Protein AF-A0A183TSP5-F1 (afdb_monomer)

Foldseek 3Di:
DKKKFKPVLQQLAFLVLLLVLVLVVCVVPPDCVPALFDSVLVSVVSSVQQFDWDDDPNDIDTRRGGRDPPPPCSQVSSVSSVVVLVVVLCVPDDFPFWFDDRRMIDTHHDPVCPVVSQVSSCPPDVRIHIDMDDDDPQWDDGDQWIWHQDPVRDIWIAGDDDPPDPLDDDAPPDLDDVVVVLVRLLVQLVCLVPGGPDPVRSVVSLVVSLVSNVVSVDDPVSNVVSNPPPPPPPPPLPQQPEEDEDARDPPVQVVVQVVCVVVSYHYDHDDPDDPCVVVDDPPDDDDQQQDAQFWKKWAWPQDRAIAIDTGRGRLVVVLVVLVVCLVVLPPVDLSNVCCVVRVTDIPSVPIDTPDGDNDPVVNLLVSLLPDDPRYSDPRPPRDPSSVSVSVVPDDPDPDDDDDDDPPDPDRDGDDDDDPDDDDDDDDD

Nearest PDB structures (foldseek):
  8u6p-assembly1_A  TM=4.833E-01  e=2.599E-03  Human immunodeficiency virus 1
  5uv5-assembly1_A  TM=3.415E-01  e=2.599E-03  Human immunodeficiency virus type 1 BH10
  3dol-assembly1_A  TM=5.134E-01  e=6.165E-02  HIV-1 M:B_HXB2R
  7p15-assembly1_A  TM=3.603E-01  e=6.683E-03  Human immunodeficiency virus type 1 BH10
  5fdl-assembly1_A  TM=5.068E-01  e=3.740E-02  Human immunodeficiency virus 1

Mean predicted aligned error: 13.4 Å

InterPro domains:
  IPR000477 Reverse transcriptase domain [PS50878] (1-159)
  IPR043502 DNA/RNA polymerase superfamily [SSF56672] (2-148)
  IPR058912 Helix-turn-helix domain, animal [PF26215] (168-227)

Sequence (428 aa):
MVSFDVTSSFTSIPQILAIETVGDLLENCYDEVINKPKRAHLIQLLTFCLKTYFTLEGTGYQQTKGTLMGSPLSGFIAEAVLKKLETRVFTNHRPIFWMRYVDDTFVLLKFEMVAEFHALLNSIYLDIHFTMEAEANSQMAFLDVLVHRKTDGSLRTTVYRKAINTRQVLSYQSKHPLCRKRSCERTLYQRAETHCSEKGDKAAELHYFKRMFTSNGYPRSFIERSRQLRQVIRPLIEPPKVWRAMPHIKNVSKAVARLFQPLEIGVAHKPEATIRRLVMRPMTPLSRGKSANVIYHVHCGSCEAKYFGETGKRLQTRMNEHERAVRRMDQLSLVTEHCAASGGTFSFQDAEILGQRIDQTARETHEAWHTEPSSINRCPILLAAFQALRGPYRPACPGQQTRAMQTRSMTLAIPIQHPGEAREKNNQ

Solvent-accessible surface area (backbone atoms only — not comparable to full-atom values): 25415 Å² total; per-residue (Å²): 88,37,34,38,36,44,52,62,54,50,53,29,41,48,54,66,59,47,52,50,49,52,47,56,49,42,70,76,73,56,61,59,88,83,35,79,54,44,69,70,32,53,53,52,50,49,56,53,70,56,63,41,72,52,71,58,99,86,46,80,46,69,60,85,59,20,40,60,87,87,45,88,58,35,65,56,46,50,51,51,48,51,51,56,50,49,58,59,49,53,72,80,55,74,62,84,36,68,41,64,57,92,54,46,32,48,34,37,60,60,77,88,48,49,65,58,51,53,51,52,60,38,65,75,39,91,60,45,43,63,48,79,47,70,50,51,94,52,29,42,79,52,94,65,27,28,40,32,56,46,96,88,69,49,80,46,36,31,76,44,77,65,92,84,65,82,72,77,66,84,50,55,84,50,81,64,59,69,68,58,57,51,46,58,52,41,54,54,53,49,45,35,66,74,37,23,72,43,74,65,60,26,52,53,45,53,52,49,51,54,53,44,41,46,77,40,59,42,55,69,75,55,56,60,59,58,68,55,77,66,82,68,77,63,70,90,67,75,74,51,85,41,79,45,76,41,53,68,42,89,72,51,45,61,49,52,36,58,69,29,47,89,71,36,35,34,67,42,77,41,80,84,81,41,68,62,61,73,70,56,64,77,74,81,83,63,57,76,52,65,37,50,17,31,22,34,38,36,49,40,73,72,49,94,40,36,39,59,39,62,39,76,53,33,43,44,60,55,36,53,50,50,54,50,33,45,77,66,64,36,78,90,36,60,69,25,47,46,26,73,74,66,74,34,50,67,53,58,87,70,49,42,78,80,46,73,37,88,50,64,68,60,24,53,54,52,30,29,72,66,51,43,96,70,25,62,48,80,75,52,90,58,56,70,48,58,53,41,48,50,72,83,69,55,76,84,64,98,82,75,81,78,78,77,79,77,82,75,82,76,80,65,76,73,84,78,80,75,85,76,78,90,78,84,88,84,87,133

Organism: Schistocephalus solidus (NCBI:txid70667)

Secondary structure (DSSP, 8-state):
-EEEEETTHHHHS-HHHHHHHHHHHHHHH--TTT-SS-HHHHHHHHHHHH--EEEETTEEEE--SSPPTT-TTHHHHHHHHHHHHHHHHHHH---SEEEEETTEEEEE--GGGHHHHHHHHHHS-TT--EEEEE-BTTEEEETTEEEEE-TTS-EEEEE---TT-------TTSSS-HHHHHHHHHHHHHHHHHH--SHHHHHHHHHHHHHHHHHTT--HHHHHHHHS---------PPPSEEEEE---TTHHHHHHHHHGGGTEEEEE--SS-HHHHH-----PPPGGG-EEEEEEEEBSSSS-EEEEEEEEEHHHHHHHHHHHHHTT-TT-HHHHHHHHH---B-GGGPEEEEE-SSHHHHHHHHHHH--TTSSS------HHHHHHHTTT--SSTT--PPP------------------------

Structure (mmCIF, N/CA/C/O backbone):
data_AF-A0A183TSP5-F1
#
_entry.id   AF-A0A183TSP5-F1
#
loop_
_atom_site.group_PDB
_atom_site.id
_atom_site.type_symbol
_atom_site.label_atom_id
_atom_site.label_alt_id
_atom_site.label_comp_id
_atom_site.label_asym_id
_atom_site.label_entity_id
_atom_site.label_seq_id
_atom_site.pdbx_PDB_ins_code
_atom_site.Cartn_x
_atom_site.Cartn_y
_atom_site.Cartn_z
_atom_site.occupancy
_atom_site.B_iso_or_equiv
_atom_site.auth_seq_id
_atom_site.auth_comp_id
_atom_site.auth_asym_id
_atom_site.auth_atom_id
_atom_site.pdbx_PDB_model_num
ATOM 1 N N . MET A 1 1 ? 22.501 -4.225 -17.754 1.00 93.88 1 MET A N 1
ATOM 2 C CA . MET A 1 1 ? 21.355 -3.857 -16.896 1.00 93.88 1 MET A CA 1
ATOM 3 C C . MET A 1 1 ? 21.181 -4.964 -15.874 1.00 93.88 1 MET A C 1
ATOM 5 O O . MET A 1 1 ? 21.456 -6.114 -16.203 1.00 93.88 1 MET A O 1
ATOM 9 N N . VAL A 1 2 ? 20.804 -4.631 -14.647 1.00 94.94 2 VAL A N 1
ATOM 10 C CA . VAL A 1 2 ? 20.546 -5.623 -13.598 1.00 94.94 2 VAL A CA 1
ATOM 11 C C . VAL A 1 2 ? 19.346 -5.180 -12.773 1.00 94.94 2 VAL A C 1
ATOM 13 O O . VAL A 1 2 ? 19.151 -3.981 -12.561 1.00 94.94 2 VAL A O 1
ATOM 16 N N . SER A 1 3 ? 18.527 -6.140 -12.370 1.00 95.38 3 SER A N 1
ATOM 17 C CA . SER A 1 3 ? 17.414 -5.950 -11.453 1.00 95.38 3 SER A CA 1
ATOM 18 C C . SER A 1 3 ? 17.760 -6.599 -10.123 1.00 95.38 3 SER A C 1
ATOM 20 O O . SER A 1 3 ? 18.243 -7.733 -10.111 1.00 95.38 3 SER A O 1
ATOM 22 N N . PHE A 1 4 ? 17.521 -5.899 -9.019 1.00 95.12 4 PHE A N 1
ATOM 23 C CA . PHE A 1 4 ? 17.551 -6.504 -7.689 1.00 95.12 4 PHE A CA 1
ATOM 24 C C . PHE A 1 4 ? 16.157 -6.466 -7.075 1.00 95.12 4 PHE A C 1
ATOM 26 O O . PHE A 1 4 ? 15.496 -5.430 -7.143 1.00 95.12 4 PHE A O 1
ATOM 33 N N . ASP A 1 5 ? 15.747 -7.567 -6.457 1.00 93.94 5 ASP A N 1
ATOM 34 C CA . ASP A 1 5 ? 14.462 -7.690 -5.763 1.00 93.94 5 ASP A CA 1
ATOM 35 C C . ASP A 1 5 ? 14.683 -8.098 -4.304 1.00 93.94 5 ASP A C 1
ATOM 37 O O . ASP A 1 5 ? 15.498 -8.977 -4.006 1.00 93.94 5 ASP A O 1
ATOM 41 N N . VAL A 1 6 ? 13.977 -7.447 -3.382 1.00 93.12 6 VAL A N 1
ATOM 42 C CA . VAL A 1 6 ? 14.117 -7.698 -1.945 1.00 93.12 6 VAL A CA 1
ATOM 43 C C . VAL A 1 6 ? 13.347 -8.956 -1.564 1.00 93.12 6 VAL A C 1
ATOM 45 O O . VAL A 1 6 ? 12.117 -8.995 -1.586 1.00 93.12 6 VAL A O 1
ATOM 48 N N . THR A 1 7 ? 14.060 -9.962 -1.068 1.00 91.44 7 THR A N 1
ATOM 49 C CA . THR A 1 7 ? 13.432 -11.196 -0.597 1.00 91.44 7 THR A CA 1
ATOM 50 C C . THR A 1 7 ? 12.514 -10.921 0.589 1.00 91.44 7 THR A C 1
ATOM 52 O O . THR A 1 7 ? 12.917 -10.422 1.647 1.00 91.44 7 THR A O 1
ATOM 55 N N . SER A 1 8 ? 11.240 -11.261 0.398 1.00 87.56 8 SER A N 1
ATOM 56 C CA . SER A 1 8 ? 10.211 -11.237 1.436 1.00 87.56 8 SER A CA 1
ATOM 57 C C . SER A 1 8 ? 10.160 -9.909 2.215 1.00 87.56 8 SER A C 1
ATOM 59 O O . SER A 1 8 ? 10.026 -9.924 3.441 1.00 87.56 8 SER A O 1
ATOM 61 N N . SER A 1 9 ? 10.258 -8.779 1.497 1.00 84.81 9 SER A N 1
ATOM 62 C CA . SER A 1 9 ? 10.485 -7.408 1.999 1.00 84.81 9 SER A CA 1
ATOM 63 C C . SER A 1 9 ? 9.833 -7.079 3.351 1.00 84.81 9 SER A C 1
ATOM 65 O O . SER A 1 9 ? 10.514 -6.748 4.319 1.00 84.81 9 SER A O 1
ATOM 67 N N . PHE A 1 10 ? 8.513 -7.240 3.489 1.00 89.06 10 PHE A N 1
ATOM 68 C CA . PHE A 1 10 ? 7.846 -6.914 4.756 1.00 89.06 10 PHE A CA 1
ATOM 69 C C . PHE A 1 10 ? 8.286 -7.805 5.915 1.00 89.06 10 PHE A C 1
ATOM 71 O O . PHE A 1 10 ? 8.434 -7.323 7.034 1.00 89.06 10 PHE A O 1
ATOM 78 N N . THR A 1 11 ? 8.483 -9.094 5.659 1.00 88.25 11 THR A N 1
ATOM 79 C CA . THR A 1 11 ? 8.806 -10.089 6.689 1.00 88.25 11 THR A CA 1
ATOM 80 C C . THR A 1 11 ? 10.292 -10.132 7.045 1.00 88.25 11 THR A C 1
ATOM 82 O O . THR A 1 11 ? 10.634 -10.618 8.122 1.00 88.25 11 THR A O 1
ATOM 85 N N . SER A 1 12 ? 11.166 -9.610 6.180 1.00 91.25 12 SER A N 1
ATOM 86 C CA . SER A 1 12 ? 12.611 -9.555 6.412 1.00 91.25 12 SER A CA 1
ATOM 87 C C . SER A 1 12 ? 13.025 -8.390 7.311 1.00 91.25 12 SER A C 1
ATOM 89 O O . SER A 1 12 ? 13.962 -8.541 8.088 1.00 91.25 12 SER A O 1
ATOM 91 N N . ILE A 1 13 ? 12.303 -7.264 7.291 1.00 92.62 13 ILE A N 1
ATOM 92 C CA . ILE A 1 13 ? 12.666 -6.059 8.057 1.00 92.62 13 ILE A CA 1
ATOM 93 C C . ILE A 1 13 ? 12.610 -6.302 9.580 1.00 92.62 13 ILE A C 1
ATOM 95 O O . ILE A 1 13 ? 11.531 -6.553 10.129 1.00 92.62 13 ILE A O 1
ATOM 99 N N . PRO A 1 14 ? 13.729 -6.152 10.312 1.00 92.69 14 PRO A N 1
ATOM 100 C CA . PRO A 1 14 ? 13.728 -6.252 11.769 1.00 92.69 14 PRO A CA 1
ATOM 101 C C . PRO A 1 14 ? 12.918 -5.124 12.417 1.00 92.69 14 PRO A C 1
ATOM 103 O O . PRO A 1 14 ? 13.030 -3.960 12.032 1.00 92.69 14 PRO A O 1
ATOM 106 N N . GLN A 1 15 ? 12.133 -5.447 13.450 1.00 92.06 15 GLN A N 1
ATOM 107 C CA . GLN A 1 15 ? 11.291 -4.455 14.137 1.00 92.06 15 GLN A CA 1
ATOM 108 C C . GLN A 1 15 ? 12.117 -3.344 14.796 1.00 92.06 15 GLN A C 1
ATOM 110 O O . GLN A 1 15 ? 11.713 -2.186 14.767 1.00 92.06 15 GLN A O 1
ATOM 115 N N . ILE A 1 16 ? 13.290 -3.684 15.338 1.00 93.38 16 ILE A N 1
ATOM 116 C CA . ILE A 1 16 ? 14.221 -2.710 15.924 1.00 93.38 16 ILE A CA 1
ATOM 117 C C . ILE A 1 16 ? 14.683 -1.722 14.848 1.00 93.38 16 ILE A C 1
ATOM 119 O O . ILE A 1 16 ? 14.513 -0.518 15.016 1.00 93.38 16 ILE A O 1
ATOM 123 N N . LEU A 1 17 ? 15.140 -2.228 13.696 1.00 94.31 17 LEU A N 1
ATOM 124 C CA . LEU A 1 17 ? 15.562 -1.397 12.566 1.00 94.31 17 LEU A CA 1
ATOM 125 C C . LEU A 1 17 ? 14.430 -0.489 12.062 1.00 94.31 17 LEU A C 1
ATOM 127 O O . LEU A 1 17 ? 14.670 0.669 11.718 1.00 94.31 17 LEU A O 1
ATOM 131 N N . ALA A 1 18 ? 13.194 -0.993 12.028 1.00 94.38 18 ALA A N 1
ATOM 132 C CA . ALA A 1 18 ? 12.023 -0.198 11.674 1.00 94.38 18 ALA A CA 1
ATOM 133 C C . ALA A 1 18 ? 11.793 0.959 12.660 1.00 94.38 18 ALA A C 1
ATOM 135 O O . ALA A 1 18 ? 11.597 2.096 12.230 1.00 94.38 18 ALA A O 1
ATOM 136 N N . ILE A 1 19 ? 11.840 0.682 13.967 1.00 94.69 19 ILE A N 1
ATOM 137 C CA . ILE A 1 19 ? 11.647 1.689 15.018 1.00 94.69 19 ILE A CA 1
ATOM 138 C C . ILE A 1 19 ? 12.750 2.747 14.962 1.00 94.69 19 ILE A C 1
ATOM 140 O O . ILE A 1 19 ? 12.436 3.934 14.959 1.00 94.69 19 ILE A O 1
ATOM 144 N N . GLU A 1 20 ? 14.013 2.332 14.856 1.00 95.44 20 GLU A N 1
ATOM 145 C CA . GLU A 1 20 ? 15.160 3.239 14.723 1.00 95.44 20 GLU A CA 1
ATOM 146 C C . GLU A 1 20 ? 15.024 4.134 13.492 1.00 95.44 20 GLU A C 1
ATOM 148 O O . GLU A 1 20 ? 15.153 5.348 13.581 1.00 95.44 20 GLU A O 1
ATOM 153 N N . THR A 1 21 ? 14.703 3.550 12.336 1.00 95.31 21 THR A N 1
ATOM 154 C CA . THR A 1 21 ? 14.582 4.302 11.080 1.00 95.31 21 THR A CA 1
ATOM 155 C C . THR A 1 21 ? 13.468 5.344 11.145 1.00 95.31 21 THR A C 1
ATOM 157 O O . THR A 1 21 ? 13.647 6.469 10.684 1.00 95.31 21 THR A O 1
ATOM 160 N N . VAL A 1 22 ? 12.315 5.001 11.728 1.00 95.25 22 VAL A N 1
ATOM 161 C CA . VAL A 1 22 ? 11.238 5.979 11.928 1.00 95.25 22 VAL A CA 1
ATOM 162 C C . VAL A 1 22 ? 11.622 7.013 12.990 1.00 95.25 22 VAL A C 1
ATOM 164 O O . VAL A 1 22 ? 11.270 8.179 12.834 1.00 95.25 22 VAL A O 1
ATOM 167 N N . GLY A 1 23 ? 12.369 6.619 14.024 1.00 95.06 23 GLY A N 1
ATOM 168 C CA . GLY A 1 23 ? 12.964 7.521 15.014 1.00 95.06 23 GLY A CA 1
ATOM 169 C C . GLY A 1 23 ? 13.807 8.610 14.368 1.00 95.06 23 GLY A C 1
ATOM 170 O O . GLY A 1 23 ? 13.501 9.788 14.548 1.00 95.06 23 GLY A O 1
ATOM 171 N N . ASP A 1 24 ? 14.769 8.220 13.534 1.00 94.31 24 ASP A N 1
ATOM 172 C CA . ASP A 1 24 ? 15.636 9.151 12.805 1.00 94.31 24 ASP A CA 1
ATOM 173 C C . ASP A 1 24 ? 14.822 10.096 11.902 1.00 94.31 24 ASP A C 1
ATOM 175 O O . ASP A 1 24 ? 15.105 11.290 11.796 1.00 94.31 24 ASP A O 1
ATOM 179 N N . LEU A 1 25 ? 13.781 9.589 11.232 1.00 94.00 25 LEU A N 1
ATOM 180 C CA . LEU A 1 25 ? 12.918 10.417 10.382 1.00 94.00 25 LEU A CA 1
ATOM 181 C C . LEU A 1 25 ? 12.107 11.431 11.191 1.00 94.00 25 LEU A C 1
ATOM 183 O O . LEU A 1 25 ? 11.977 12.584 10.781 1.00 94.00 25 LEU A O 1
ATOM 187 N N . LEU A 1 26 ? 11.558 11.014 12.333 1.00 93.25 26 LEU A N 1
ATOM 188 C CA . LEU A 1 26 ? 10.848 11.915 13.235 1.00 93.25 26 LEU A CA 1
ATOM 189 C C . LEU A 1 26 ? 11.797 12.965 13.805 1.00 93.25 26 LEU A C 1
ATOM 191 O O . LEU A 1 26 ? 11.412 14.120 13.934 1.00 93.25 26 LEU A O 1
ATOM 195 N N . GLU A 1 27 ? 13.040 12.608 14.104 1.00 91.94 27 GLU A N 1
ATOM 196 C CA . GLU A 1 27 ? 14.015 13.578 14.583 1.00 91.94 27 GLU A CA 1
ATOM 197 C C . GLU A 1 27 ? 14.294 14.692 13.571 1.00 91.94 27 GLU A C 1
ATOM 199 O O . GLU A 1 27 ? 14.345 15.859 13.951 1.00 91.94 27 GLU A O 1
ATOM 204 N N . ASN A 1 28 ? 14.373 14.344 12.288 1.00 88.31 28 ASN A N 1
ATOM 205 C CA . ASN A 1 28 ? 14.702 15.292 11.228 1.00 88.31 28 ASN A CA 1
ATOM 206 C C . ASN A 1 28 ? 13.504 16.090 10.689 1.00 88.31 28 ASN A C 1
ATOM 208 O O . ASN A 1 28 ? 13.695 17.147 10.090 1.00 88.31 28 ASN A O 1
ATOM 212 N N . CYS A 1 29 ? 12.278 15.574 10.810 1.00 87.88 29 CYS A N 1
ATOM 213 C CA . CYS A 1 29 ? 11.116 16.130 10.104 1.00 87.88 29 CYS A CA 1
ATOM 214 C C . CYS A 1 29 ? 9.915 16.453 11.000 1.00 87.88 29 CYS A C 1
ATOM 216 O O . CYS A 1 29 ? 8.924 16.986 10.498 1.00 87.88 29 CYS A O 1
ATOM 218 N N . TYR A 1 30 ? 9.953 16.109 12.290 1.00 89.06 30 TYR A N 1
ATOM 219 C CA . TYR A 1 30 ? 8.814 16.285 13.185 1.00 89.06 30 TYR A CA 1
ATOM 220 C C . TYR A 1 30 ? 9.018 17.442 14.159 1.00 89.06 30 TYR A C 1
ATOM 222 O O . TYR A 1 30 ? 9.886 17.402 15.028 1.00 89.06 30 TYR A O 1
ATOM 230 N N . ASP A 1 31 ? 8.149 18.442 14.052 1.00 86.06 31 ASP A N 1
ATOM 231 C CA . ASP A 1 31 ? 8.129 19.589 14.952 1.00 86.06 31 ASP A CA 1
ATOM 232 C C . ASP A 1 31 ? 7.230 19.311 16.172 1.00 86.06 31 ASP A C 1
ATOM 234 O O . ASP A 1 31 ? 6.004 19.204 16.054 1.00 86.06 31 ASP A O 1
ATOM 238 N N . GLU A 1 32 ? 7.840 19.189 17.353 1.00 86.62 32 GLU A N 1
ATOM 239 C CA . GLU A 1 32 ? 7.130 18.980 18.623 1.00 86.62 32 GLU A CA 1
ATOM 240 C C . GLU A 1 32 ? 6.439 20.242 19.165 1.00 86.62 32 GLU A C 1
ATOM 242 O O . GLU A 1 32 ? 5.576 20.128 20.032 1.00 86.62 32 GLU A O 1
ATOM 247 N N . VAL A 1 33 ? 6.789 21.436 18.676 1.00 80.69 33 VAL A N 1
ATOM 248 C CA . VAL A 1 33 ? 6.152 22.701 19.076 1.00 80.69 33 VAL A CA 1
ATOM 249 C C . VAL A 1 33 ? 4.772 22.815 18.435 1.00 80.69 33 VAL A C 1
ATOM 251 O O . VAL A 1 33 ? 3.811 23.238 19.076 1.00 80.69 33 VAL A O 1
ATOM 254 N N . ILE A 1 34 ? 4.662 22.400 17.171 1.00 80.50 34 ILE A N 1
ATOM 255 C CA . ILE A 1 34 ? 3.411 22.462 16.405 1.00 80.50 34 ILE A CA 1
ATOM 256 C C . ILE A 1 34 ? 2.486 21.289 16.756 1.00 80.50 34 ILE A C 1
ATOM 258 O O . ILE A 1 34 ? 1.261 21.439 16.798 1.00 80.50 34 ILE A O 1
ATOM 262 N N . ASN A 1 35 ? 3.048 20.103 16.996 1.00 80.25 35 ASN A N 1
ATOM 263 C CA . ASN A 1 35 ? 2.261 18.884 17.131 1.00 80.25 35 ASN A CA 1
ATOM 264 C C . ASN A 1 35 ? 2.075 18.446 18.588 1.00 80.25 35 ASN A C 1
ATOM 266 O O . ASN A 1 35 ? 3.025 18.297 19.347 1.00 80.25 35 ASN A O 1
ATOM 270 N N . LYS A 1 36 ? 0.827 18.125 18.957 1.00 79.88 36 LYS A N 1
ATOM 271 C CA . LYS A 1 36 ? 0.475 17.672 20.316 1.00 79.88 36 LYS A CA 1
ATOM 272 C C . LYS A 1 36 ? 1.184 16.378 20.767 1.00 79.88 36 LYS A C 1
ATOM 274 O O . LYS A 1 36 ? 1.642 16.341 21.910 1.00 79.88 36 LYS A O 1
ATOM 279 N N . PRO A 1 37 ? 1.258 15.288 19.971 1.00 85.88 37 PRO A N 1
ATOM 280 C CA . PRO A 1 37 ? 2.018 14.117 20.392 1.00 85.88 37 PRO A CA 1
ATOM 281 C C . PRO A 1 37 ? 3.521 14.369 20.228 1.00 85.88 37 PRO A C 1
ATOM 283 O O . PRO A 1 37 ? 3.971 14.753 19.156 1.00 85.88 37 PRO A O 1
ATOM 286 N N . LYS A 1 38 ? 4.309 14.111 21.276 1.00 88.88 38 LYS A N 1
ATOM 287 C CA . LYS A 1 38 ? 5.779 14.146 21.208 1.00 88.88 38 LYS A CA 1
ATOM 288 C C . LYS A 1 38 ? 6.323 12.971 20.392 1.00 88.88 38 LYS A C 1
ATOM 290 O O . LYS A 1 38 ? 5.656 11.936 20.290 1.00 88.88 38 LYS A O 1
ATOM 295 N N . ARG A 1 39 ? 7.561 13.068 19.894 1.00 90.44 39 ARG A N 1
ATOM 296 C CA . ARG A 1 39 ? 8.216 11.985 19.130 1.00 90.44 39 ARG A CA 1
ATOM 297 C C . ARG A 1 39 ? 8.254 10.678 19.924 1.00 90.44 39 ARG A C 1
ATOM 299 O O . ARG A 1 39 ? 7.897 9.628 19.395 1.00 90.44 39 ARG A O 1
ATOM 306 N N . ALA A 1 40 ? 8.557 10.752 21.223 1.00 89.69 40 ALA A N 1
ATOM 307 C CA . ALA A 1 40 ? 8.551 9.596 22.123 1.00 89.69 40 ALA A CA 1
ATOM 308 C C . ALA A 1 40 ? 7.190 8.874 22.163 1.00 89.69 40 ALA A C 1
ATOM 310 O O . ALA A 1 40 ? 7.145 7.645 22.171 1.00 89.69 40 ALA A O 1
ATOM 311 N N . HIS A 1 41 ? 6.076 9.616 22.120 1.00 90.19 41 HIS A N 1
ATOM 312 C CA . HIS A 1 41 ? 4.740 9.020 22.070 1.00 90.19 41 HIS A CA 1
ATOM 313 C C . HIS A 1 41 ? 4.519 8.261 20.757 1.00 90.19 41 HIS A C 1
ATOM 315 O O . HIS A 1 41 ? 4.000 7.147 20.772 1.00 90.19 41 HIS A O 1
ATOM 321 N N . LEU A 1 42 ? 4.939 8.835 19.626 1.00 90.50 42 LEU A N 1
ATOM 322 C CA . LEU A 1 42 ? 4.807 8.205 18.310 1.00 90.50 42 LEU A CA 1
ATOM 323 C C . LEU A 1 42 ? 5.641 6.926 18.199 1.00 90.50 42 LEU A C 1
ATOM 325 O O . LEU A 1 42 ? 5.146 5.919 17.698 1.00 90.50 42 LEU A O 1
ATOM 329 N N . ILE A 1 43 ? 6.867 6.933 18.724 1.00 92.56 43 ILE A N 1
ATOM 330 C CA . ILE A 1 43 ? 7.726 5.743 18.775 1.00 92.56 43 ILE A CA 1
ATOM 331 C C . ILE A 1 43 ? 7.133 4.658 19.671 1.00 92.56 43 ILE A C 1
ATOM 333 O O . ILE A 1 43 ? 7.123 3.478 19.304 1.00 92.56 43 ILE A O 1
ATOM 337 N N . GLN A 1 44 ? 6.563 5.046 20.811 1.00 90.88 44 GLN A N 1
ATOM 338 C CA . GLN A 1 44 ? 5.877 4.109 21.689 1.00 90.88 44 GLN A CA 1
ATOM 339 C C . GLN A 1 44 ? 4.685 3.450 20.972 1.00 90.88 44 GLN A C 1
ATOM 341 O O . GLN A 1 44 ? 4.539 2.230 21.001 1.00 90.88 44 GLN A O 1
ATOM 346 N N . LEU A 1 45 ? 3.871 4.236 20.261 1.00 90.38 45 LEU A N 1
ATOM 347 C CA . LEU A 1 45 ? 2.730 3.745 19.479 1.00 90.38 45 LEU A CA 1
ATOM 348 C C . LEU A 1 45 ? 3.156 2.854 18.313 1.00 90.38 45 LEU A C 1
ATOM 350 O O . LEU A 1 45 ? 2.529 1.821 18.081 1.00 90.38 45 LEU A O 1
ATOM 354 N N . LEU A 1 46 ? 4.229 3.211 17.607 1.00 92.12 46 LEU A N 1
ATOM 355 C CA . LEU A 1 46 ? 4.805 2.377 16.556 1.00 92.12 46 LEU A CA 1
ATOM 356 C C . LEU A 1 46 ? 5.229 1.015 17.112 1.00 92.12 46 LEU A C 1
ATOM 358 O O . LEU A 1 46 ? 4.894 -0.016 16.533 1.00 92.12 46 LEU A O 1
ATOM 362 N N . THR A 1 47 ? 5.892 1.007 18.270 1.00 91.06 47 THR A N 1
ATOM 363 C CA . THR A 1 47 ? 6.294 -0.225 18.962 1.00 91.06 47 THR A CA 1
ATOM 364 C C . THR A 1 47 ? 5.083 -1.104 19.275 1.00 91.06 47 THR A C 1
ATOM 366 O O . THR A 1 47 ? 5.132 -2.316 19.074 1.00 91.06 47 THR A O 1
ATOM 369 N N . PHE A 1 48 ? 3.966 -0.513 19.713 1.00 87.81 48 PHE A N 1
ATOM 370 C CA . PHE A 1 48 ? 2.720 -1.261 19.898 1.00 87.81 48 PHE A CA 1
ATOM 371 C C . PHE A 1 48 ? 2.149 -1.787 18.581 1.00 87.81 48 PHE A C 1
ATOM 373 O O . PHE A 1 48 ? 1.732 -2.937 18.527 1.00 87.81 48 PHE A O 1
ATOM 380 N N . CYS A 1 49 ? 2.160 -0.985 17.515 1.00 88.06 49 CYS A N 1
ATOM 381 C CA . CYS A 1 49 ? 1.637 -1.393 16.209 1.00 88.06 49 CYS A CA 1
ATOM 382 C C . CYS A 1 49 ? 2.442 -2.537 15.573 1.00 88.06 49 CYS A C 1
ATOM 384 O O . CYS A 1 49 ? 1.886 -3.316 14.803 1.00 88.06 49 CYS A O 1
ATOM 386 N N . LEU A 1 50 ? 3.739 -2.636 15.875 1.00 88.06 50 LEU A N 1
ATOM 387 C CA . LEU A 1 50 ? 4.604 -3.712 15.388 1.00 88.06 50 LEU A CA 1
ATOM 388 C C . LEU A 1 50 ? 4.444 -5.013 16.188 1.00 88.06 50 LEU A C 1
ATOM 390 O O . LEU A 1 50 ? 4.668 -6.093 15.641 1.00 88.06 50 LEU A O 1
ATOM 394 N N . LYS A 1 51 ? 3.973 -4.941 17.439 1.00 87.19 51 LYS A N 1
ATOM 395 C CA . LYS A 1 51 ? 3.606 -6.118 18.239 1.00 87.19 51 LYS A CA 1
ATOM 396 C C . LYS A 1 51 ? 2.291 -6.711 17.737 1.00 87.19 51 LYS A C 1
ATOM 398 O O . LYS A 1 51 ? 1.211 -6.391 18.227 1.00 87.19 51 LYS A O 1
ATOM 403 N N . THR A 1 52 ? 2.398 -7.592 16.750 1.00 82.94 52 THR A N 1
ATOM 404 C CA . THR A 1 52 ? 1.244 -8.267 16.154 1.00 82.94 52 THR A CA 1
ATOM 405 C C . THR A 1 52 ? 1.063 -9.667 16.729 1.00 82.94 52 THR A C 1
ATOM 407 O O . THR A 1 52 ? 2.018 -10.440 16.816 1.00 82.94 52 THR A O 1
ATOM 410 N N . TYR A 1 53 ? -0.187 -10.005 17.045 1.00 82.75 53 TYR A N 1
ATOM 411 C CA . TYR A 1 53 ? -0.613 -11.342 17.445 1.00 82.75 53 TYR A CA 1
ATOM 412 C C . TYR A 1 53 ? -1.650 -11.870 16.453 1.00 82.75 53 TYR A C 1
ATOM 414 O O . TYR A 1 53 ? -2.491 -11.110 15.967 1.00 82.75 53 TYR A O 1
ATOM 422 N N . PHE A 1 54 ? -1.607 -13.163 16.154 1.00 78.12 54 PHE A N 1
ATOM 423 C CA . PHE A 1 54 ? -2.592 -13.829 15.305 1.00 78.12 54 PHE A CA 1
ATOM 424 C C . PHE A 1 54 ? -2.889 -15.234 15.824 1.00 78.12 54 PHE A C 1
ATOM 426 O O . PHE A 1 54 ? -2.098 -15.815 16.561 1.00 78.12 54 PHE A O 1
ATOM 433 N N . THR A 1 55 ? -4.040 -15.786 15.448 1.00 74.19 55 THR A N 1
ATOM 434 C CA . THR A 1 55 ? -4.437 -17.147 15.822 1.00 74.19 55 THR A CA 1
ATOM 435 C C . THR A 1 55 ? -4.464 -18.017 14.578 1.00 74.19 55 THR A C 1
ATOM 437 O O . THR A 1 55 ? -5.114 -17.660 13.595 1.00 74.19 55 THR A O 1
ATOM 440 N N . LEU A 1 56 ? -3.789 -19.161 14.629 1.00 70.94 56 LEU A N 1
ATOM 441 C CA . LEU A 1 56 ? -3.832 -20.192 13.599 1.00 70.94 56 LEU A CA 1
ATOM 442 C C . LEU A 1 56 ? -4.234 -21.504 14.275 1.00 70.94 56 LEU A C 1
ATOM 444 O O . LEU A 1 56 ? -3.644 -21.876 15.282 1.00 70.94 56 LEU A O 1
ATOM 448 N N . GLU A 1 57 ? -5.291 -22.145 13.771 1.00 82.38 57 GLU A N 1
ATOM 449 C CA . GLU A 1 57 ? -5.811 -23.425 14.297 1.00 82.38 57 GLU A CA 1
ATOM 450 C C . GLU A 1 57 ? -6.131 -23.421 15.807 1.00 82.38 57 GLU A C 1
ATOM 452 O O . GLU A 1 57 ? -6.077 -24.440 16.483 1.00 82.38 57 GLU A O 1
ATOM 457 N N . GLY A 1 58 ? -6.506 -22.259 16.349 1.00 76.81 58 GLY A N 1
ATOM 458 C CA . GLY A 1 58 ? -6.818 -22.093 17.774 1.00 76.81 58 GLY A CA 1
ATOM 459 C C . GLY A 1 58 ? -5.607 -21.779 18.658 1.00 76.81 58 GLY A C 1
ATOM 460 O O . GLY A 1 58 ? -5.796 -21.395 19.810 1.00 76.81 58 GLY A O 1
ATOM 461 N N . THR A 1 59 ? -4.385 -21.836 18.125 1.00 74.12 59 THR A N 1
ATOM 462 C CA . THR A 1 59 ? -3.160 -21.450 18.834 1.00 74.12 59 THR A CA 1
ATOM 463 C C . THR A 1 59 ? -2.804 -19.993 18.543 1.00 74.12 59 THR A C 1
ATOM 465 O O . THR A 1 59 ? -2.833 -19.544 17.396 1.00 74.12 59 THR A O 1
ATOM 468 N N . GLY A 1 60 ? -2.502 -19.225 19.594 1.00 81.19 60 GLY A N 1
ATOM 469 C CA . GLY A 1 60 ? -2.057 -17.835 19.488 1.00 81.19 60 GLY A CA 1
ATOM 470 C C . GLY A 1 60 ? -0.556 -17.738 19.221 1.00 81.19 60 GLY A C 1
ATOM 471 O O . GLY A 1 60 ? 0.239 -18.374 19.906 1.00 81.19 60 GLY A O 1
ATOM 472 N N . TYR A 1 61 ? -0.176 -16.909 18.256 1.00 80.69 61 TYR A N 1
ATOM 473 C CA . TYR A 1 61 ? 1.203 -16.647 17.861 1.00 80.69 61 TYR A CA 1
ATOM 474 C C . TYR A 1 61 ? 1.495 -15.152 17.926 1.00 80.69 61 TYR A C 1
ATOM 476 O O . TYR A 1 61 ? 0.635 -14.324 17.615 1.00 80.69 61 TYR A O 1
ATOM 484 N N . GLN A 1 62 ? 2.729 -14.809 18.287 1.00 85.75 62 GLN A N 1
ATOM 485 C CA . GLN A 1 62 ? 3.258 -13.455 18.177 1.00 85.75 62 GLN A CA 1
ATOM 486 C C . GLN A 1 62 ? 4.229 -13.388 17.001 1.00 85.75 62 GLN A C 1
ATOM 488 O O . GLN A 1 62 ? 5.128 -14.218 16.874 1.00 85.75 62 GLN A O 1
ATOM 493 N N . GLN A 1 63 ? 4.081 -12.368 16.160 1.00 84.00 63 GLN A N 1
ATOM 494 C CA . GLN A 1 63 ? 5.053 -12.085 15.115 1.00 84.00 63 GLN A CA 1
ATOM 495 C C . GLN A 1 63 ? 6.315 -11.468 15.737 1.00 84.00 63 GLN A C 1
ATOM 497 O O . GLN A 1 63 ? 6.279 -10.355 16.265 1.00 84.00 63 GLN A O 1
ATOM 502 N N . THR A 1 64 ? 7.430 -12.194 15.667 1.00 84.44 64 THR A N 1
ATOM 503 C CA . THR A 1 64 ? 8.728 -11.776 16.229 1.00 84.44 64 THR A CA 1
ATOM 504 C C . THR A 1 64 ? 9.613 -11.037 15.226 1.00 84.44 64 THR A C 1
ATOM 506 O O . THR A 1 64 ? 10.439 -10.221 15.627 1.00 84.44 64 THR A O 1
ATOM 509 N N . LYS A 1 65 ? 9.434 -11.291 13.924 1.00 84.88 65 LYS A N 1
ATOM 510 C CA . LYS A 1 65 ? 10.220 -10.693 12.836 1.00 84.88 65 LYS A CA 1
ATOM 511 C C . LYS A 1 65 ? 9.315 -10.106 11.759 1.00 84.88 65 LYS A C 1
ATOM 513 O O . LYS A 1 65 ? 8.237 -10.640 11.477 1.00 84.88 65 LYS A O 1
ATOM 518 N N . GLY A 1 66 ? 9.774 -9.023 11.141 1.00 87.69 66 GLY A N 1
ATOM 519 C CA . GLY A 1 66 ? 9.053 -8.379 10.061 1.00 87.69 66 GLY A CA 1
ATOM 520 C C . GLY A 1 66 ? 7.995 -7.391 10.528 1.00 87.69 66 GLY A C 1
ATOM 521 O O . GLY A 1 66 ? 7.675 -7.244 11.710 1.00 87.69 66 GLY A O 1
ATOM 522 N N . THR A 1 67 ? 7.414 -6.751 9.527 1.00 88.12 67 THR A N 1
ATOM 523 C CA . THR A 1 67 ? 6.196 -5.958 9.596 1.00 88.12 67 THR A CA 1
ATOM 524 C C . THR A 1 67 ? 5.029 -6.786 9.056 1.00 88.12 67 THR A C 1
ATOM 526 O O . THR A 1 67 ? 5.190 -7.613 8.153 1.00 88.12 67 THR A O 1
ATOM 529 N N . LEU A 1 68 ? 3.835 -6.607 9.622 1.00 85.06 68 LEU A N 1
ATOM 530 C CA . LEU A 1 68 ? 2.659 -7.365 9.198 1.00 85.06 68 LEU A CA 1
ATOM 531 C C . LEU A 1 68 ? 2.246 -6.962 7.776 1.00 85.06 68 LEU A C 1
ATOM 533 O O . LEU A 1 68 ? 1.954 -5.791 7.513 1.00 85.06 68 LEU A O 1
ATOM 537 N N . MET A 1 69 ? 2.138 -7.926 6.864 1.00 83.00 69 MET A N 1
ATOM 538 C CA . MET A 1 69 ? 1.573 -7.664 5.539 1.00 83.00 69 MET A CA 1
ATOM 539 C C .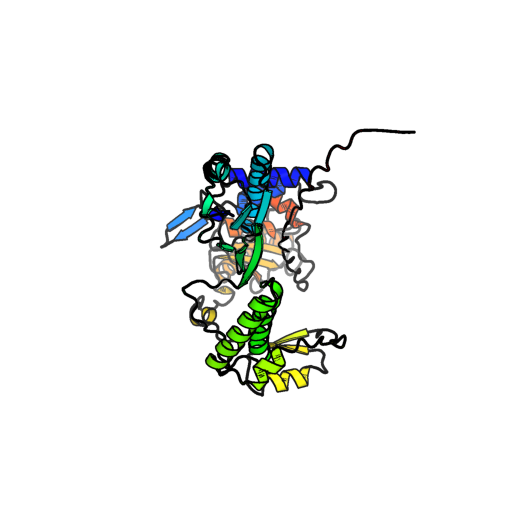 MET A 1 69 ? 0.113 -7.206 5.662 1.00 83.00 69 MET A C 1
ATOM 541 O O . MET A 1 69 ? -0.699 -7.835 6.335 1.00 83.00 69 MET A O 1
ATOM 545 N N . GLY A 1 70 ? -0.230 -6.094 5.008 1.00 80.19 70 GLY A N 1
ATOM 546 C CA . GLY A 1 70 ? -1.569 -5.499 5.077 1.00 80.19 70 GLY A CA 1
ATOM 547 C C . GLY A 1 70 ? -1.769 -4.491 6.213 1.00 80.19 70 GLY A C 1
ATOM 548 O O . GLY A 1 70 ? -2.809 -3.832 6.244 1.00 80.19 70 GLY A O 1
ATOM 549 N N . SER A 1 71 ? -0.784 -4.304 7.100 1.00 85.56 71 SER A N 1
ATOM 550 C CA . SER A 1 71 ? -0.787 -3.139 7.989 1.00 85.56 71 SER A CA 1
ATOM 551 C C . SER A 1 71 ? -0.572 -1.853 7.171 1.00 85.56 71 SER A C 1
ATOM 553 O O . SER A 1 71 ? 0.321 -1.819 6.316 1.00 85.56 71 SER A O 1
ATOM 555 N N . PRO A 1 72 ? -1.342 -0.775 7.428 1.00 88.31 72 PRO A N 1
ATOM 556 C CA . PRO A 1 72 ? -1.165 0.513 6.752 1.00 88.31 72 PRO A CA 1
ATOM 557 C C . PRO A 1 72 ? 0.239 1.112 6.905 1.00 88.31 72 PRO A C 1
ATOM 559 O O . PRO A 1 72 ? 0.653 1.911 6.070 1.00 88.31 72 PRO A O 1
ATOM 562 N N . LEU A 1 73 ? 0.966 0.734 7.963 1.00 90.56 73 LEU A N 1
ATOM 563 C CA . LEU A 1 73 ? 2.307 1.244 8.251 1.00 90.56 73 LEU A CA 1
ATOM 564 C C . LEU A 1 73 ? 3.412 0.477 7.521 1.00 90.56 73 LEU A C 1
ATOM 566 O O . LEU A 1 73 ? 4.460 1.052 7.249 1.00 90.56 73 LEU A O 1
ATOM 570 N N . SER A 1 74 ? 3.197 -0.794 7.175 1.00 91.12 74 SER A N 1
ATOM 571 C CA . SER A 1 74 ? 4.266 -1.659 6.656 1.00 91.12 74 SER A CA 1
ATOM 572 C C . SER A 1 74 ? 4.859 -1.144 5.349 1.00 91.12 74 SER A C 1
ATOM 574 O O . SER A 1 74 ? 6.073 -1.157 5.191 1.00 91.12 74 SER A O 1
ATOM 576 N N . GLY A 1 75 ? 4.025 -0.616 4.445 1.00 92.44 75 GLY A N 1
ATOM 577 C CA . GLY A 1 75 ? 4.491 0.001 3.197 1.00 92.44 75 GLY A CA 1
ATOM 578 C C . GLY A 1 75 ? 5.412 1.199 3.435 1.00 92.44 75 GLY A C 1
ATOM 579 O O . GLY A 1 75 ? 6.456 1.313 2.803 1.00 92.44 75 GLY A O 1
ATOM 580 N N . PHE A 1 76 ? 5.050 2.063 4.386 1.00 92.62 76 PHE A N 1
ATOM 581 C CA . PHE A 1 76 ? 5.868 3.217 4.759 1.00 92.62 76 PHE A CA 1
ATOM 582 C C . PHE A 1 76 ? 7.188 2.793 5.415 1.00 92.62 76 PHE A C 1
ATOM 584 O O . PHE A 1 76 ? 8.240 3.319 5.066 1.00 92.62 76 PHE A O 1
ATOM 591 N N . ILE A 1 77 ? 7.139 1.826 6.334 1.00 93.94 77 ILE A N 1
ATOM 592 C CA . ILE A 1 77 ? 8.328 1.319 7.029 1.00 93.94 77 ILE A CA 1
ATOM 593 C C . ILE A 1 77 ? 9.299 0.675 6.039 1.00 93.94 77 ILE A C 1
ATOM 595 O O . ILE A 1 77 ? 10.491 0.964 6.095 1.00 93.94 77 ILE A O 1
ATOM 599 N N . ALA A 1 78 ? 8.801 -0.158 5.122 1.00 93.75 78 ALA A N 1
ATOM 600 C CA . ALA A 1 78 ? 9.631 -0.788 4.101 1.00 93.75 78 ALA A CA 1
ATOM 601 C C . ALA A 1 78 ? 10.338 0.250 3.226 1.00 93.75 78 ALA A C 1
ATOM 603 O O . ALA A 1 78 ? 11.552 0.186 3.058 1.00 93.75 78 ALA A O 1
ATOM 604 N N . GLU A 1 79 ? 9.605 1.262 2.759 1.00 94.12 79 GLU A N 1
ATOM 605 C CA . GLU A 1 79 ? 10.177 2.355 1.974 1.00 94.12 79 GLU A CA 1
ATOM 606 C C . GLU A 1 79 ? 11.253 3.128 2.754 1.00 94.12 79 GLU A C 1
ATOM 608 O O . GLU A 1 79 ? 12.334 3.397 2.234 1.00 94.12 79 GLU A O 1
ATOM 613 N N . ALA A 1 80 ? 10.987 3.454 4.022 1.00 94.69 80 ALA A N 1
ATOM 614 C CA . ALA A 1 80 ? 11.922 4.180 4.875 1.00 94.69 80 ALA A CA 1
ATOM 615 C C . ALA A 1 80 ? 13.217 3.391 5.131 1.00 94.69 80 ALA A C 1
ATOM 617 O O . ALA A 1 80 ? 14.313 3.946 5.022 1.00 94.69 80 ALA A O 1
ATOM 618 N N . VAL A 1 81 ? 13.101 2.096 5.442 1.00 95.38 81 VAL A N 1
ATOM 619 C CA . VAL A 1 81 ? 14.248 1.215 5.704 1.00 95.38 81 VAL A CA 1
ATOM 620 C C . VAL A 1 81 ? 15.078 1.010 4.440 1.00 95.38 81 VAL A C 1
ATOM 622 O O . VAL A 1 81 ? 16.301 1.142 4.495 1.00 95.38 81 VAL A O 1
ATOM 625 N N . LEU A 1 82 ? 14.441 0.765 3.291 1.00 94.81 82 LEU A N 1
ATOM 626 C CA . LEU A 1 82 ? 15.155 0.618 2.021 1.00 94.81 82 LEU A CA 1
ATOM 627 C C . LEU A 1 82 ? 15.838 1.922 1.601 1.00 94.81 82 LEU A C 1
ATOM 629 O O . LEU A 1 82 ? 16.982 1.884 1.165 1.00 94.81 82 LEU A O 1
ATOM 633 N N . LYS A 1 83 ? 15.226 3.085 1.843 1.00 94.12 83 LYS A N 1
ATOM 634 C CA . LYS A 1 83 ? 15.885 4.380 1.616 1.00 94.12 83 LYS A CA 1
ATOM 635 C C . LYS A 1 83 ? 17.116 4.580 2.510 1.00 94.12 83 LYS A C 1
ATOM 637 O O . LYS A 1 83 ? 18.140 5.104 2.061 1.00 94.12 83 LYS A O 1
ATOM 642 N N . LYS A 1 84 ? 17.047 4.161 3.779 1.00 94.19 84 LYS A N 1
ATOM 643 C CA . LYS A 1 84 ? 18.195 4.198 4.704 1.00 94.19 84 LYS A CA 1
ATOM 644 C C . LYS A 1 84 ? 19.316 3.262 4.236 1.00 94.19 84 LYS A C 1
ATOM 646 O O . LYS A 1 84 ? 20.480 3.657 4.268 1.00 94.19 84 LYS A O 1
ATOM 651 N N . LEU A 1 85 ? 18.963 2.071 3.748 1.00 94.19 85 LEU A N 1
ATOM 652 C CA . LEU A 1 85 ? 19.885 1.117 3.125 1.00 94.19 85 LEU A CA 1
ATOM 653 C C . LEU A 1 85 ? 20.577 1.743 1.907 1.00 94.19 85 LEU A C 1
ATOM 655 O O . LEU A 1 85 ? 21.802 1.816 1.875 1.00 94.19 85 LEU A O 1
ATOM 659 N N . GLU A 1 86 ? 19.806 2.266 0.953 1.00 94.25 86 GLU A N 1
ATOM 660 C CA . GLU A 1 86 ? 20.298 2.934 -0.261 1.00 94.25 86 GLU A CA 1
ATOM 661 C C . GLU A 1 86 ? 21.285 4.062 0.059 1.00 94.25 86 GLU A C 1
ATOM 663 O O . GLU A 1 86 ? 22.361 4.138 -0.530 1.00 94.25 86 GLU A O 1
ATOM 668 N N . THR A 1 87 ? 20.964 4.898 1.051 1.00 92.69 87 THR A N 1
ATOM 669 C CA . THR A 1 87 ? 21.839 5.998 1.491 1.00 92.69 87 THR A CA 1
ATOM 670 C C . THR A 1 87 ? 23.217 5.486 1.931 1.00 92.69 87 THR A C 1
ATOM 672 O O . THR A 1 87 ? 24.242 6.085 1.596 1.00 92.69 87 THR A O 1
ATOM 675 N N . ARG A 1 88 ? 23.264 4.345 2.634 1.00 92.44 88 ARG A N 1
ATOM 676 C CA . ARG A 1 88 ? 24.523 3.702 3.043 1.00 92.44 88 ARG A CA 1
ATOM 677 C C . ARG A 1 88 ? 25.284 3.123 1.849 1.00 92.44 88 ARG A C 1
ATOM 679 O O . ARG A 1 88 ? 26.481 3.363 1.735 1.00 92.44 88 ARG A O 1
ATOM 686 N N . VAL A 1 89 ? 24.603 2.426 0.935 1.00 91.88 89 VAL A N 1
ATOM 687 C CA . VAL A 1 89 ? 25.229 1.847 -0.274 1.00 91.88 89 VAL A CA 1
ATOM 688 C C . VAL A 1 89 ? 25.873 2.937 -1.126 1.00 91.88 89 VAL A C 1
ATOM 690 O O . VAL A 1 89 ? 27.043 2.833 -1.490 1.00 91.88 89 VAL A O 1
ATOM 693 N N . PHE A 1 90 ? 25.128 4.011 -1.403 1.00 91.44 90 PHE A N 1
ATOM 694 C CA . PHE A 1 90 ? 25.540 5.083 -2.316 1.00 91.44 90 PHE A CA 1
ATOM 695 C C . PHE A 1 90 ? 26.643 5.988 -1.767 1.00 91.44 90 PHE A C 1
ATOM 697 O O . PHE A 1 90 ? 27.127 6.867 -2.489 1.00 91.44 90 PHE A O 1
ATOM 704 N N . THR A 1 91 ? 27.031 5.789 -0.507 1.00 87.31 91 THR A N 1
ATOM 705 C CA . THR A 1 91 ? 28.223 6.412 0.072 1.00 87.31 91 THR A CA 1
ATOM 706 C C . THR A 1 91 ? 29.490 5.735 -0.462 1.00 87.31 91 THR A C 1
ATOM 708 O O . THR A 1 91 ? 30.451 6.426 -0.781 1.00 87.31 91 THR A O 1
ATOM 711 N N . ASN A 1 92 ? 29.461 4.409 -0.642 1.00 80.50 92 ASN A N 1
ATOM 712 C CA . ASN A 1 92 ? 30.617 3.621 -1.080 1.00 80.50 92 ASN A CA 1
ATOM 713 C C . ASN A 1 92 ? 30.607 3.367 -2.593 1.00 80.50 92 ASN A C 1
ATOM 715 O O . ASN A 1 92 ? 31.635 3.495 -3.248 1.00 80.50 92 ASN A O 1
ATOM 719 N N . HIS A 1 93 ? 29.445 3.020 -3.154 1.00 84.88 93 HIS A N 1
ATOM 720 C CA . HIS A 1 93 ? 29.312 2.626 -4.555 1.00 84.88 93 HIS A CA 1
ATOM 721 C C . HIS A 1 93 ? 28.093 3.283 -5.189 1.00 84.88 93 HIS A C 1
ATOM 723 O O . HIS A 1 93 ? 26.952 3.030 -4.796 1.00 84.88 93 HIS A O 1
ATOM 729 N N . ARG A 1 94 ? 28.328 4.116 -6.207 1.00 87.94 94 ARG A N 1
ATOM 730 C CA . ARG A 1 94 ? 27.253 4.778 -6.951 1.00 87.94 94 ARG A CA 1
ATOM 731 C C . ARG A 1 94 ? 27.016 4.096 -8.297 1.00 87.94 94 ARG A C 1
ATOM 733 O O . ARG A 1 94 ? 27.920 4.098 -9.135 1.00 87.94 94 ARG A O 1
ATOM 740 N N . PRO A 1 95 ? 25.818 3.533 -8.531 1.00 92.38 95 PRO A N 1
ATOM 741 C CA . PRO A 1 95 ? 25.455 3.032 -9.848 1.00 92.38 95 PRO A CA 1
ATOM 742 C C . PRO A 1 95 ? 25.331 4.182 -10.854 1.00 92.38 95 PRO A C 1
ATOM 744 O O . PRO A 1 95 ? 25.099 5.332 -10.480 1.00 92.38 95 PRO A O 1
ATOM 747 N N . ILE A 1 96 ? 25.440 3.858 -12.146 1.00 92.81 96 ILE A N 1
ATOM 748 C CA . ILE A 1 96 ? 25.232 4.823 -13.241 1.00 92.81 96 ILE A CA 1
ATOM 749 C C . ILE A 1 96 ? 23.777 5.302 -13.232 1.00 92.81 96 ILE A C 1
ATOM 751 O O . ILE A 1 96 ? 23.486 6.470 -13.475 1.00 92.81 96 ILE A O 1
ATOM 755 N N . PHE A 1 97 ? 22.857 4.386 -12.937 1.00 93.12 97 PHE A N 1
ATOM 756 C CA . PHE A 1 97 ? 21.439 4.669 -12.797 1.00 93.12 97 PHE A CA 1
ATOM 757 C C . PHE A 1 97 ? 20.833 3.734 -11.759 1.00 93.12 97 PHE A C 1
ATOM 759 O O . PHE A 1 97 ? 21.144 2.542 -11.753 1.00 93.12 97 PHE A O 1
ATOM 766 N N . TRP A 1 98 ? 19.946 4.274 -10.929 1.00 93.75 98 TRP A N 1
ATOM 767 C CA . TRP A 1 98 ? 19.184 3.530 -9.936 1.00 93.75 98 TRP A CA 1
ATOM 768 C C . TRP A 1 98 ? 17.740 4.009 -9.927 1.00 93.75 98 TRP A C 1
ATOM 770 O O . TRP A 1 98 ? 17.470 5.205 -9.804 1.00 93.75 98 TRP A O 1
ATOM 780 N N . MET A 1 99 ? 16.812 3.066 -10.020 1.00 93.50 99 MET A N 1
ATOM 781 C CA . MET A 1 99 ? 15.388 3.309 -9.853 1.00 93.50 99 MET A CA 1
ATOM 782 C C . MET A 1 99 ? 14.796 2.177 -9.029 1.00 93.50 99 MET A C 1
ATOM 784 O O . MET A 1 99 ? 15.012 1.017 -9.356 1.00 93.50 99 MET A O 1
ATOM 788 N N . ARG A 1 100 ? 14.020 2.509 -7.997 1.00 94.12 100 ARG A N 1
ATOM 789 C CA . ARG A 1 100 ? 13.315 1.529 -7.169 1.00 94.12 100 ARG A CA 1
ATOM 790 C C . ARG A 1 100 ? 11.815 1.784 -7.186 1.00 94.12 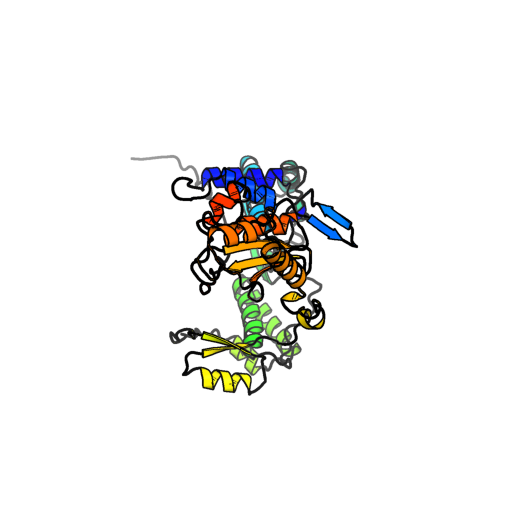100 ARG A C 1
ATOM 792 O O . ARG A 1 100 ? 11.369 2.930 -7.113 1.00 94.12 100 ARG A O 1
ATOM 799 N N . TYR A 1 101 ? 11.044 0.708 -7.263 1.00 91.62 101 TYR A N 1
ATOM 800 C CA . TYR A 1 101 ? 9.609 0.693 -7.045 1.00 91.62 101 TYR A CA 1
ATOM 801 C C . TYR A 1 101 ? 9.291 -0.333 -5.960 1.00 91.62 101 TYR A C 1
ATOM 803 O O . TYR A 1 101 ? 9.209 -1.521 -6.235 1.00 91.62 101 TYR A O 1
ATOM 811 N N . VAL A 1 102 ? 9.095 0.141 -4.726 1.00 89.06 102 VAL A N 1
ATOM 812 C CA . VAL A 1 102 ? 8.914 -0.717 -3.544 1.00 89.06 102 VAL A CA 1
ATOM 813 C C . VAL A 1 102 ? 10.133 -1.633 -3.349 1.00 89.06 102 VAL A C 1
ATOM 815 O O . VAL A 1 102 ? 11.160 -1.144 -2.879 1.00 89.06 102 VAL A O 1
ATOM 818 N N . ASP A 1 103 ? 10.024 -2.908 -3.702 1.00 90.00 103 ASP A N 1
ATOM 819 C CA . ASP A 1 103 ? 11.019 -3.978 -3.608 1.00 90.00 103 ASP A CA 1
ATOM 820 C C . ASP A 1 103 ? 11.816 -4.177 -4.906 1.00 90.00 103 ASP A C 1
ATOM 822 O O . ASP A 1 103 ? 13.004 -4.492 -4.835 1.00 90.00 103 ASP A O 1
ATOM 826 N N . ASP A 1 104 ? 11.213 -3.897 -6.064 1.00 91.75 104 ASP A N 1
ATOM 827 C CA . ASP A 1 104 ? 11.844 -4.038 -7.378 1.00 91.75 104 ASP A CA 1
ATOM 828 C C . ASP A 1 104 ? 12.799 -2.871 -7.686 1.00 91.75 104 ASP A C 1
ATOM 830 O O . ASP A 1 104 ? 12.413 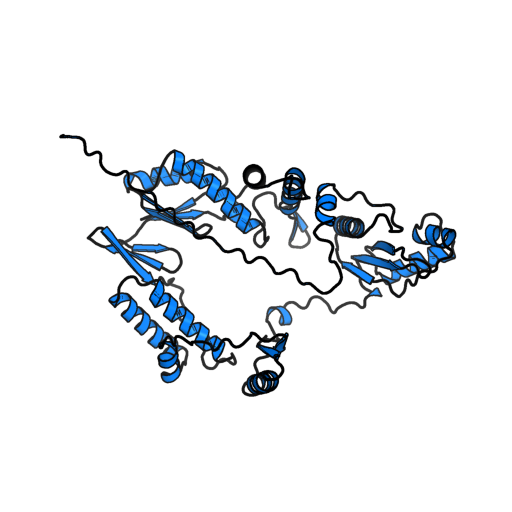-1.696 -7.638 1.00 91.75 104 ASP A O 1
ATOM 834 N N . THR A 1 105 ? 14.030 -3.165 -8.110 1.00 94.62 105 THR A N 1
ATOM 835 C CA . THR A 1 105 ? 15.007 -2.152 -8.551 1.00 94.62 105 THR A CA 1
ATOM 836 C C . THR A 1 105 ? 15.464 -2.377 -9.987 1.00 94.62 105 THR A C 1
ATOM 838 O O . THR A 1 105 ? 15.666 -3.502 -10.418 1.00 94.62 105 THR A O 1
ATOM 841 N N . PHE A 1 106 ? 15.673 -1.298 -10.736 1.00 95.25 106 PHE A N 1
ATOM 842 C CA . PHE A 1 106 ? 16.316 -1.309 -12.044 1.00 95.25 106 PHE A CA 1
ATOM 843 C C . PHE A 1 106 ? 17.613 -0.516 -11.968 1.00 95.25 106 PHE A C 1
ATOM 845 O O . PHE A 1 106 ? 17.610 0.668 -11.608 1.00 95.25 106 PHE A O 1
ATOM 852 N N . VAL A 1 107 ? 18.718 -1.157 -12.344 1.00 94.94 107 VAL A N 1
ATOM 853 C CA . VAL A 1 107 ? 20.054 -0.607 -12.131 1.00 94.94 107 VAL A CA 1
ATOM 854 C C . VAL A 1 107 ? 20.918 -0.716 -13.386 1.00 94.94 107 VAL A C 1
ATOM 856 O O . VAL A 1 107 ? 20.971 -1.745 -14.072 1.00 94.94 107 VAL A O 1
ATOM 859 N N . LEU A 1 108 ? 21.644 0.365 -13.678 1.00 94.31 108 LEU A N 1
ATOM 860 C CA . LEU A 1 108 ? 22.737 0.369 -14.648 1.00 94.31 108 LEU A CA 1
ATOM 861 C C . LEU A 1 108 ? 24.070 0.403 -13.898 1.00 94.31 108 LEU A C 1
ATOM 863 O O . LEU A 1 108 ? 24.381 1.361 -13.189 1.00 94.31 108 LEU A O 1
ATOM 867 N N . LEU A 1 109 ? 24.853 -0.657 -14.072 1.00 92.75 109 LEU A N 1
ATOM 868 C CA . LEU A 1 109 ? 26.160 -0.867 -13.457 1.00 92.75 109 LEU A CA 1
ATOM 869 C C . LEU A 1 109 ? 27.146 -1.379 -14.508 1.00 92.75 109 LEU A C 1
ATOM 871 O O . LEU A 1 109 ? 26.741 -1.998 -15.497 1.00 92.75 109 LEU A O 1
ATOM 875 N N . LYS A 1 110 ? 28.439 -1.132 -14.274 1.00 91.19 110 LYS A N 1
ATOM 876 C CA . LYS A 1 110 ? 29.511 -1.792 -15.028 1.00 91.19 110 LYS A CA 1
ATOM 877 C C . LYS A 1 110 ? 29.503 -3.281 -14.710 1.00 91.19 110 LYS A C 1
ATOM 879 O O . LYS A 1 110 ? 29.283 -3.649 -13.558 1.00 91.19 110 LYS A O 1
ATOM 884 N N . PHE A 1 111 ? 29.746 -4.112 -15.722 1.00 89.19 111 PHE A N 1
ATOM 885 C CA . PHE A 1 111 ? 29.632 -5.565 -15.601 1.00 89.19 111 PHE A CA 1
ATOM 886 C C . PHE A 1 111 ? 30.540 -6.125 -14.500 1.00 89.19 111 PHE A C 1
ATOM 888 O O . PHE A 1 111 ? 30.071 -6.923 -13.692 1.00 89.19 111 PHE A O 1
ATOM 895 N N . GLU A 1 112 ? 31.786 -5.647 -14.399 1.00 91.44 112 GLU A N 1
ATOM 896 C CA . GLU A 1 112 ? 32.723 -6.115 -13.372 1.00 91.44 112 GLU A CA 1
ATOM 897 C C . GLU A 1 112 ? 32.268 -5.830 -11.930 1.00 91.44 112 GLU A C 1
ATOM 899 O O . GLU A 1 112 ? 32.608 -6.586 -11.026 1.00 91.44 112 GLU A O 1
ATOM 904 N N . MET A 1 113 ? 31.452 -4.794 -11.707 1.00 91.06 113 MET A N 1
ATOM 905 C CA . MET A 1 113 ? 31.021 -4.392 -10.361 1.00 91.06 113 MET A CA 1
ATOM 906 C C . MET A 1 113 ? 29.731 -5.082 -9.906 1.00 91.06 113 MET A C 1
ATOM 908 O O . MET A 1 113 ? 29.331 -4.917 -8.759 1.00 91.06 113 MET A O 1
ATOM 912 N N . VAL A 1 114 ? 29.035 -5.820 -10.779 1.00 92.62 114 VAL A N 1
ATOM 913 C CA . VAL A 1 114 ? 27.695 -6.354 -10.468 1.00 92.62 114 VAL A CA 1
ATOM 914 C C . VAL A 1 114 ? 27.730 -7.306 -9.270 1.00 92.62 114 VAL A C 1
ATOM 916 O O . VAL A 1 114 ? 26.917 -7.166 -8.358 1.00 92.62 114 VAL A O 1
ATOM 919 N N . ALA A 1 115 ? 28.683 -8.242 -9.250 1.00 93.00 115 ALA A N 1
ATOM 920 C CA . ALA A 1 115 ? 28.803 -9.228 -8.177 1.00 93.00 115 ALA A CA 1
ATOM 921 C C . ALA A 1 115 ? 29.205 -8.584 -6.840 1.00 93.00 115 ALA A C 1
ATOM 923 O O . ALA A 1 115 ? 28.612 -8.886 -5.806 1.00 93.00 115 ALA A O 1
ATOM 924 N N . GLU A 1 116 ? 30.168 -7.659 -6.866 1.00 92.94 116 GLU A N 1
ATOM 925 C CA . GLU A 1 116 ? 30.598 -6.912 -5.678 1.00 92.94 116 GLU A CA 1
ATOM 926 C C . GLU A 1 116 ? 29.459 -6.052 -5.119 1.00 92.94 116 GLU A C 1
ATOM 928 O O . GLU A 1 116 ? 29.193 -6.065 -3.919 1.00 92.94 116 GLU A O 1
ATOM 933 N N . PHE A 1 117 ? 28.729 -5.354 -5.991 1.00 93.81 117 PHE A N 1
ATOM 934 C CA . PHE A 1 117 ? 27.599 -4.525 -5.591 1.00 93.81 117 PHE A CA 1
ATOM 935 C C . PHE A 1 117 ? 26.466 -5.361 -4.982 1.00 93.81 117 PHE A C 1
ATOM 937 O O . PHE A 1 117 ? 25.874 -4.966 -3.979 1.00 93.81 117 PHE A O 1
ATOM 944 N N . HIS A 1 118 ? 26.183 -6.540 -5.545 1.00 94.81 118 HIS A N 1
ATOM 945 C CA . HIS A 1 118 ? 25.203 -7.473 -4.984 1.00 94.81 118 HIS A CA 1
ATOM 946 C C . HIS A 1 118 ? 25.621 -7.988 -3.602 1.00 94.81 118 HIS A C 1
ATOM 948 O O . HIS A 1 118 ? 24.800 -8.025 -2.683 1.00 94.81 118 HIS A O 1
ATOM 954 N N . ALA A 1 119 ? 26.902 -8.323 -3.427 1.00 94.19 119 ALA A N 1
ATOM 955 C CA . ALA A 1 119 ? 27.450 -8.714 -2.132 1.00 94.19 119 ALA A CA 1
ATOM 956 C C . ALA A 1 119 ? 27.350 -7.573 -1.106 1.00 94.19 119 ALA A C 1
ATOM 958 O O . ALA A 1 119 ? 26.936 -7.809 0.028 1.00 94.19 119 ALA A O 1
ATOM 959 N N . LEU A 1 120 ? 27.640 -6.334 -1.519 1.00 93.69 120 LEU A N 1
ATOM 960 C CA . LEU A 1 120 ? 27.508 -5.144 -0.680 1.00 93.69 120 LEU A CA 1
ATOM 961 C C . LEU A 1 120 ? 26.057 -4.897 -0.247 1.00 93.69 120 LEU A C 1
ATOM 963 O O . LEU A 1 120 ? 25.813 -4.638 0.928 1.00 93.69 120 LEU A O 1
ATOM 967 N N . LEU A 1 121 ? 25.082 -4.992 -1.160 1.00 94.00 121 LEU A N 1
ATOM 968 C CA . LEU A 1 121 ? 23.661 -4.858 -0.806 1.00 94.00 121 LEU A CA 1
ATOM 969 C C . LEU A 1 121 ? 23.267 -5.844 0.303 1.00 94.00 121 LEU A C 1
ATOM 971 O O . LEU A 1 121 ? 22.586 -5.467 1.258 1.00 94.00 121 LEU A O 1
ATOM 975 N N . ASN A 1 122 ? 23.746 -7.083 0.194 1.00 95.06 122 ASN A N 1
ATOM 976 C CA . ASN A 1 122 ? 23.469 -8.162 1.137 1.00 95.06 122 ASN A CA 1
ATOM 977 C C . ASN A 1 122 ? 24.298 -8.106 2.429 1.00 95.06 122 ASN A C 1
ATOM 979 O O . ASN A 1 122 ? 24.000 -8.852 3.359 1.00 95.06 122 ASN A O 1
ATOM 983 N N . SER A 1 123 ? 25.318 -7.246 2.516 1.00 94.31 123 SER A N 1
ATOM 984 C CA . SER A 1 123 ? 26.168 -7.132 3.706 1.00 94.31 123 SER A CA 1
ATOM 985 C C . SER A 1 123 ? 25.700 -6.063 4.696 1.00 94.31 123 SER A C 1
ATOM 987 O O . SER A 1 123 ? 26.176 -6.040 5.827 1.00 94.31 123 SER A O 1
ATOM 989 N N . ILE A 1 124 ? 24.810 -5.146 4.293 1.00 92.81 124 ILE A N 1
ATOM 990 C CA . ILE A 1 124 ? 24.424 -3.995 5.133 1.00 92.81 124 ILE A CA 1
ATOM 991 C C . ILE A 1 124 ? 23.546 -4.418 6.306 1.00 92.81 124 ILE A C 1
ATOM 993 O O . ILE A 1 124 ? 23.763 -3.973 7.434 1.00 92.81 124 ILE A O 1
ATOM 997 N N . TYR A 1 125 ? 22.540 -5.245 6.039 1.00 93.19 125 TYR A N 1
ATOM 998 C CA . TYR A 1 125 ? 21.632 -5.755 7.055 1.00 93.19 125 TYR A CA 1
ATOM 999 C C . TYR A 1 125 ? 21.506 -7.260 6.889 1.00 93.19 125 TYR A C 1
ATOM 1001 O O . TYR A 1 125 ? 21.068 -7.726 5.845 1.00 93.19 125 TYR A O 1
ATOM 1009 N N . LEU A 1 126 ? 21.840 -8.003 7.946 1.00 91.00 126 LEU A N 1
ATOM 1010 C CA . LEU A 1 126 ? 21.852 -9.467 7.932 1.00 91.00 126 LEU A CA 1
ATOM 1011 C C . LEU A 1 126 ? 20.505 -10.076 7.523 1.00 91.00 126 LEU A C 1
ATOM 1013 O O . LEU A 1 126 ? 20.473 -11.141 6.928 1.00 91.00 126 LEU A O 1
ATOM 1017 N N . ASP A 1 127 ? 19.400 -9.409 7.852 1.00 92.44 127 ASP A N 1
ATOM 1018 C CA . ASP A 1 127 ? 18.055 -9.935 7.631 1.00 92.44 127 ASP A 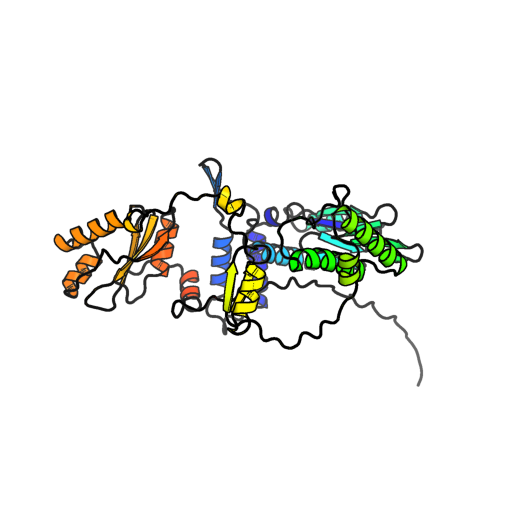CA 1
ATOM 1019 C C . ASP A 1 127 ? 17.431 -9.541 6.286 1.00 92.44 127 ASP A C 1
ATOM 1021 O O . ASP A 1 127 ? 16.401 -10.108 5.923 1.00 92.44 127 ASP A O 1
ATOM 1025 N N . ILE A 1 128 ? 18.012 -8.571 5.569 1.00 93.44 128 ILE A N 1
ATOM 1026 C CA . ILE A 1 128 ? 17.485 -8.056 4.299 1.00 93.44 128 ILE A CA 1
ATOM 1027 C C . ILE A 1 128 ? 18.397 -8.542 3.178 1.00 93.44 128 ILE A C 1
ATOM 1029 O O . ILE A 1 128 ? 19.547 -8.119 3.079 1.00 93.44 128 ILE A O 1
ATOM 1033 N N . HIS A 1 129 ? 17.860 -9.393 2.307 1.00 94.38 129 HIS A N 1
ATOM 1034 C CA . HIS A 1 129 ? 18.601 -9.931 1.174 1.00 94.38 129 HIS A CA 1
ATOM 1035 C C . HIS A 1 129 ? 17.944 -9.579 -0.150 1.00 94.38 129 HIS A C 1
ATOM 1037 O O . HIS A 1 129 ? 16.720 -9.604 -0.277 1.00 94.38 129 HIS A O 1
ATOM 1043 N N . PHE A 1 130 ? 18.779 -9.328 -1.145 1.00 95.44 130 PHE A N 1
ATOM 1044 C CA . PHE A 1 130 ? 18.416 -9.047 -2.517 1.00 95.44 130 PHE A CA 1
ATOM 1045 C C . PHE A 1 130 ? 18.682 -10.276 -3.382 1.00 95.44 130 PHE A C 1
ATOM 1047 O O . PHE A 1 130 ? 19.761 -10.872 -3.322 1.00 95.44 130 PHE A O 1
ATOM 1054 N N . THR A 1 131 ? 17.722 -10.631 -4.226 1.00 95.69 131 THR A N 1
ATOM 1055 C CA . THR A 1 131 ? 17.967 -11.468 -5.402 1.00 95.69 131 THR A CA 1
ATOM 1056 C C . THR A 1 131 ? 18.474 -10.599 -6.547 1.00 95.69 131 THR A C 1
ATOM 1058 O O . THR A 1 131 ? 18.393 -9.372 -6.487 1.00 95.69 131 THR A O 1
ATOM 1061 N N . MET A 1 132 ? 19.042 -11.228 -7.571 1.00 94.88 132 MET A N 1
ATOM 1062 C CA . MET A 1 132 ? 19.602 -10.537 -8.723 1.00 94.88 132 MET A CA 1
ATOM 1063 C C . MET A 1 132 ? 19.144 -11.225 -10.005 1.00 94.88 132 MET A C 1
ATOM 1065 O O . MET A 1 132 ? 19.361 -12.423 -10.183 1.00 94.88 132 MET A O 1
ATOM 1069 N N . GLU A 1 133 ? 18.592 -10.442 -10.923 1.00 93.62 133 GLU A N 1
ATOM 1070 C CA . GLU A 1 133 ? 18.310 -10.850 -12.294 1.00 93.62 133 GLU A CA 1
ATOM 1071 C C . GLU A 1 133 ? 19.144 -9.987 -13.243 1.00 93.62 133 GLU A C 1
ATOM 1073 O O . GLU A 1 133 ? 18.977 -8.768 -13.328 1.00 93.62 133 GLU A O 1
ATOM 1078 N N . ALA A 1 134 ? 20.083 -10.613 -13.949 1.00 91.62 134 ALA A N 1
ATOM 1079 C CA . ALA A 1 134 ? 20.902 -9.928 -14.938 1.00 91.62 134 ALA A CA 1
ATOM 1080 C C . ALA A 1 134 ? 20.204 -9.897 -16.304 1.00 91.62 134 ALA A C 1
ATOM 1082 O O . ALA A 1 134 ? 19.457 -10.802 -16.673 1.00 91.62 134 ALA A O 1
ATOM 1083 N N . GLU A 1 135 ? 20.494 -8.854 -17.075 1.00 92.25 135 GLU A N 1
ATOM 1084 C CA . GLU A 1 135 ? 20.091 -8.742 -18.475 1.00 92.25 135 GLU A CA 1
ATOM 1085 C C . GLU A 1 135 ? 20.456 -9.996 -19.284 1.00 92.25 135 GLU A C 1
ATOM 1087 O O . GLU A 1 135 ? 21.606 -10.437 -19.289 1.00 92.25 135 GLU A O 1
ATOM 1092 N N . ALA A 1 136 ? 19.487 -10.512 -20.039 1.00 91.44 136 ALA A N 1
ATOM 1093 C CA . ALA A 1 136 ? 19.658 -11.650 -20.932 1.00 91.44 136 ALA A CA 1
ATOM 1094 C C . ALA A 1 136 ? 19.248 -11.257 -22.356 1.00 91.44 136 ALA A C 1
ATOM 1096 O O . ALA A 1 136 ? 18.215 -10.622 -22.558 1.00 91.44 136 ALA A O 1
ATOM 1097 N N . ASN A 1 137 ? 20.045 -11.631 -23.363 1.00 91.12 137 ASN A N 1
ATOM 1098 C CA . ASN A 1 137 ? 19.773 -11.323 -24.779 1.00 91.12 137 ASN A CA 1
ATOM 1099 C C . ASN A 1 137 ? 19.522 -9.827 -25.053 1.00 91.12 137 ASN A C 1
ATOM 1101 O O . ASN A 1 137 ? 18.621 -9.460 -25.808 1.00 91.12 137 ASN A O 1
ATOM 1105 N N . SER A 1 138 ? 20.301 -8.963 -24.398 1.00 93.19 138 SER A N 1
ATOM 1106 C CA . SER A 1 138 ? 20.154 -7.503 -24.453 1.00 93.19 138 SER A CA 1
ATOM 1107 C C . SER A 1 138 ? 18.786 -6.981 -23.996 1.00 93.19 138 SER A C 1
ATOM 1109 O O . SER A 1 138 ? 18.344 -5.912 -24.420 1.00 93.19 138 SER A O 1
ATOM 1111 N N . GLN A 1 139 ? 18.083 -7.746 -23.159 1.00 94.31 139 GLN A N 1
ATOM 1112 C CA . GLN A 1 139 ? 16.743 -7.435 -22.684 1.00 94.31 139 GLN A CA 1
ATOM 1113 C C . GLN A 1 139 ? 16.618 -7.679 -21.181 1.00 94.31 139 GLN A C 1
ATOM 1115 O O . GLN A 1 139 ? 17.261 -8.561 -20.613 1.00 94.31 139 GLN A O 1
ATOM 1120 N N . MET A 1 140 ? 15.763 -6.895 -20.530 1.00 94.81 140 MET A N 1
ATOM 1121 C CA . MET A 1 140 ? 15.419 -7.091 -19.127 1.00 94.81 140 MET A CA 1
ATOM 1122 C C . MET A 1 140 ? 13.984 -6.642 -18.868 1.00 94.81 140 MET A C 1
ATOM 1124 O O . MET A 1 140 ? 13.560 -5.577 -19.324 1.00 94.81 140 MET A O 1
ATOM 1128 N N . ALA A 1 141 ? 13.224 -7.470 -18.159 1.00 93.88 141 ALA A N 1
ATOM 1129 C CA . ALA A 1 141 ? 11.894 -7.101 -17.701 1.00 93.88 141 ALA A CA 1
ATOM 1130 C C . ALA A 1 141 ? 12.012 -6.240 -16.439 1.00 93.88 141 ALA A C 1
ATOM 1132 O O . ALA A 1 141 ? 12.808 -6.540 -15.558 1.00 93.88 141 ALA A O 1
ATOM 1133 N N . PHE A 1 142 ? 11.216 -5.178 -16.355 1.00 93.19 142 PHE A N 1
ATOM 1134 C CA . PHE A 1 142 ? 11.074 -4.372 -15.149 1.00 93.19 142 PHE A CA 1
ATOM 1135 C C . PHE A 1 142 ? 9.638 -3.860 -15.053 1.00 93.19 142 PHE A C 1
ATOM 1137 O O . PHE A 1 142 ? 9.157 -3.144 -15.940 1.00 93.19 142 PHE A O 1
ATOM 1144 N N . LEU A 1 143 ? 8.933 -4.256 -13.991 1.00 90.62 143 LEU A N 1
ATOM 1145 C CA . LEU A 1 143 ? 7.497 -4.026 -13.828 1.00 90.62 143 LEU A CA 1
ATOM 1146 C C . LEU A 1 143 ? 6.704 -4.498 -15.070 1.00 90.62 143 LEU A C 1
ATOM 1148 O O . LEU A 1 143 ? 6.751 -5.660 -15.476 1.00 90.62 143 LEU A O 1
ATOM 1152 N N . ASP A 1 144 ? 5.961 -3.585 -15.693 1.00 91.62 144 ASP A N 1
ATOM 1153 C CA . ASP A 1 144 ? 5.126 -3.818 -16.869 1.00 91.62 144 ASP A CA 1
ATOM 1154 C C . ASP A 1 144 ? 5.856 -3.545 -18.207 1.00 91.62 144 ASP A C 1
ATOM 1156 O O . ASP A 1 144 ? 5.228 -3.596 -19.278 1.00 91.62 144 ASP A O 1
ATOM 1160 N N . VAL A 1 145 ? 7.166 -3.269 -18.168 1.00 94.31 145 VAL A N 1
ATOM 1161 C CA . VAL A 1 145 ? 7.998 -2.849 -19.306 1.00 94.31 145 VAL A CA 1
ATOM 1162 C C . VAL A 1 145 ? 9.108 -3.865 -19.583 1.00 94.31 145 VAL A C 1
ATOM 1164 O O . VAL A 1 145 ? 9.737 -4.397 -18.676 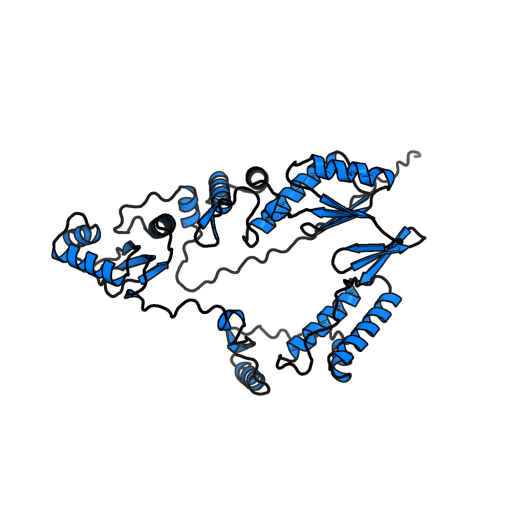1.00 94.31 145 VAL A O 1
ATOM 1167 N N . LEU A 1 146 ? 9.359 -4.135 -20.862 1.00 95.69 146 LEU A N 1
ATOM 1168 C CA . LEU A 1 146 ? 10.516 -4.883 -21.338 1.00 95.69 146 LEU A CA 1
ATOM 1169 C C . LEU A 1 146 ? 11.494 -3.885 -21.951 1.00 95.69 146 LEU A C 1
ATOM 1171 O O . LEU A 1 146 ? 11.179 -3.246 -22.962 1.00 95.69 146 LEU A O 1
ATOM 1175 N N . VAL A 1 147 ? 12.646 -3.740 -21.307 1.00 95.88 147 VAL A N 1
ATOM 1176 C CA . VAL A 1 147 ? 13.719 -2.830 -21.703 1.00 95.88 147 VAL A CA 1
ATOM 1177 C C . VAL A 1 147 ? 14.682 -3.581 -22.611 1.00 95.88 147 VAL A C 1
ATOM 1179 O O . VAL A 1 147 ? 15.155 -4.656 -22.261 1.00 95.88 147 VAL A O 1
ATOM 1182 N N . HIS A 1 148 ? 14.967 -3.010 -23.775 1.00 95.81 148 HIS A N 1
ATOM 1183 C CA . HIS A 1 148 ? 15.894 -3.520 -24.780 1.00 95.81 148 HIS A CA 1
ATOM 1184 C C . HIS A 1 148 ? 17.090 -2.579 -24.858 1.00 95.81 148 HIS A C 1
ATOM 1186 O O . HIS A 1 148 ? 16.909 -1.371 -25.020 1.00 95.81 148 HIS A O 1
ATOM 1192 N N . ARG A 1 149 ? 18.301 -3.126 -24.801 1.00 94.44 149 ARG A N 1
ATOM 1193 C CA . ARG A 1 149 ? 19.534 -2.391 -25.073 1.00 94.44 149 ARG A CA 1
ATOM 1194 C C . ARG A 1 149 ? 19.866 -2.500 -26.556 1.00 94.44 149 ARG A C 1
ATOM 1196 O O . ARG A 1 149 ? 20.061 -3.598 -27.073 1.00 94.44 149 ARG A O 1
ATOM 1203 N N . LYS A 1 150 ? 19.913 -1.365 -27.249 1.00 93.62 150 LYS A N 1
ATOM 1204 C CA . LYS A 1 150 ? 20.305 -1.303 -28.659 1.00 93.62 150 LYS A CA 1
ATOM 1205 C C . LYS A 1 150 ? 21.821 -1.409 -28.821 1.00 93.62 150 LYS A C 1
ATOM 1207 O O . LYS A 1 150 ? 22.582 -1.256 -27.867 1.00 93.62 150 LYS A O 1
ATOM 1212 N N . THR A 1 151 ? 22.258 -1.633 -30.058 1.00 92.06 151 THR A N 1
ATOM 1213 C CA . THR A 1 151 ? 23.680 -1.699 -30.433 1.00 92.06 151 THR A CA 1
ATOM 1214 C C . THR A 1 151 ? 24.419 -0.379 -30.216 1.00 92.06 151 THR A C 1
ATOM 1216 O O . THR A 1 151 ? 25.613 -0.397 -29.952 1.00 92.06 151 THR A O 1
ATOM 1219 N N . ASP A 1 152 ? 23.715 0.753 -30.289 1.00 92.12 152 ASP A N 1
ATOM 1220 C CA . ASP A 1 152 ? 24.249 2.094 -30.009 1.00 92.12 152 ASP A CA 1
ATOM 1221 C C . ASP A 1 152 ? 24.291 2.434 -28.504 1.00 92.12 152 ASP A C 1
ATOM 1223 O O . ASP A 1 152 ? 24.672 3.538 -28.127 1.00 92.12 152 ASP A O 1
ATOM 1227 N N . GLY A 1 153 ? 23.884 1.501 -27.635 1.00 86.56 153 GLY A N 1
ATOM 1228 C CA . GLY A 1 153 ? 23.810 1.690 -26.186 1.00 86.56 153 GLY A CA 1
ATOM 1229 C C . GLY A 1 153 ? 22.536 2.382 -25.691 1.00 86.56 153 GLY A C 1
ATOM 1230 O O . GLY A 1 153 ? 22.306 2.417 -24.482 1.00 86.56 153 GLY A O 1
ATOM 1231 N N . SER A 1 154 ? 21.674 2.886 -26.581 1.00 92.00 154 SER A N 1
ATOM 1232 C CA . SER A 1 154 ? 20.393 3.480 -26.188 1.00 92.00 154 SER A CA 1
ATOM 1233 C C . SER A 1 154 ? 19.380 2.418 -25.744 1.00 92.00 154 SER A C 1
ATOM 1235 O O . SER A 1 154 ? 19.469 1.238 -26.101 1.00 92.00 154 SER A O 1
ATOM 1237 N N . LEU A 1 155 ? 18.394 2.833 -24.944 1.00 93.50 155 LEU A N 1
ATOM 1238 C CA . LEU A 1 155 ? 17.344 1.948 -24.443 1.00 93.50 155 LEU A CA 1
ATOM 1239 C C . LEU A 1 155 ? 16.049 2.126 -25.242 1.00 93.50 155 LEU A C 1
ATOM 1241 O O . LEU A 1 155 ? 15.605 3.244 -25.504 1.00 93.50 155 LEU A O 1
ATOM 1245 N N . ARG A 1 156 ? 15.417 1.006 -25.592 1.00 95.00 156 ARG A N 1
ATOM 1246 C CA . ARG A 1 156 ? 14.077 0.937 -26.186 1.00 95.00 156 ARG A CA 1
ATOM 1247 C C . ARG A 1 156 ? 13.154 0.168 -25.260 1.00 95.00 156 ARG A C 1
ATOM 1249 O O . ARG A 1 156 ? 13.532 -0.880 -24.752 1.00 95.00 156 ARG A O 1
ATOM 1256 N N . THR A 1 157 ? 11.930 0.637 -25.069 1.00 96.12 157 THR A N 1
ATOM 1257 C CA . THR A 1 157 ? 10.968 -0.008 -24.173 1.00 96.12 157 THR A CA 1
ATOM 1258 C C . THR A 1 157 ? 9.763 -0.533 -24.934 1.00 96.12 157 THR A C 1
ATOM 1260 O O . THR A 1 157 ? 9.288 0.080 -25.889 1.00 96.12 157 THR A O 1
ATOM 1263 N N . THR A 1 158 ? 9.262 -1.685 -24.496 1.00 96.38 158 THR A N 1
ATOM 1264 C CA . THR A 1 158 ? 8.055 -2.339 -25.019 1.00 96.38 158 THR A CA 1
ATOM 1265 C C . THR A 1 158 ? 7.216 -2.876 -23.862 1.00 96.38 158 THR A C 1
ATOM 1267 O O . THR A 1 158 ? 7.672 -2.921 -22.722 1.00 96.38 158 THR A O 1
ATOM 1270 N N . VAL A 1 159 ? 5.976 -3.288 -24.117 1.00 94.81 159 VAL A N 1
ATOM 1271 C CA . VAL A 1 159 ? 5.109 -3.842 -23.068 1.00 94.81 159 VAL A CA 1
ATOM 1272 C C . VAL A 1 159 ? 5.523 -5.272 -22.716 1.00 94.81 159 VAL A C 1
ATOM 1274 O O . VAL A 1 159 ? 5.422 -6.177 -23.549 1.00 94.81 159 VAL A O 1
ATOM 1277 N N . TYR A 1 160 ? 5.908 -5.496 -21.458 1.00 93.94 160 TYR A N 1
ATOM 1278 C CA . TYR A 1 160 ? 6.221 -6.831 -20.953 1.00 93.94 160 TYR A CA 1
ATOM 1279 C C . TYR A 1 160 ? 4.953 -7.629 -20.633 1.00 93.94 160 TYR A C 1
ATOM 1281 O O . TYR A 1 160 ? 3.979 -7.109 -20.085 1.00 93.94 160 TYR A O 1
ATOM 1289 N N . ARG A 1 161 ? 4.953 -8.923 -20.963 1.00 91.06 161 ARG A N 1
ATOM 1290 C CA . ARG A 1 161 ? 3.873 -9.860 -20.631 1.00 91.06 161 ARG A CA 1
ATOM 1291 C C . ARG A 1 161 ? 4.485 -11.150 -20.102 1.00 91.06 161 ARG A C 1
ATOM 1293 O O . ARG A 1 161 ? 5.253 -11.791 -20.811 1.00 91.06 161 ARG A O 1
ATOM 1300 N N . LYS A 1 162 ? 4.097 -11.555 -18.890 1.00 89.50 162 LYS A N 1
ATOM 1301 C CA . LYS A 1 162 ? 4.501 -12.846 -18.309 1.00 89.50 162 LYS A CA 1
ATOM 1302 C C . LYS A 1 162 ? 4.012 -14.013 -19.178 1.00 89.50 162 LYS A C 1
ATOM 1304 O O . LYS A 1 162 ? 2.942 -13.924 -19.782 1.00 89.50 162 LYS A O 1
ATOM 1309 N N . ALA A 1 163 ? 4.749 -15.125 -19.182 1.00 87.44 163 ALA A N 1
ATOM 1310 C CA . ALA A 1 163 ? 4.425 -16.319 -19.976 1.00 87.44 163 ALA A CA 1
ATOM 1311 C C . ALA A 1 163 ? 3.021 -16.887 -19.678 1.00 87.44 163 ALA A C 1
ATOM 1313 O O . ALA A 1 163 ? 2.331 -17.358 -20.575 1.00 87.44 163 ALA A O 1
ATOM 1314 N N . ILE A 1 164 ? 2.561 -16.753 -18.431 1.00 87.81 164 ILE A N 1
ATOM 1315 C CA . ILE A 1 164 ? 1.235 -17.189 -17.960 1.00 87.81 164 ILE A CA 1
ATOM 1316 C C . ILE A 1 164 ? 0.076 -16.258 -18.371 1.00 87.81 164 ILE A C 1
ATOM 1318 O O . ILE A 1 164 ? -1.044 -16.402 -17.881 1.00 87.81 164 ILE A O 1
ATOM 1322 N N . ASN A 1 165 ? 0.312 -15.263 -19.231 1.00 86.88 165 ASN A N 1
ATOM 1323 C CA . ASN A 1 165 ? -0.731 -14.336 -19.658 1.00 86.88 165 ASN A CA 1
ATOM 1324 C C . ASN A 1 165 ? -1.772 -15.045 -20.544 1.00 86.88 165 ASN A C 1
ATOM 1326 O O . ASN A 1 165 ? -1.532 -15.331 -21.717 1.00 86.88 165 ASN A O 1
ATOM 1330 N N . THR A 1 166 ? -2.969 -15.255 -19.995 1.00 87.69 166 THR A N 1
ATOM 1331 C CA . THR A 1 166 ? -4.094 -15.929 -20.667 1.00 87.69 166 THR A CA 1
ATOM 1332 C C . THR A 1 166 ? -4.772 -15.083 -21.746 1.00 87.69 166 THR A C 1
ATOM 1334 O O . THR A 1 166 ? -5.656 -15.573 -22.447 1.00 87.69 166 THR A O 1
ATOM 1337 N N . ARG A 1 167 ? -4.398 -13.802 -21.883 1.00 89.31 167 ARG A N 1
ATOM 1338 C CA . ARG A 1 167 ? -5.022 -12.807 -22.778 1.00 89.31 167 ARG A CA 1
ATOM 1339 C C . ARG A 1 167 ? -6.514 -12.582 -22.512 1.00 89.31 167 ARG A C 1
ATOM 1341 O O . ARG A 1 167 ? -7.211 -11.971 -23.330 1.00 89.31 167 ARG A O 1
ATOM 1348 N N . GLN A 1 168 ? -7.011 -13.072 -21.381 1.00 89.25 168 GLN A N 1
ATOM 1349 C CA . GLN A 1 168 ? -8.390 -12.890 -20.968 1.00 89.25 168 GLN A CA 1
ATOM 1350 C C . GLN A 1 168 ? -8.541 -11.520 -20.321 1.00 89.25 168 GLN A C 1
ATOM 1352 O O . GLN A 1 168 ? -7.835 -11.166 -19.378 1.00 89.25 168 GLN A O 1
ATOM 1357 N N . VAL A 1 169 ? -9.487 -10.749 -20.839 1.00 91.38 169 VAL A N 1
ATOM 1358 C CA . VAL A 1 169 ? -9.934 -9.499 -20.227 1.00 91.38 169 VAL A CA 1
ATOM 1359 C C . VAL A 1 169 ? -11.413 -9.617 -19.883 1.00 91.38 169 VAL A C 1
ATOM 1361 O O . VAL A 1 169 ? -12.055 -10.642 -20.109 1.00 91.38 169 VAL A O 1
ATOM 1364 N N . LEU A 1 170 ? -11.985 -8.550 -19.329 1.00 90.88 170 LEU A N 1
ATOM 1365 C CA . LEU A 1 170 ? -13.413 -8.490 -19.056 1.00 90.88 170 LEU A CA 1
ATOM 1366 C C . LEU A 1 170 ? -14.216 -8.808 -20.329 1.00 90.88 170 LEU A C 1
ATOM 1368 O O . LEU A 1 170 ? -14.206 -8.002 -21.252 1.00 90.88 170 LEU A O 1
ATOM 1372 N N . SER A 1 171 ? -14.941 -9.929 -20.373 1.00 91.62 171 SER A N 1
ATOM 1373 C CA . SER A 1 171 ? -15.766 -10.300 -21.536 1.00 91.62 171 SER A CA 1
ATOM 1374 C C . SER A 1 171 ? -16.751 -9.186 -21.911 1.00 91.62 171 SER A C 1
ATOM 1376 O O . SER A 1 171 ? -17.398 -8.583 -21.042 1.00 91.62 171 SER A O 1
ATOM 1378 N N . TYR A 1 172 ? -16.937 -8.933 -23.208 1.00 92.00 172 TYR A N 1
ATOM 1379 C CA . TYR A 1 172 ? -17.925 -7.954 -23.661 1.00 92.00 172 TYR A CA 1
ATOM 1380 C C . TYR A 1 172 ? -19.374 -8.387 -23.384 1.00 92.00 172 TYR A C 1
ATOM 1382 O O . TYR A 1 172 ? -20.251 -7.540 -23.218 1.00 92.00 172 TYR A O 1
ATOM 1390 N N . GLN A 1 173 ? -19.649 -9.684 -23.276 1.00 90.06 173 GLN A N 1
ATOM 1391 C CA . GLN A 1 173 ? -20.976 -10.233 -22.985 1.00 90.06 173 GLN A CA 1
ATOM 1392 C C . GLN A 1 173 ? -21.329 -10.144 -21.495 1.00 90.06 173 GLN A C 1
ATOM 1394 O O . GLN A 1 173 ? -22.504 -10.203 -21.126 1.00 90.06 173 GLN A O 1
ATOM 1399 N N . SER A 1 174 ? -20.329 -9.931 -20.637 1.00 89.06 174 SER A N 1
ATOM 1400 C CA . SER A 1 174 ? -20.519 -9.794 -19.195 1.00 89.06 174 SER A CA 1
ATOM 1401 C C . SER A 1 174 ? -21.518 -8.679 -18.843 1.00 89.06 174 SER A C 1
ATOM 1403 O O . SER A 1 174 ? -21.619 -7.655 -19.530 1.00 89.06 174 SER A O 1
ATOM 1405 N N . LYS A 1 175 ? -22.262 -8.826 -17.744 1.00 86.44 175 LYS A N 1
ATOM 1406 C CA . LYS A 1 175 ? -23.275 -7.843 -17.309 1.00 86.44 175 LYS A CA 1
ATOM 1407 C C . LYS A 1 175 ? -22.663 -6.633 -16.588 1.00 86.44 175 LYS A C 1
ATOM 1409 O O . LYS A 1 175 ? -23.268 -6.073 -15.686 1.00 86.44 175 LYS A O 1
ATOM 1414 N N . HIS A 1 176 ? -21.469 -6.198 -16.985 1.00 87.00 176 HIS A N 1
ATOM 1415 C CA . HIS A 1 176 ? -20.856 -4.982 -16.453 1.00 87.00 176 HIS A CA 1
ATOM 1416 C C . HIS A 1 176 ? -21.288 -3.729 -17.231 1.00 87.00 176 HIS A C 1
ATOM 1418 O O . HIS A 1 176 ? -21.516 -3.801 -18.448 1.00 87.00 176 HIS A O 1
ATOM 1424 N N . PRO A 1 177 ? -21.328 -2.553 -16.568 1.00 86.44 177 PRO A N 1
ATOM 1425 C CA . PRO A 1 177 ? -21.549 -1.281 -17.241 1.00 86.44 177 PRO A CA 1
ATOM 1426 C C . PRO A 1 177 ? -20.565 -1.062 -18.398 1.00 86.44 177 PRO A C 1
ATOM 1428 O O . PRO A 1 177 ? -19.373 -1.352 -18.279 1.00 86.44 177 PRO A O 1
ATOM 1431 N N . LEU A 1 178 ? -21.034 -0.451 -19.492 1.00 87.75 178 LEU A N 1
ATOM 1432 C CA . LEU A 1 178 ? -20.187 -0.146 -20.657 1.00 87.75 178 LEU A CA 1
ATOM 1433 C C . LEU A 1 178 ? -18.975 0.728 -20.306 1.00 87.75 178 LEU A C 1
ATOM 1435 O O . LEU A 1 178 ? -17.932 0.590 -20.937 1.00 87.75 178 LEU A O 1
ATOM 1439 N N . CYS A 1 179 ? -19.083 1.598 -19.296 1.00 84.94 179 CYS A N 1
ATOM 1440 C CA . CYS A 1 179 ? -17.955 2.413 -18.847 1.00 84.94 179 CYS A CA 1
ATOM 1441 C C . CYS A 1 179 ? -16.806 1.566 -18.279 1.00 84.94 179 CYS A C 1
ATOM 1443 O O . CYS A 1 179 ? -15.654 1.917 -18.501 1.00 84.94 179 CYS A O 1
ATOM 1445 N N . ARG A 1 180 ? -17.091 0.431 -17.621 1.00 88.19 180 ARG A N 1
ATOM 1446 C CA . ARG A 1 180 ? -16.062 -0.486 -17.098 1.00 88.19 180 ARG A CA 1
ATOM 1447 C C . ARG A 1 180 ? -15.344 -1.220 -18.229 1.00 88.19 180 ARG A C 1
ATOM 1449 O O . ARG A 1 180 ? -14.122 -1.270 -18.231 1.00 88.19 180 ARG A O 1
ATOM 1456 N N . LYS A 1 181 ? -16.094 -1.691 -19.230 1.00 91.00 181 LYS A N 1
ATOM 1457 C CA . LYS A 1 181 ? -15.540 -2.300 -20.455 1.00 91.00 181 LYS A CA 1
ATOM 1458 C C . LYS A 1 181 ? -14.661 -1.315 -21.226 1.00 91.00 181 LYS A C 1
ATOM 1460 O O . LYS A 1 181 ? -13.533 -1.629 -21.574 1.00 91.00 181 LYS A O 1
ATOM 1465 N N . ARG A 1 182 ? -15.140 -0.079 -21.397 1.00 90.62 182 ARG A N 1
ATOM 1466 C CA . ARG A 1 182 ? -14.362 0.997 -22.027 1.00 90.62 182 ARG A CA 1
ATOM 1467 C C . ARG A 1 182 ? -13.121 1.371 -21.218 1.00 90.62 182 ARG A C 1
ATOM 1469 O O . ARG A 1 182 ? -12.096 1.681 -21.805 1.00 90.62 182 ARG A O 1
ATOM 1476 N N . SER A 1 183 ? -13.206 1.367 -19.887 1.00 88.94 183 SER A N 1
ATOM 1477 C CA . SER A 1 183 ? -12.046 1.620 -19.028 1.00 88.94 183 SER A CA 1
ATOM 1478 C C . SER A 1 183 ? -10.973 0.552 -19.220 1.00 88.94 183 SER A C 1
ATOM 1480 O O . SER A 1 183 ? -9.812 0.908 -19.341 1.00 88.94 183 SER A O 1
ATOM 1482 N N . CYS A 1 184 ? -11.363 -0.724 -19.309 1.00 90.25 184 CYS A N 1
ATOM 1483 C CA . CYS A 1 184 ? -10.440 -1.827 -19.583 1.00 90.25 184 CYS A CA 1
ATOM 1484 C C . CYS A 1 184 ? -9.674 -1.612 -20.901 1.00 90.25 184 CYS A C 1
ATOM 1486 O O . CYS A 1 184 ? -8.448 -1.685 -20.906 1.00 90.25 184 CYS A O 1
ATOM 1488 N N . GLU A 1 185 ? -10.373 -1.245 -21.983 1.00 90.81 185 GLU A N 1
ATOM 1489 C CA . GLU A 1 185 ? -9.727 -0.892 -23.257 1.00 90.81 185 GLU A CA 1
ATOM 1490 C C . GLU A 1 185 ? -8.794 0.311 -23.135 1.00 90.81 185 GLU A C 1
ATOM 1492 O O . GLU A 1 185 ? -7.636 0.248 -23.542 1.00 90.81 185 GLU A O 1
ATOM 1497 N N . ARG A 1 186 ? -9.282 1.409 -22.548 1.00 89.00 186 ARG A N 1
ATOM 1498 C CA . ARG A 1 186 ? -8.518 2.656 -22.430 1.00 89.00 186 ARG A CA 1
ATOM 1499 C C . ARG A 1 186 ? -7.239 2.482 -21.626 1.00 89.00 186 ARG A C 1
ATOM 1501 O O . ARG A 1 186 ? -6.226 3.037 -22.024 1.00 89.00 186 ARG A O 1
ATOM 1508 N N . THR A 1 187 ? -7.278 1.728 -20.531 1.00 89.81 187 THR A N 1
ATOM 1509 C CA . THR A 1 187 ? -6.095 1.481 -19.701 1.00 89.81 187 THR A CA 1
ATOM 1510 C C . THR A 1 187 ? -5.018 0.727 -20.481 1.00 89.81 187 THR A C 1
ATOM 1512 O O . THR A 1 187 ? -3.854 1.103 -20.408 1.00 89.81 187 THR A O 1
ATOM 1515 N N . LEU A 1 188 ? -5.387 -0.281 -21.279 1.00 91.25 188 LEU A N 1
ATOM 1516 C CA . LEU A 1 188 ? -4.414 -1.030 -22.081 1.00 91.25 188 LEU A CA 1
ATOM 1517 C C . LEU A 1 188 ? -3.892 -0.221 -23.272 1.00 91.25 188 LEU A C 1
ATOM 1519 O O . LEU A 1 188 ? -2.693 -0.222 -23.529 1.00 91.25 188 LEU A O 1
ATOM 1523 N N . TYR A 1 189 ? -4.746 0.553 -23.941 1.00 90.06 189 TYR A N 1
ATOM 1524 C CA . TYR A 1 189 ? -4.274 1.476 -24.973 1.00 90.06 189 TYR A CA 1
ATOM 1525 C C . TYR A 1 189 ? -3.336 2.544 -24.409 1.00 90.06 189 TYR A C 1
ATOM 1527 O O . TYR A 1 189 ? -2.273 2.772 -24.972 1.00 90.06 189 TYR A O 1
ATOM 1535 N N . GLN A 1 190 ? -3.671 3.139 -23.263 1.00 88.88 190 GLN A N 1
ATOM 1536 C CA . GLN A 1 190 ? -2.792 4.088 -22.584 1.00 88.88 190 GLN A CA 1
ATOM 1537 C C . GLN A 1 190 ? -1.460 3.445 -22.180 1.00 88.88 190 GLN A C 1
ATOM 1539 O O . GLN A 1 190 ? -0.431 4.104 -22.255 1.00 88.88 190 GLN A O 1
ATOM 1544 N N . ARG A 1 191 ? -1.457 2.160 -21.811 1.00 91.19 191 ARG A N 1
ATOM 1545 C CA . ARG A 1 191 ? -0.226 1.410 -21.543 1.00 91.19 191 ARG A CA 1
ATOM 1546 C C . ARG A 1 191 ? 0.678 1.331 -22.778 1.00 91.19 191 ARG A C 1
ATOM 1548 O O . ARG A 1 191 ? 1.866 1.584 -22.646 1.00 91.19 191 ARG A O 1
ATOM 1555 N N . ALA A 1 192 ? 0.140 1.063 -23.973 1.00 91.12 192 ALA A N 1
ATOM 1556 C CA . ALA A 1 192 ? 0.939 1.114 -25.209 1.00 91.12 192 ALA A CA 1
ATOM 1557 C C . ALA A 1 192 ? 1.539 2.505 -25.456 1.00 91.12 192 ALA A C 1
ATOM 1559 O O . ALA A 1 192 ? 2.672 2.618 -25.911 1.00 91.12 192 ALA A O 1
ATOM 1560 N N . GLU A 1 193 ? 0.779 3.560 -25.159 1.00 89.00 193 GLU A N 1
ATOM 1561 C CA . GLU A 1 193 ? 1.227 4.944 -25.331 1.00 89.00 193 GLU A CA 1
ATOM 1562 C C . GLU A 1 193 ? 2.369 5.314 -24.379 1.00 89.00 193 GLU A C 1
ATOM 1564 O O . GLU A 1 193 ? 3.264 6.051 -24.780 1.00 89.00 193 GLU A O 1
ATOM 1569 N N . THR A 1 194 ? 2.338 4.831 -23.133 1.00 90.62 194 THR A N 1
ATOM 1570 C CA . THR A 1 194 ? 3.320 5.206 -22.105 1.00 90.62 194 THR A CA 1
ATOM 1571 C C . THR A 1 194 ? 4.513 4.259 -22.011 1.00 90.62 194 THR A C 1
ATOM 1573 O O . THR A 1 194 ? 5.565 4.683 -21.552 1.00 90.62 194 THR A O 1
ATOM 1576 N N . HIS A 1 195 ? 4.366 2.988 -22.399 1.00 93.25 195 HIS A N 1
ATOM 1577 C CA . HIS A 1 195 ? 5.408 1.967 -22.215 1.00 93.25 195 HIS A CA 1
ATOM 1578 C C . HIS A 1 195 ? 6.249 1.731 -23.473 1.00 93.25 195 HIS A C 1
ATOM 1580 O O . HIS A 1 195 ? 7.390 1.288 -23.356 1.00 93.25 195 HIS A O 1
ATOM 1586 N N . CYS A 1 196 ? 5.714 1.997 -24.670 1.00 95.31 196 CYS A N 1
ATOM 1587 C CA . CYS A 1 196 ? 6.464 1.837 -25.915 1.00 95.31 196 CYS A CA 1
ATOM 1588 C C . CYS A 1 196 ? 7.195 3.135 -26.277 1.00 95.31 196 CYS A C 1
ATOM 1590 O O . CYS A 1 196 ? 6.549 4.155 -26.515 1.00 95.31 196 CYS A O 1
ATOM 1592 N N . SER A 1 197 ? 8.525 3.091 -26.377 1.00 94.31 197 SER A N 1
ATOM 1593 C CA . SER A 1 197 ? 9.326 4.270 -26.741 1.00 94.31 197 SER A CA 1
ATOM 1594 C C . SER A 1 197 ? 9.295 4.570 -28.244 1.00 94.31 197 SER A C 1
ATOM 1596 O O . SER A 1 197 ? 9.375 5.725 -28.657 1.00 94.31 197 SER A O 1
ATOM 1598 N N . GLU A 1 198 ? 9.166 3.540 -29.083 1.00 94.62 198 GLU A N 1
ATOM 1599 C CA . GLU A 1 198 ? 9.212 3.668 -30.541 1.00 94.62 198 GLU A CA 1
ATOM 1600 C C . GLU A 1 198 ? 7.833 3.584 -31.196 1.00 94.62 198 GLU A C 1
ATOM 1602 O O . GLU A 1 198 ? 6.951 2.823 -30.790 1.00 94.62 198 GLU A O 1
ATOM 1607 N N . LYS A 1 199 ? 7.661 4.338 -32.291 1.00 93.50 199 LYS A N 1
ATOM 1608 C CA . LYS A 1 199 ? 6.406 4.364 -33.061 1.00 93.50 199 LYS A CA 1
ATOM 1609 C C . LYS A 1 199 ? 6.048 2.991 -33.643 1.00 93.50 199 LYS A C 1
ATOM 1611 O O . LYS A 1 199 ? 4.866 2.653 -33.682 1.00 93.50 199 LYS A O 1
ATOM 1616 N N . GLY A 1 200 ? 7.046 2.218 -34.077 1.00 94.25 200 GLY A N 1
ATOM 1617 C CA . GLY A 1 200 ? 6.854 0.875 -34.634 1.00 94.25 200 GLY A CA 1
ATOM 1618 C C . GLY A 1 200 ? 6.305 -0.105 -33.599 1.00 94.25 200 GLY A C 1
ATOM 1619 O O . GLY A 1 200 ? 5.238 -0.685 -33.804 1.00 94.25 200 GLY A O 1
ATOM 1620 N N . ASP A 1 201 ? 6.971 -0.210 -32.448 1.00 94.06 201 ASP A N 1
ATOM 1621 C CA . ASP A 1 201 ? 6.549 -1.086 -31.348 1.00 94.06 201 ASP A CA 1
ATOM 1622 C C . ASP A 1 201 ? 5.169 -0.703 -30.816 1.00 94.06 201 ASP A C 1
ATOM 1624 O O . ASP A 1 201 ? 4.318 -1.554 -30.563 1.00 94.06 201 ASP A O 1
ATOM 1628 N N . LYS A 1 202 ? 4.905 0.599 -30.715 1.00 94.19 202 LYS A N 1
ATOM 1629 C CA . LYS A 1 202 ? 3.588 1.120 -30.363 1.00 94.19 202 LYS A CA 1
ATOM 1630 C C . LYS A 1 202 ? 2.515 0.676 -31.357 1.00 94.19 202 LYS A C 1
ATOM 1632 O O . LYS A 1 202 ? 1.462 0.201 -30.943 1.00 94.19 202 LYS A O 1
ATOM 1637 N N . ALA A 1 203 ? 2.759 0.789 -32.662 1.00 93.31 203 ALA A N 1
ATOM 1638 C CA . ALA A 1 203 ? 1.802 0.347 -33.676 1.00 93.31 203 ALA A CA 1
ATOM 1639 C C . ALA A 1 203 ? 1.536 -1.168 -33.602 1.00 93.31 203 ALA A C 1
ATOM 1641 O O . ALA A 1 203 ? 0.377 -1.592 -33.671 1.00 93.31 203 ALA A O 1
ATOM 1642 N N . ALA A 1 204 ? 2.584 -1.973 -33.401 1.00 94.50 204 ALA A N 1
ATOM 1643 C CA . ALA A 1 204 ? 2.469 -3.419 -33.214 1.00 94.50 204 ALA A CA 1
ATOM 1644 C C . ALA A 1 204 ? 1.643 -3.769 -31.962 1.00 94.50 204 ALA A C 1
ATOM 1646 O O . ALA A 1 204 ? 0.745 -4.613 -32.012 1.00 94.50 204 ALA A O 1
ATOM 1647 N N . GLU A 1 205 ? 1.877 -3.059 -30.862 1.00 94.88 205 GLU A N 1
ATOM 1648 C CA . GLU A 1 205 ? 1.172 -3.235 -29.595 1.00 94.88 205 GLU A CA 1
ATOM 1649 C C . GLU A 1 205 ? -0.319 -2.857 -29.701 1.00 94.88 205 GLU A C 1
ATOM 1651 O O . GLU A 1 205 ? -1.202 -3.596 -29.255 1.00 94.88 205 GLU A O 1
ATOM 1656 N N . LEU A 1 206 ? -0.636 -1.750 -30.381 1.00 92.06 206 LEU A N 1
ATOM 1657 C CA . LEU A 1 206 ? -2.019 -1.358 -30.673 1.00 92.06 206 LEU A CA 1
ATOM 1658 C C . LEU A 1 206 ? -2.740 -2.410 -31.531 1.00 92.06 206 LEU A C 1
ATOM 1660 O O . LEU A 1 206 ? -3.919 -2.710 -31.296 1.00 92.06 206 LEU A O 1
ATOM 1664 N N . HIS A 1 207 ? -2.041 -2.987 -32.513 1.00 92.38 207 HIS A N 1
ATOM 1665 C CA . HIS A 1 207 ? -2.572 -4.065 -33.343 1.00 92.38 207 HIS A CA 1
ATOM 1666 C C . HIS A 1 207 ? -2.838 -5.334 -32.521 1.00 92.38 207 HIS A C 1
ATOM 1668 O O . HIS A 1 207 ? -3.905 -5.946 -32.652 1.00 92.38 207 HIS A O 1
ATOM 1674 N N . TYR A 1 208 ? -1.919 -5.695 -31.622 1.00 93.88 208 TYR A N 1
ATOM 1675 C CA . TYR A 1 208 ? -2.106 -6.797 -30.683 1.00 93.88 208 TYR A CA 1
ATOM 1676 C C . TYR A 1 208 ? -3.374 -6.605 -29.839 1.00 93.88 208 TYR A C 1
ATOM 1678 O O . TYR A 1 208 ? -4.223 -7.501 -29.792 1.00 93.88 208 TYR A O 1
ATOM 1686 N N . PHE A 1 209 ? -3.567 -5.426 -29.233 1.00 92.44 209 PHE A N 1
ATOM 1687 C CA . PHE A 1 209 ? -4.752 -5.163 -28.414 1.00 92.44 209 PHE A CA 1
ATOM 1688 C C . PHE A 1 209 ? -6.050 -5.250 -29.212 1.00 92.44 209 PHE A C 1
ATOM 1690 O O . PHE A 1 209 ? -7.025 -5.821 -28.727 1.00 92.44 209 PHE A O 1
ATOM 1697 N N . LYS A 1 210 ? -6.068 -4.774 -30.462 1.00 91.75 210 LYS A N 1
ATOM 1698 C CA . LYS A 1 210 ? -7.238 -4.916 -31.341 1.00 91.75 210 LYS A CA 1
ATOM 1699 C C . LYS A 1 210 ? -7.623 -6.385 -31.547 1.00 91.75 210 LYS A C 1
ATOM 1701 O O . LYS A 1 210 ? -8.805 -6.728 -31.448 1.00 91.75 210 LYS A O 1
ATOM 1706 N N . ARG A 1 211 ? -6.644 -7.262 -31.797 1.00 93.25 211 ARG A N 1
ATOM 1707 C CA . ARG A 1 211 ? -6.878 -8.711 -31.932 1.00 93.25 211 ARG A CA 1
ATOM 1708 C C . ARG A 1 211 ? -7.381 -9.323 -30.625 1.00 93.25 211 ARG A C 1
ATOM 1710 O O . ARG A 1 211 ? -8.374 -10.044 -30.640 1.00 93.25 211 ARG A O 1
ATOM 1717 N N . MET A 1 212 ? -6.746 -8.976 -29.508 1.00 94.06 212 MET A N 1
ATOM 1718 C CA . MET A 1 212 ? -7.111 -9.461 -28.178 1.00 94.06 212 MET A CA 1
ATOM 1719 C C . MET A 1 212 ? -8.531 -9.035 -27.764 1.00 94.06 212 MET A C 1
ATOM 1721 O O . MET A 1 212 ? -9.304 -9.855 -27.277 1.00 94.06 212 MET A O 1
ATOM 1725 N N . PHE A 1 213 ? -8.938 -7.782 -27.978 1.00 94.44 213 PHE A N 1
ATOM 1726 C CA . PHE A 1 213 ? -10.309 -7.360 -27.663 1.00 94.44 213 PHE A CA 1
ATOM 1727 C C . PHE A 1 213 ? -11.338 -8.040 -28.567 1.00 94.44 213 PHE A C 1
ATOM 1729 O O . PHE A 1 213 ? -12.394 -8.458 -28.090 1.00 94.44 213 PHE A O 1
ATOM 1736 N N . THR A 1 214 ? -11.006 -8.234 -29.846 1.00 93.69 214 THR A N 1
ATOM 1737 C CA . THR A 1 214 ? -11.865 -8.974 -30.779 1.00 93.69 214 THR A CA 1
ATOM 1738 C C . THR A 1 214 ? -12.092 -10.411 -30.296 1.00 93.69 214 THR A C 1
ATOM 1740 O O . THR A 1 214 ? -13.237 -10.856 -30.256 1.00 93.69 214 THR A O 1
ATOM 1743 N N . SER A 1 215 ? -11.045 -11.114 -29.841 1.00 93.31 215 SER A N 1
ATOM 1744 C CA . SER A 1 215 ? -11.185 -12.476 -29.297 1.00 93.31 215 SER A CA 1
ATOM 1745 C C . SER A 1 215 ? -11.960 -12.527 -27.975 1.00 93.31 215 SER A C 1
ATOM 1747 O O . SER A 1 215 ? -12.570 -13.542 -27.664 1.00 93.31 215 SER A O 1
ATOM 1749 N N . ASN A 1 216 ? -11.994 -11.428 -27.216 1.00 94.12 216 ASN A N 1
ATOM 1750 C CA . ASN A 1 216 ? -12.799 -11.284 -25.996 1.00 94.12 216 ASN A CA 1
ATOM 1751 C C . ASN A 1 216 ? -14.241 -10.780 -26.269 1.00 94.12 216 ASN A C 1
ATOM 1753 O O . ASN A 1 216 ? -14.965 -10.398 -25.341 1.00 94.12 216 ASN A O 1
ATOM 1757 N N . GLY A 1 217 ? -14.670 -10.762 -27.539 1.00 94.56 217 GLY A N 1
ATOM 1758 C CA . GLY A 1 217 ? -16.045 -10.472 -27.953 1.00 94.56 217 GLY A CA 1
ATOM 1759 C C . GLY A 1 217 ? -16.392 -8.988 -28.104 1.00 94.56 217 GLY A C 1
ATOM 1760 O O . GLY A 1 217 ? -17.574 -8.654 -28.204 1.00 94.56 217 GLY A O 1
ATOM 1761 N N . TYR A 1 218 ? -15.406 -8.087 -28.101 1.00 94.88 218 TYR A N 1
ATOM 1762 C CA . TYR A 1 218 ? -15.653 -6.650 -28.241 1.00 94.88 218 TYR A CA 1
ATOM 1763 C C . TYR A 1 218 ? -16.008 -6.283 -29.694 1.00 94.88 218 TYR A C 1
ATOM 1765 O O . TYR A 1 218 ? -15.271 -6.637 -30.617 1.00 94.88 218 TYR A O 1
ATOM 1773 N N . PRO A 1 219 ? -17.102 -5.531 -29.938 1.00 94.12 219 PRO A N 1
ATOM 1774 C CA . PRO A 1 219 ? -17.459 -5.079 -31.279 1.00 94.12 219 PRO A CA 1
ATOM 1775 C C . PRO A 1 219 ? -16.400 -4.145 -31.869 1.00 94.12 219 PRO A C 1
ATOM 1777 O O . PRO A 1 219 ? -15.941 -3.223 -31.194 1.00 94.12 219 PRO A O 1
ATOM 1780 N N . ARG A 1 220 ? -16.100 -4.286 -33.167 1.00 90.88 220 ARG A N 1
ATOM 1781 C CA . ARG A 1 220 ? -15.121 -3.433 -33.877 1.00 90.88 220 ARG A CA 1
ATOM 1782 C C . ARG A 1 220 ? -15.394 -1.936 -33.701 1.00 90.88 220 ARG A C 1
ATOM 1784 O O . ARG A 1 220 ? -14.483 -1.170 -33.412 1.00 90.88 220 ARG A O 1
ATOM 1791 N N . SER A 1 221 ? -16.661 -1.521 -33.788 1.00 90.44 221 SER A N 1
ATOM 1792 C CA . SER A 1 221 ? -17.051 -0.116 -33.594 1.00 90.44 221 SER A CA 1
ATOM 1793 C C . SER A 1 221 ? -16.820 0.385 -32.167 1.00 90.44 221 SER A C 1
ATOM 1795 O O . SER A 1 221 ? -16.712 1.589 -31.946 1.00 90.44 221 SER A O 1
ATOM 1797 N N . PHE A 1 222 ? -16.804 -0.504 -31.172 1.00 89.50 222 PHE A N 1
ATOM 1798 C CA . PHE A 1 222 ? -16.507 -0.150 -29.788 1.00 89.50 222 PHE A CA 1
ATOM 1799 C C . PHE A 1 222 ? -15.003 0.080 -29.612 1.00 89.50 222 PHE A C 1
ATOM 1801 O O . PHE A 1 222 ? -14.629 1.137 -29.109 1.00 89.50 222 PHE A O 1
ATOM 1808 N N . ILE A 1 223 ? -14.184 -0.832 -30.144 1.00 89.31 223 ILE A N 1
ATOM 1809 C CA . ILE A 1 223 ? -12.717 -0.766 -30.120 1.00 89.31 223 ILE A CA 1
ATOM 1810 C C . ILE A 1 223 ? -12.213 0.525 -30.789 1.00 89.31 223 ILE A C 1
ATOM 1812 O O . ILE A 1 223 ? -11.490 1.308 -30.173 1.00 89.31 223 ILE A O 1
ATOM 1816 N N . GLU A 1 224 ? -12.648 0.811 -32.024 1.00 85.81 224 GLU A N 1
ATOM 1817 C CA . GLU A 1 224 ? -12.181 2.000 -32.762 1.00 85.81 224 GLU A CA 1
ATOM 1818 C C . GLU A 1 224 ? -12.590 3.314 -32.073 1.00 85.81 224 GLU A C 1
ATOM 1820 O O . GLU A 1 224 ? -11.820 4.274 -32.024 1.00 85.81 224 GLU A O 1
ATOM 1825 N N . ARG A 1 225 ? -13.778 3.354 -31.453 1.00 83.00 225 ARG A N 1
ATOM 1826 C CA . ARG A 1 225 ? -14.234 4.524 -30.680 1.00 83.00 225 ARG A CA 1
ATOM 1827 C C . ARG A 1 225 ? -13.440 4.749 -29.397 1.00 83.00 225 ARG A C 1
ATOM 1829 O O . ARG A 1 225 ? -13.412 5.882 -28.921 1.00 83.00 225 ARG A O 1
ATOM 1836 N N . SER A 1 226 ? -12.862 3.701 -28.813 1.00 77.31 226 SER A N 1
ATOM 1837 C CA . SER A 1 226 ? -12.046 3.794 -27.598 1.00 77.31 226 SER A CA 1
ATOM 1838 C C . SER A 1 226 ? -10.614 4.251 -27.884 1.00 77.31 226 SER A C 1
ATOM 1840 O O . SER A 1 226 ? -9.983 4.816 -26.995 1.00 77.31 226 SER A O 1
ATOM 1842 N N . ARG A 1 227 ? -10.126 4.053 -29.117 1.00 70.38 227 ARG A N 1
ATOM 1843 C CA . ARG A 1 227 ? -8.806 4.508 -29.586 1.00 70.38 227 ARG A CA 1
ATOM 1844 C C . ARG A 1 227 ? -8.740 6.020 -29.804 1.00 70.38 227 ARG A C 1
ATOM 1846 O O . ARG A 1 227 ? -7.696 6.630 -29.600 1.00 70.38 227 ARG A O 1
ATOM 1853 N N . GLN A 1 228 ? -9.854 6.633 -30.194 1.00 66.56 228 GLN A N 1
ATOM 1854 C CA . GLN A 1 228 ? -9.967 8.086 -30.247 1.00 66.56 228 GLN A CA 1
ATOM 1855 C C . GLN A 1 228 ? -9.939 8.621 -28.811 1.00 66.56 228 GLN A C 1
ATOM 1857 O O . GLN A 1 228 ? -10.962 8.625 -28.119 1.00 66.56 228 GLN A O 1
ATOM 1862 N N . LEU A 1 229 ? -8.766 9.075 -28.360 1.00 56.28 229 LEU A N 1
ATOM 1863 C CA . LEU A 1 229 ? -8.636 9.989 -27.230 1.00 56.28 229 LEU A CA 1
ATOM 1864 C C . LEU A 1 229 ? -9.414 11.251 -27.596 1.00 56.28 229 LEU A C 1
ATOM 1866 O O . LEU A 1 229 ? -8.867 12.242 -28.065 1.00 56.28 229 LEU A O 1
ATOM 1870 N N . ARG A 1 230 ? -10.731 11.227 -27.389 1.00 54.41 230 ARG A N 1
ATOM 1871 C CA . ARG A 1 230 ? -11.443 12.474 -27.201 1.00 54.41 230 ARG A CA 1
ATOM 1872 C C . ARG A 1 230 ? -10.784 13.094 -25.982 1.00 54.41 230 ARG A C 1
ATOM 1874 O O . ARG A 1 230 ? -10.916 12.558 -24.876 1.00 54.41 230 ARG A O 1
ATOM 1881 N N . GLN A 1 231 ? -10.091 14.210 -26.195 1.00 47.75 231 GLN A N 1
ATOM 1882 C CA . GLN A 1 231 ? -10.115 15.292 -25.229 1.00 47.75 231 GLN A CA 1
ATOM 1883 C C . GLN A 1 231 ? -11.597 15.571 -25.017 1.00 47.75 231 GLN A C 1
ATOM 1885 O O . GLN A 1 231 ? -12.238 16.327 -25.739 1.00 47.75 231 GLN A O 1
ATOM 1890 N N . VAL A 1 232 ? -12.203 14.821 -24.100 1.00 50.00 232 VAL A N 1
ATOM 1891 C CA . VAL A 1 232 ? -13.479 15.210 -23.554 1.00 50.00 232 VAL A CA 1
ATOM 1892 C C . VAL A 1 232 ? -13.077 16.443 -22.772 1.00 50.00 232 VAL A C 1
ATOM 1894 O O . VAL A 1 232 ? -12.612 16.318 -21.639 1.00 50.00 232 VAL A O 1
ATOM 1897 N N . ILE A 1 233 ? -13.192 17.610 -23.412 1.00 45.09 233 ILE A N 1
ATOM 1898 C CA . ILE A 1 233 ? -13.566 18.829 -22.716 1.00 45.09 233 ILE A CA 1
ATOM 1899 C C . ILE A 1 233 ? -14.821 18.388 -21.983 1.00 45.09 233 ILE A C 1
ATOM 1901 O O . ILE A 1 233 ? -15.907 18.296 -22.555 1.00 45.09 233 ILE A O 1
ATOM 1905 N N . ARG A 1 234 ? -14.639 17.887 -20.759 1.00 50.59 234 ARG A N 1
ATOM 1906 C CA . ARG A 1 234 ? -15.771 17.688 -19.886 1.00 50.59 234 ARG A CA 1
ATOM 1907 C C . ARG A 1 234 ? -16.272 19.115 -19.742 1.00 50.59 234 ARG A C 1
ATOM 1909 O O . ARG A 1 234 ? -15.473 19.962 -19.335 1.00 50.59 234 ARG A O 1
ATOM 1916 N N . PRO A 1 235 ? -17.546 19.401 -20.060 1.00 47.72 235 PRO A N 1
ATOM 1917 C CA . PRO A 1 235 ? -18.158 20.537 -19.402 1.00 47.72 235 PRO A CA 1
ATOM 1918 C C . PRO A 1 235 ? -17.812 20.376 -17.921 1.00 47.72 235 PRO A C 1
ATOM 1920 O O . PRO A 1 235 ? -17.700 19.233 -17.448 1.00 47.72 235 PRO A O 1
ATOM 1923 N N . LEU A 1 236 ? -17.561 21.471 -17.218 1.00 49.25 236 LEU A N 1
ATOM 1924 C CA . LEU A 1 236 ? -17.410 21.451 -15.771 1.00 49.25 236 LEU A CA 1
ATOM 1925 C C . LEU A 1 236 ? -18.762 21.006 -15.178 1.00 49.25 236 LEU A C 1
ATOM 1927 O O . LEU A 1 236 ? -19.544 21.806 -14.695 1.00 49.25 236 LEU A O 1
ATOM 1931 N N . ILE A 1 237 ? -19.107 19.728 -15.342 1.00 63.19 237 ILE A N 1
ATOM 1932 C CA . ILE A 1 237 ? -20.271 19.100 -14.755 1.00 63.19 237 ILE A CA 1
ATOM 1933 C C . ILE A 1 237 ? -19.845 18.959 -13.316 1.00 63.19 237 ILE A C 1
ATOM 1935 O O . ILE A 1 237 ? -18.961 18.148 -13.007 1.00 63.19 237 ILE A O 1
ATOM 1939 N N . GLU A 1 238 ? -20.423 19.806 -12.475 1.00 69.69 238 GLU A N 1
ATOM 1940 C CA . GLU A 1 238 ? -20.225 19.708 -11.047 1.00 69.69 238 GLU A CA 1
ATOM 1941 C C . GLU A 1 238 ? -20.477 18.258 -10.625 1.00 69.69 238 GLU A C 1
ATOM 1943 O O . GLU A 1 238 ? -21.436 17.616 -11.081 1.00 69.69 238 GLU A O 1
ATOM 1948 N N . PRO A 1 239 ? -19.561 17.673 -9.839 1.00 76.44 239 PRO A N 1
ATOM 1949 C CA . PRO A 1 239 ? -19.760 16.324 -9.358 1.00 76.44 239 PRO A CA 1
ATOM 1950 C C . PRO A 1 239 ? -21.080 16.268 -8.574 1.00 76.44 239 PRO A C 1
ATOM 1952 O O . PRO A 1 239 ? -21.423 17.231 -7.890 1.00 76.44 239 PRO A O 1
ATOM 1955 N N . PRO A 1 240 ? -21.810 15.141 -8.628 1.00 83.81 240 PRO A N 1
ATOM 1956 C CA . PRO A 1 240 ? -23.037 14.995 -7.860 1.00 83.81 240 PRO A CA 1
ATOM 1957 C C . PRO A 1 240 ? -22.778 15.281 -6.379 1.00 83.81 240 PRO A C 1
ATOM 1959 O O . PRO A 1 240 ? -21.797 14.768 -5.826 1.00 83.81 240 PRO A O 1
ATOM 1962 N N . LYS A 1 241 ? -23.666 16.045 -5.731 1.00 88.69 241 LYS A N 1
ATOM 1963 C CA . LYS A 1 241 ? -23.554 16.359 -4.296 1.00 88.69 241 LYS A CA 1
ATOM 1964 C C . LYS A 1 241 ? -23.668 15.099 -3.445 1.00 88.69 241 LYS A C 1
ATOM 1966 O O . LYS A 1 241 ? -23.024 14.978 -2.406 1.00 88.69 241 LYS A O 1
ATOM 1971 N N . VAL A 1 242 ? -24.465 14.134 -3.903 1.00 90.81 242 VAL A N 1
ATOM 1972 C CA . VAL A 1 242 ? -24.738 12.894 -3.177 1.00 90.81 242 VAL A CA 1
ATOM 1973 C C . VAL A 1 242 ? -24.587 11.693 -4.100 1.00 90.81 242 VAL A C 1
ATOM 1975 O O . VAL A 1 242 ? -25.060 11.705 -5.231 1.00 90.81 242 VAL A O 1
ATOM 1978 N N . TRP A 1 243 ? -23.977 10.614 -3.605 1.00 91.50 243 TRP A N 1
ATOM 1979 C CA . TRP A 1 243 ? -23.900 9.338 -4.318 1.00 91.50 243 TRP A CA 1
ATOM 1980 C C . TRP A 1 243 ? -24.828 8.286 -3.699 1.00 91.50 243 TRP A C 1
ATOM 1982 O O . TRP A 1 243 ? -24.948 8.160 -2.476 1.00 91.50 243 TRP A O 1
ATOM 1992 N N . ARG A 1 244 ? -25.473 7.493 -4.556 1.00 91.31 244 ARG A N 1
ATOM 1993 C CA . ARG A 1 244 ? -26.289 6.330 -4.191 1.00 91.31 244 ARG A CA 1
ATOM 1994 C C . ARG A 1 244 ? -25.792 5.096 -4.927 1.00 91.31 244 ARG A C 1
ATOM 1996 O O . ARG A 1 244 ? -25.542 5.131 -6.130 1.00 91.31 244 ARG A O 1
ATOM 2003 N N . ALA A 1 245 ? -25.603 4.009 -4.186 1.00 90.00 245 ALA A N 1
ATOM 2004 C CA . ALA A 1 245 ? -25.104 2.756 -4.733 1.00 90.00 245 ALA A CA 1
ATOM 2005 C C . ALA A 1 245 ? -26.265 1.846 -5.153 1.00 90.00 245 ALA A C 1
ATOM 2007 O O . ALA A 1 245 ? -27.228 1.709 -4.407 1.00 90.00 245 ALA A O 1
ATOM 2008 N N . MET A 1 246 ? -26.153 1.193 -6.309 1.00 89.19 246 MET A N 1
ATOM 2009 C CA . MET A 1 246 ? -27.104 0.165 -6.749 1.00 89.19 246 MET A CA 1
ATOM 2010 C C . MET A 1 246 ? -26.423 -0.886 -7.642 1.00 89.19 246 MET A C 1
ATOM 2012 O O . MET A 1 246 ? -25.389 -0.588 -8.253 1.00 89.19 246 MET A O 1
ATOM 2016 N N . PRO A 1 247 ? -26.971 -2.102 -7.784 1.00 88.12 247 PRO A N 1
ATOM 2017 C CA . PRO A 1 247 ? -26.461 -3.076 -8.742 1.00 88.12 247 PRO A CA 1
ATOM 2018 C C . PRO A 1 247 ? -26.613 -2.589 -10.188 1.00 88.12 247 PRO A C 1
ATOM 2020 O O . PRO A 1 247 ? -27.525 -1.837 -10.540 1.00 88.12 247 PRO A O 1
ATOM 2023 N N . HIS A 1 248 ? -25.701 -3.021 -11.064 1.00 87.75 248 HIS A N 1
ATOM 2024 C CA . HIS A 1 248 ? -25.861 -2.750 -12.488 1.00 87.75 248 HIS A CA 1
ATOM 2025 C C . HIS A 1 248 ? -26.935 -3.660 -13.077 1.00 87.75 248 HIS A C 1
ATOM 2027 O O . HIS A 1 248 ? -26.713 -4.854 -13.262 1.00 87.75 248 HIS A O 1
ATOM 2033 N N . ILE A 1 249 ? -28.068 -3.065 -13.433 1.00 87.81 249 ILE A N 1
ATOM 2034 C CA . ILE A 1 249 ? -29.161 -3.736 -14.128 1.00 87.81 249 ILE A CA 1
ATOM 2035 C C . ILE A 1 249 ? -29.258 -3.103 -15.509 1.00 87.81 249 ILE A C 1
ATOM 2037 O O . ILE A 1 249 ? -29.438 -1.887 -15.640 1.00 87.81 249 ILE A O 1
ATOM 2041 N N . LYS A 1 250 ? -29.100 -3.921 -16.556 1.00 83.06 250 LYS A N 1
ATOM 2042 C CA . LYS A 1 250 ? -29.140 -3.449 -17.945 1.00 83.06 250 LYS A CA 1
ATOM 2043 C C . LYS A 1 250 ? -30.440 -2.663 -18.164 1.00 83.06 250 LYS A C 1
ATOM 2045 O O . LYS A 1 250 ? -31.512 -3.128 -17.805 1.00 83.06 250 LYS A O 1
ATOM 2050 N N . ASN A 1 251 ? -30.320 -1.474 -18.753 1.00 85.00 251 ASN A N 1
ATOM 2051 C CA . ASN A 1 251 ? -31.397 -0.511 -19.033 1.00 85.00 251 ASN A CA 1
ATOM 2052 C C . ASN A 1 251 ? -32.038 0.155 -17.800 1.00 85.00 251 ASN A C 1
ATOM 2054 O O . ASN A 1 251 ? -32.278 1.356 -17.857 1.00 85.00 251 ASN A O 1
ATOM 2058 N N . VAL A 1 252 ? -32.209 -0.549 -16.680 1.00 89.38 252 VAL A N 1
ATOM 2059 C CA . VA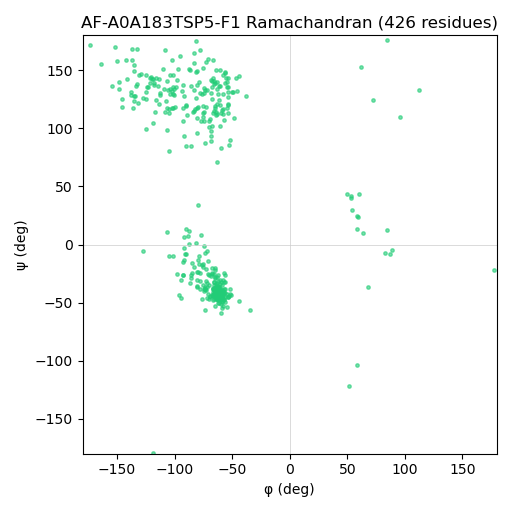L A 1 252 ? -32.820 0.008 -15.460 1.00 89.38 252 VAL A CA 1
ATOM 2060 C C . VAL A 1 252 ? -31.872 0.963 -14.742 1.00 89.38 252 VAL A C 1
ATOM 2062 O O . VAL A 1 252 ? -32.191 2.136 -14.579 1.00 89.38 252 VAL A O 1
ATOM 2065 N N . SER A 1 253 ? -30.664 0.519 -14.381 1.00 87.94 253 SER A N 1
ATOM 2066 C CA . SER A 1 253 ? -29.761 1.350 -13.567 1.00 87.94 253 SER A CA 1
ATOM 2067 C C . SER A 1 253 ? -29.310 2.618 -14.302 1.00 87.94 253 SER A C 1
ATOM 2069 O O . SER A 1 253 ? -29.059 3.651 -13.691 1.00 87.94 253 SER A O 1
ATOM 2071 N N . LYS A 1 254 ? -29.266 2.568 -15.642 1.00 84.88 254 LYS A N 1
ATOM 2072 C CA . LYS A 1 254 ? -29.019 3.740 -16.494 1.00 84.88 254 LYS A CA 1
ATOM 2073 C C . LYS A 1 254 ? -30.218 4.683 -16.576 1.00 84.88 254 LYS A C 1
ATOM 2075 O O . LYS A 1 254 ? -30.016 5.885 -16.696 1.00 84.88 254 LYS A O 1
ATOM 2080 N N . ALA A 1 255 ? -31.444 4.159 -16.587 1.00 89.94 255 ALA A N 1
ATOM 2081 C CA . ALA A 1 255 ? -32.642 4.990 -16.550 1.00 89.94 255 ALA A CA 1
ATOM 2082 C C . ALA A 1 255 ? -32.732 5.727 -15.209 1.00 89.94 255 ALA A C 1
ATOM 2084 O O . ALA A 1 255 ? -32.841 6.947 -15.209 1.00 89.94 255 ALA A O 1
ATOM 2085 N N . VAL A 1 256 ? -32.530 5.013 -14.097 1.00 91.44 256 VAL A N 1
ATOM 2086 C CA . VAL A 1 256 ? -32.473 5.594 -12.746 1.00 91.44 256 VAL A CA 1
ATOM 2087 C C . VAL A 1 256 ? -31.397 6.679 -12.651 1.00 91.44 256 VAL A C 1
ATOM 2089 O O . VAL A 1 256 ? -31.684 7.785 -12.212 1.00 91.44 256 VAL A O 1
ATOM 2092 N N . ALA A 1 257 ? -30.181 6.416 -13.145 1.00 89.00 257 ALA A N 1
ATOM 2093 C CA . ALA A 1 257 ? -29.110 7.415 -13.146 1.00 89.00 257 ALA A CA 1
ATOM 2094 C C . ALA A 1 257 ? -29.468 8.701 -13.913 1.00 89.00 257 ALA A C 1
ATOM 2096 O O . ALA A 1 257 ? -29.050 9.779 -13.506 1.00 89.00 257 ALA A O 1
ATOM 2097 N N . ARG A 1 258 ? -30.241 8.600 -15.004 1.00 89.25 258 ARG A N 1
ATOM 2098 C CA . ARG A 1 258 ? -30.712 9.771 -15.763 1.00 89.25 258 ARG A CA 1
ATOM 2099 C C . ARG A 1 258 ? -31.806 10.538 -15.025 1.00 89.25 258 ARG A C 1
ATOM 2101 O O . ARG A 1 258 ? -31.784 11.758 -15.051 1.00 89.25 258 ARG A O 1
ATOM 2108 N N . LEU A 1 259 ? -32.721 9.839 -14.351 1.00 92.44 259 LEU A N 1
ATOM 2109 C CA . LEU A 1 259 ? -33.774 10.463 -13.539 1.00 92.44 259 LEU A CA 1
ATOM 2110 C C . LEU A 1 259 ? -33.207 11.202 -12.321 1.00 92.44 259 LEU A C 1
ATOM 2112 O O . LEU A 1 259 ? -33.754 12.214 -11.904 1.00 92.44 259 LEU A O 1
ATOM 2116 N N . PHE A 1 260 ? -32.106 10.707 -11.758 1.00 92.25 260 PHE A N 1
ATOM 2117 C CA . PHE A 1 260 ? -31.459 11.291 -10.582 1.00 92.25 260 PHE A CA 1
ATOM 2118 C C . PHE A 1 260 ? -30.481 12.425 -10.907 1.00 92.25 260 PHE A C 1
ATOM 2120 O O . PHE A 1 260 ? -30.137 13.201 -10.017 1.00 92.25 260 PHE A O 1
ATOM 2127 N N . GLN A 1 261 ? -30.060 12.560 -12.167 1.00 87.94 261 GLN A N 1
ATOM 2128 C CA . GLN A 1 261 ? -29.101 13.583 -12.582 1.00 87.94 261 GLN A CA 1
ATOM 2129 C C . GLN A 1 261 ? -29.588 15.027 -12.324 1.00 87.94 261 GLN A C 1
ATOM 2131 O O . GLN A 1 261 ? -28.796 15.790 -11.774 1.00 87.94 261 GLN A O 1
ATOM 2136 N N . PRO A 1 262 ? -30.846 15.416 -12.635 1.00 89.56 262 PRO A N 1
ATOM 2137 C CA . PRO A 1 262 ? -31.360 16.755 -12.316 1.00 89.56 262 PRO A CA 1
ATOM 2138 C C . PRO A 1 262 ? -31.459 17.037 -10.812 1.00 89.56 262 PRO A C 1
ATOM 2140 O O . PRO A 1 262 ? -31.474 18.191 -10.410 1.00 89.56 262 PRO A O 1
ATOM 2143 N N . LEU A 1 263 ? -31.514 15.988 -9.985 1.00 90.62 263 LEU A N 1
ATOM 2144 C CA . LEU A 1 263 ? -31.556 16.081 -8.523 1.00 90.62 263 LEU A CA 1
ATOM 2145 C C . LEU A 1 263 ? -30.153 16.127 -7.894 1.00 90.62 263 LEU A C 1
ATOM 2147 O O . LEU A 1 263 ? -30.029 15.989 -6.682 1.00 90.62 263 LEU A O 1
ATOM 2151 N N . GLU A 1 264 ? -29.092 16.235 -8.703 1.00 90.19 264 GLU A N 1
ATOM 2152 C CA . GLU A 1 264 ? -27.690 16.213 -8.258 1.00 90.19 264 GLU A CA 1
ATOM 2153 C C . GLU A 1 264 ? -27.289 14.916 -7.517 1.00 90.19 264 GLU A C 1
ATOM 2155 O O . GLU A 1 264 ? -26.320 14.887 -6.748 1.00 90.19 264 GLU A O 1
ATOM 2160 N N . ILE A 1 265 ? -28.009 13.813 -7.769 1.00 91.06 265 ILE A N 1
ATOM 2161 C CA . ILE A 1 265 ? -27.736 12.495 -7.183 1.00 91.06 265 ILE A CA 1
ATOM 2162 C C . ILE A 1 265 ? -27.012 11.609 -8.205 1.00 91.06 265 ILE A C 1
ATOM 2164 O O . ILE A 1 265 ? -27.536 11.234 -9.254 1.00 91.06 265 ILE A O 1
ATOM 2168 N N . GLY A 1 266 ? -25.789 11.209 -7.866 1.00 90.00 266 GLY A N 1
ATOM 2169 C CA . GLY A 1 266 ? -24.965 10.300 -8.649 1.00 90.00 266 GLY A CA 1
ATOM 2170 C C . GLY A 1 266 ? -25.275 8.840 -8.340 1.00 90.00 266 GLY A C 1
ATOM 2171 O O . GLY A 1 266 ? -25.355 8.441 -7.180 1.00 90.00 266 GLY A O 1
ATOM 2172 N N . VAL A 1 267 ? -25.378 8.002 -9.370 1.00 89.62 267 VAL A N 1
ATOM 2173 C CA . VAL A 1 267 ? -25.558 6.553 -9.203 1.00 89.62 267 VAL A CA 1
ATOM 2174 C C . VAL A 1 267 ? -24.228 5.821 -9.383 1.00 89.62 267 VAL A C 1
ATOM 2176 O O . VAL A 1 267 ? -23.629 5.830 -10.461 1.00 89.62 267 VAL A O 1
ATOM 2179 N N . ALA A 1 268 ? -23.778 5.136 -8.333 1.00 89.06 268 ALA A N 1
ATOM 2180 C CA . ALA A 1 268 ? -22.606 4.270 -8.346 1.00 89.06 268 ALA A CA 1
ATOM 2181 C C . ALA A 1 268 ? -23.021 2.798 -8.472 1.00 89.06 268 ALA A C 1
ATOM 2183 O O . ALA A 1 268 ? -23.827 2.288 -7.697 1.00 89.06 268 ALA A O 1
ATOM 2184 N N . HIS A 1 269 ? -22.437 2.077 -9.429 1.00 88.06 269 HIS A N 1
ATOM 2185 C CA . HIS A 1 269 ? -22.726 0.653 -9.586 1.00 88.06 269 HIS A CA 1
ATOM 2186 C C . HIS A 1 269 ? -21.896 -0.190 -8.611 1.00 88.06 269 HIS A C 1
ATOM 2188 O O . HIS A 1 269 ? -20.667 -0.229 -8.734 1.00 88.06 269 HIS A O 1
ATOM 2194 N N . LYS A 1 270 ? -22.560 -0.898 -7.692 1.00 83.94 270 LYS A N 1
ATOM 2195 C CA . LYS A 1 270 ? -21.942 -1.804 -6.713 1.00 83.94 270 LYS A CA 1
ATOM 2196 C C . LYS A 1 270 ? -22.613 -3.184 -6.778 1.00 83.94 270 LYS A C 1
ATOM 2198 O O . LYS A 1 270 ? -23.833 -3.247 -6.673 1.00 83.94 270 LYS A O 1
ATOM 2203 N N . PRO A 1 271 ? -21.860 -4.285 -6.951 1.00 80.69 271 PRO A N 1
ATOM 2204 C CA . PRO A 1 271 ? -22.428 -5.630 -6.883 1.00 80.69 271 PRO A CA 1
ATOM 2205 C C . PRO A 1 271 ? -22.979 -5.922 -5.482 1.00 80.69 271 PRO A C 1
ATOM 2207 O O . PRO A 1 271 ? -22.292 -5.673 -4.491 1.00 80.69 271 PRO A O 1
ATOM 2210 N N . GLU A 1 272 ? -24.189 -6.472 -5.397 1.00 76.00 272 GLU A N 1
ATOM 2211 C CA . GLU A 1 272 ? -24.792 -6.861 -4.113 1.00 76.00 272 GLU A CA 1
ATOM 2212 C C . GLU A 1 272 ? -24.279 -8.211 -3.602 1.00 76.00 272 GLU A C 1
ATOM 2214 O O . GLU A 1 272 ? -24.083 -8.376 -2.396 1.00 76.00 272 GLU A O 1
ATOM 2219 N N . ALA A 1 273 ? -24.025 -9.153 -4.513 1.00 74.56 273 ALA A N 1
ATOM 2220 C CA . ALA A 1 273 ? -23.542 -10.498 -4.225 1.00 74.56 273 ALA A CA 1
ATOM 2221 C C . ALA A 1 273 ? -22.052 -10.618 -4.580 1.00 74.56 273 ALA A C 1
ATOM 2223 O O . ALA A 1 273 ? -21.681 -11.085 -5.655 1.00 74.56 273 ALA A O 1
ATOM 2224 N N . THR A 1 274 ? -21.175 -10.143 -3.697 1.00 79.62 274 THR A N 1
ATOM 2225 C CA . THR A 1 274 ? -19.734 -10.404 -3.828 1.00 79.62 274 THR A CA 1
ATOM 2226 C C . THR A 1 274 ? -19.415 -11.800 -3.299 1.00 79.62 274 THR A C 1
ATOM 2228 O O . THR A 1 274 ? -20.053 -12.246 -2.348 1.00 79.62 274 THR A O 1
ATOM 2231 N N . ILE A 1 275 ? -18.397 -12.472 -3.853 1.00 76.56 275 ILE A N 1
ATOM 2232 C CA . ILE A 1 275 ? -17.910 -13.767 -3.332 1.00 76.56 275 ILE A CA 1
ATOM 2233 C C . ILE A 1 275 ? -17.654 -13.660 -1.828 1.00 76.56 275 ILE A C 1
ATOM 2235 O O . ILE A 1 275 ? -18.120 -14.493 -1.065 1.00 76.56 275 ILE A O 1
ATOM 2239 N N . ARG A 1 276 ? -17.028 -12.562 -1.383 1.00 74.06 276 ARG A N 1
ATOM 2240 C CA . ARG A 1 276 ? -16.840 -12.283 0.043 1.00 74.06 276 ARG A CA 1
ATOM 2241 C C . ARG A 1 276 ? -18.154 -12.321 0.824 1.00 74.06 276 ARG A C 1
ATOM 2243 O O . ARG A 1 276 ? -18.172 -12.923 1.876 1.00 74.06 276 ARG A O 1
ATOM 2250 N N . ARG A 1 277 ? -19.244 -11.718 0.346 1.00 68.38 277 ARG A N 1
ATOM 2251 C CA . ARG A 1 277 ? -20.541 -11.745 1.050 1.00 68.38 277 ARG A CA 1
ATOM 2252 C C . ARG A 1 277 ? -21.221 -13.118 0.994 1.00 68.38 277 ARG A C 1
ATOM 2254 O O . ARG A 1 277 ? -21.935 -13.478 1.923 1.00 68.38 277 ARG A O 1
ATOM 2261 N N . LEU A 1 278 ? -21.039 -13.853 -0.102 1.00 74.12 278 LEU A N 1
ATOM 2262 C CA . LEU A 1 278 ? -21.617 -15.186 -0.287 1.00 74.12 278 LEU A CA 1
ATOM 2263 C C . LEU A 1 278 ? -20.904 -16.244 0.567 1.00 74.12 278 LEU A C 1
ATOM 2265 O O . LEU A 1 278 ? -21.572 -17.108 1.124 1.00 74.12 278 LEU A O 1
ATOM 2269 N N . VAL A 1 279 ? -19.579 -16.139 0.684 1.00 75.31 279 VAL A N 1
ATOM 2270 C CA . VAL A 1 279 ? -18.700 -17.097 1.371 1.00 75.31 279 VAL A CA 1
ATOM 2271 C C . VAL A 1 279 ? -18.448 -16.687 2.822 1.00 75.31 279 VAL A C 1
ATOM 2273 O O . VAL A 1 279 ? -18.585 -17.497 3.730 1.00 75.31 279 VAL A O 1
ATOM 2276 N N . MET A 1 280 ? -18.138 -15.413 3.069 1.00 61.88 280 MET A N 1
ATOM 2277 C CA . MET A 1 280 ? -17.928 -14.878 4.416 1.00 61.88 280 MET A CA 1
ATOM 2278 C C . MET A 1 280 ? -19.263 -14.368 4.953 1.00 61.88 280 MET A C 1
ATOM 2280 O O . MET A 1 280 ? -19.586 -13.181 4.852 1.00 61.88 280 MET A O 1
ATOM 2284 N N . ARG A 1 281 ? -20.045 -15.278 5.532 1.00 58.06 281 ARG A N 1
ATOM 2285 C CA . ARG A 1 281 ? -21.138 -14.921 6.439 1.00 58.06 281 ARG A CA 1
ATOM 2286 C C . ARG A 1 281 ? -20.581 -14.918 7.865 1.00 58.06 281 ARG A C 1
ATOM 2288 O O . ARG A 1 281 ? -20.556 -15.980 8.482 1.00 58.06 281 ARG A O 1
ATOM 2295 N N . PRO A 1 282 ? -20.117 -13.779 8.417 1.00 51.88 282 PRO A N 1
ATOM 2296 C CA . PRO A 1 282 ? -20.033 -13.688 9.869 1.00 51.88 282 PRO A CA 1
ATOM 2297 C C . PRO A 1 282 ? -21.430 -14.013 10.417 1.00 51.88 282 PRO A C 1
ATOM 2299 O O . PRO A 1 282 ? -22.427 -13.603 9.816 1.00 51.88 282 PRO A O 1
ATOM 2302 N N . MET A 1 283 ? -21.492 -14.832 11.470 1.00 48.44 283 MET A N 1
ATOM 2303 C CA . MET A 1 283 ? -22.741 -15.351 12.037 1.00 48.44 283 MET A CA 1
ATOM 2304 C C . MET A 1 283 ? -23.810 -14.254 12.167 1.00 48.44 283 MET A C 1
ATOM 2306 O O . MET A 1 283 ? -23.482 -13.094 12.417 1.00 48.44 283 MET A O 1
ATOM 2310 N N . THR A 1 284 ? -25.079 -14.627 11.969 1.00 54.41 284 THR A N 1
ATOM 2311 C CA . THR A 1 284 ? -26.256 -13.747 12.041 1.00 54.41 284 THR A CA 1
ATOM 2312 C C . THR A 1 284 ? -26.110 -12.715 13.167 1.00 54.41 284 THR A C 1
ATOM 2314 O O . THR A 1 284 ? -25.821 -13.124 14.295 1.00 54.41 284 THR A O 1
ATOM 2317 N N . PRO A 1 285 ? -26.287 -11.403 12.903 1.00 56.44 285 PRO A N 1
ATOM 2318 C CA . PRO A 1 285 ? -26.099 -10.378 13.921 1.00 56.44 285 PRO A CA 1
ATOM 2319 C C . PRO A 1 285 ? -26.946 -10.684 15.154 1.00 56.44 285 PRO A C 1
ATOM 2321 O O . PRO A 1 285 ? -28.170 -10.807 15.069 1.00 56.44 285 PRO A O 1
ATOM 2324 N N . LEU A 1 286 ? -26.290 -10.832 16.301 1.00 65.44 286 LEU A N 1
ATOM 2325 C CA . LEU A 1 286 ? -26.981 -10.975 17.573 1.00 65.44 286 LEU A CA 1
ATOM 2326 C C . LEU A 1 286 ? -27.687 -9.651 17.894 1.00 65.44 286 LEU A C 1
ATOM 2328 O O . LEU A 1 286 ? -27.146 -8.571 17.656 1.00 65.44 286 LEU A O 1
ATOM 2332 N N . SER A 1 287 ? -28.902 -9.722 18.442 1.00 74.88 287 SER A N 1
ATOM 2333 C CA . SER A 1 287 ? -29.587 -8.538 18.978 1.00 74.88 287 SER A CA 1
ATOM 2334 C C . SER A 1 287 ? -28.706 -7.856 20.029 1.00 74.88 287 SER A C 1
ATOM 2336 O O . SER A 1 287 ? -28.022 -8.559 20.770 1.00 74.88 287 SER A O 1
ATOM 2338 N N . ARG A 1 288 ? -28.770 -6.523 20.163 1.00 74.38 288 ARG A N 1
ATOM 2339 C CA . ARG A 1 288 ? -27.868 -5.715 21.016 1.00 74.38 288 ARG A CA 1
ATOM 2340 C C . ARG A 1 288 ? -27.621 -6.315 22.413 1.00 74.38 288 ARG A C 1
ATOM 2342 O O . ARG A 1 288 ? -26.475 -6.501 22.801 1.00 74.38 288 ARG A O 1
ATOM 2349 N N . GLY A 1 289 ? -28.677 -6.712 23.128 1.00 76.00 289 GLY A N 1
ATOM 2350 C CA . GLY A 1 289 ? -28.563 -7.317 24.465 1.00 76.00 289 GLY A CA 1
ATOM 2351 C C . GLY A 1 289 ? -27.898 -8.706 24.510 1.00 76.00 289 GLY A C 1
ATOM 2352 O O . GLY A 1 289 ? -27.409 -9.123 25.558 1.00 76.00 289 GLY A O 1
ATOM 2353 N N . LYS A 1 290 ? -27.850 -9.429 23.383 1.00 81.56 290 LYS A N 1
ATOM 2354 C CA . LYS A 1 290 ? -27.215 -10.754 23.245 1.00 81.56 290 LYS A CA 1
ATOM 2355 C C . LYS A 1 290 ? -25.744 -10.670 22.830 1.00 81.56 290 LYS A C 1
ATOM 2357 O O . LYS A 1 290 ? -25.069 -11.698 22.842 1.00 81.56 290 LYS A O 1
ATOM 2362 N N . SER A 1 291 ? -25.247 -9.484 22.486 1.00 83.94 291 SER A N 1
ATOM 2363 C CA . SER A 1 291 ? -23.837 -9.269 22.171 1.00 83.94 291 SER A CA 1
ATOM 2364 C C . SER A 1 291 ? -22.980 -9.436 23.424 1.00 83.94 291 SER A C 1
ATOM 2366 O O . SER A 1 291 ? -23.289 -8.863 24.468 1.00 83.94 291 SER A O 1
ATOM 2368 N N . ALA A 1 292 ? -21.916 -10.229 23.318 1.00 87.25 292 ALA A N 1
ATOM 2369 C CA . ALA A 1 292 ? -20.906 -10.415 24.358 1.00 87.25 292 ALA A CA 1
ATOM 2370 C C . ALA A 1 292 ? -19.586 -9.742 23.964 1.00 87.25 292 ALA A C 1
ATOM 2372 O O . ALA A 1 292 ? -19.419 -9.391 22.794 1.00 87.25 292 ALA A O 1
ATOM 2373 N N . ASN A 1 293 ? -18.643 -9.603 24.899 1.00 89.56 293 ASN A N 1
ATOM 2374 C CA . ASN A 1 293 ? -17.332 -8.996 24.641 1.00 89.56 293 ASN A CA 1
ATOM 2375 C C . ASN A 1 293 ? -17.435 -7.537 24.157 1.00 89.56 293 ASN A C 1
ATOM 2377 O O . ASN A 1 293 ? -16.781 -7.143 23.188 1.00 89.56 293 ASN A O 1
ATOM 2381 N N . VAL A 1 294 ? -18.298 -6.746 24.795 1.00 91.31 294 VAL A N 1
ATOM 2382 C CA . VAL A 1 294 ? -18.650 -5.385 24.367 1.00 91.31 294 VAL A CA 1
ATOM 2383 C C . VAL A 1 294 ? -18.092 -4.323 25.306 1.00 91.31 294 VAL A C 1
ATOM 2385 O O . VAL A 1 294 ? -17.947 -4.547 26.504 1.00 91.31 294 VAL A O 1
ATOM 2388 N N . ILE A 1 295 ? -17.829 -3.150 24.739 1.00 92.25 295 ILE A N 1
ATOM 2389 C CA . ILE A 1 295 ? -17.640 -1.894 25.460 1.00 92.25 295 ILE A CA 1
ATOM 2390 C C . ILE A 1 295 ? -18.920 -1.092 25.269 1.00 92.25 295 ILE A C 1
ATOM 2392 O O . ILE A 1 295 ? -19.393 -0.950 24.137 1.00 92.25 295 ILE A O 1
ATOM 2396 N N . TYR A 1 296 ? -19.492 -0.597 26.355 1.00 91.94 296 TYR A N 1
ATOM 2397 C CA . TYR A 1 296 ? -20.760 0.115 26.355 1.00 91.94 296 TYR A CA 1
ATOM 2398 C C . TYR A 1 296 ? -20.671 1.402 27.167 1.00 91.94 296 TYR A C 1
ATOM 2400 O O . TYR A 1 296 ? -19.712 1.625 27.908 1.00 91.94 296 TYR A O 1
ATOM 2408 N N . HIS A 1 297 ? -21.692 2.240 27.034 1.00 91.44 297 HIS A N 1
ATOM 2409 C CA . HIS A 1 297 ? -21.957 3.279 28.014 1.00 91.44 297 HIS A CA 1
ATOM 2410 C C . HIS A 1 297 ? -23.441 3.380 28.336 1.00 91.44 297 HIS A C 1
ATOM 2412 O O . HIS A 1 297 ? -24.294 2.937 27.563 1.00 91.44 297 HIS A O 1
ATOM 2418 N N . VAL A 1 298 ? -23.719 3.954 29.500 1.00 91.19 298 VAL A N 1
ATOM 2419 C CA . VAL A 1 298 ? -25.057 4.297 29.974 1.00 91.19 298 VAL A CA 1
ATOM 2420 C C . VAL A 1 298 ? -25.062 5.736 30.471 1.00 91.19 298 VAL A C 1
ATOM 2422 O O . VAL A 1 298 ? -24.067 6.237 31.005 1.00 91.19 298 VAL A O 1
ATOM 2425 N N . HIS A 1 299 ? -26.194 6.395 30.271 1.00 89.25 299 HIS A N 1
ATOM 2426 C CA . HIS A 1 299 ? -26.420 7.770 30.684 1.00 89.25 299 HIS A CA 1
ATOM 2427 C C . HIS A 1 299 ? -27.174 7.817 32.007 1.00 89.25 299 HIS A C 1
ATOM 2429 O O . HIS A 1 299 ? -28.098 7.028 32.226 1.00 89.25 299 HIS A O 1
ATOM 2435 N N . CYS A 1 300 ? -26.797 8.765 32.862 1.00 86.88 300 CYS A N 1
ATOM 2436 C CA . CYS A 1 300 ? -27.629 9.137 33.994 1.00 86.88 300 CYS A CA 1
ATOM 2437 C C . CYS A 1 300 ? -28.820 9.965 33.490 1.00 86.88 300 CYS A C 1
ATOM 2439 O O . CYS A 1 300 ? -28.655 10.857 32.663 1.00 86.88 300 CYS A O 1
ATOM 2441 N N . GLY A 1 301 ? -30.028 9.671 33.967 1.00 83.38 301 GLY A N 1
ATOM 2442 C CA . GLY A 1 301 ? -31.232 10.416 33.592 1.00 83.38 301 GLY A CA 1
ATOM 2443 C C . GLY A 1 301 ? -31.358 11.778 34.281 1.00 83.38 301 GLY A C 1
ATOM 2444 O O . GLY A 1 301 ? -32.127 12.615 33.820 1.00 83.38 301 GLY A O 1
ATOM 2445 N N . SER A 1 302 ? -30.623 12.013 35.374 1.00 82.50 302 SER A N 1
ATOM 2446 C CA . SER A 1 302 ? -30.705 13.251 36.167 1.00 82.50 302 SER A CA 1
ATOM 2447 C C . SER A 1 302 ? -29.528 14.210 35.970 1.00 82.50 302 SER A C 1
ATOM 2449 O O . SER A 1 302 ? -29.583 15.338 36.454 1.00 82.50 302 SER A O 1
ATOM 2451 N N . CYS A 1 303 ? -28.459 13.794 35.286 1.00 83.62 303 CYS A N 1
ATOM 2452 C CA . CYS A 1 303 ? -27.308 14.650 35.000 1.00 83.62 303 CYS A CA 1
ATOM 2453 C C . CYS A 1 303 ? -26.602 14.239 33.700 1.00 83.62 303 CYS A C 1
ATOM 2455 O O . CYS A 1 303 ? -26.853 13.174 33.147 1.00 83.62 303 CYS A O 1
ATOM 2457 N N . GLU A 1 304 ? -25.670 15.066 33.223 1.00 83.44 304 GLU A N 1
ATOM 2458 C CA . GLU A 1 304 ? -24.921 14.802 31.983 1.00 83.44 304 GLU A CA 1
ATOM 2459 C C . GLU A 1 304 ? -23.846 13.706 32.118 1.00 83.44 304 GLU A C 1
ATOM 2461 O O . GLU A 1 304 ? -23.160 13.375 31.143 1.00 83.44 304 GLU A O 1
ATOM 2466 N N . ALA A 1 305 ? -23.677 13.131 33.313 1.00 84.94 305 ALA A N 1
ATOM 2467 C CA . ALA A 1 305 ? -22.647 12.139 33.572 1.00 84.94 305 ALA A CA 1
ATOM 2468 C C . ALA A 1 305 ? -22.920 10.825 32.824 1.00 84.94 305 ALA A C 1
ATOM 2470 O O . ALA A 1 305 ? -24.051 10.336 32.716 1.00 84.94 305 ALA A O 1
ATOM 2471 N N . LYS A 1 306 ? -21.838 10.222 32.328 1.00 89.56 306 LYS A N 1
ATOM 2472 C CA . LYS A 1 306 ? -21.858 8.935 31.629 1.00 89.56 306 LYS A CA 1
ATOM 2473 C C . LYS A 1 306 ? -21.023 7.924 32.393 1.00 89.56 306 LYS A C 1
ATOM 2475 O O . LYS A 1 306 ? -19.959 8.256 32.919 1.00 89.56 306 LYS A O 1
ATOM 2480 N N . TYR A 1 307 ? -21.493 6.686 32.409 1.00 89.62 307 TYR A N 1
ATOM 2481 C CA . TYR A 1 307 ? -20.702 5.545 32.843 1.00 89.62 307 TYR A CA 1
ATOM 2482 C C . TYR A 1 307 ? -20.329 4.718 31.620 1.00 89.62 307 TYR A C 1
ATOM 2484 O O . TYR A 1 307 ? -21.201 4.287 30.866 1.00 89.62 307 TYR A O 1
ATOM 2492 N N . PHE A 1 308 ? -19.036 4.505 31.429 1.00 90.19 308 PHE A N 1
ATOM 2493 C CA . PHE A 1 308 ? -18.477 3.605 30.433 1.00 90.19 308 PHE A CA 1
ATOM 2494 C C . PHE A 1 308 ? -18.169 2.267 31.099 1.00 90.19 308 PHE A C 1
ATOM 2496 O O . PHE A 1 308 ? -17.907 2.206 32.292 1.00 90.19 308 PHE A O 1
ATOM 2503 N N . GLY A 1 309 ? -18.210 1.167 30.368 1.00 89.31 309 GLY A N 1
ATOM 2504 C CA . GLY A 1 309 ? -17.830 -0.112 30.949 1.00 89.31 309 GLY A CA 1
ATOM 2505 C C . GLY A 1 309 ? -17.561 -1.158 29.896 1.00 89.31 309 GLY A C 1
ATOM 2506 O O . GLY A 1 309 ? -18.106 -1.108 28.791 1.00 89.31 309 GLY A O 1
ATOM 2507 N N . GLU A 1 310 ? -16.748 -2.140 30.249 1.00 91.81 310 GLU A N 1
ATOM 2508 C CA . GLU A 1 310 ? -16.591 -3.355 29.467 1.00 91.81 310 GLU A CA 1
ATOM 2509 C C . GLU A 1 310 ? -17.341 -4.549 30.061 1.00 91.81 310 GLU A C 1
ATOM 2511 O O . GLU A 1 310 ? -17.745 -4.573 31.229 1.00 91.81 310 GLU A O 1
ATOM 2516 N N . THR A 1 311 ? -17.605 -5.545 29.218 1.00 90.31 311 THR A N 1
ATOM 2517 C CA . THR A 1 311 ? -18.003 -6.866 29.688 1.00 90.31 311 THR A CA 1
ATOM 2518 C C . THR A 1 311 ? -17.651 -7.963 28.688 1.00 90.31 311 THR A C 1
ATOM 2520 O O . THR A 1 311 ? -17.927 -7.860 27.491 1.00 90.31 311 THR A O 1
ATOM 2523 N N . GLY A 1 312 ? -17.108 -9.072 29.197 1.00 89.06 312 GLY A N 1
ATOM 2524 C CA . GLY A 1 312 ? -17.010 -10.336 28.457 1.00 89.06 312 GLY A CA 1
ATOM 2525 C C . GLY A 1 312 ? -18.342 -11.096 28.355 1.00 89.06 312 GLY A C 1
ATOM 2526 O O . GLY A 1 312 ? -18.525 -11.931 27.472 1.00 89.06 312 GLY A O 1
ATOM 2527 N N . LYS A 1 313 ? -19.311 -10.795 29.231 1.00 90.88 313 LYS A N 1
ATOM 2528 C CA . LYS A 1 313 ? -20.643 -11.423 29.247 1.00 90.88 313 LYS A CA 1
ATOM 2529 C C . LYS A 1 313 ? -21.565 -10.776 28.209 1.00 90.88 313 LYS A C 1
ATOM 2531 O O . LYS A 1 313 ? -21.218 -9.786 27.573 1.00 90.88 313 LYS A O 1
ATOM 2536 N N . ARG A 1 314 ? -22.775 -11.324 28.050 1.00 90.19 314 ARG A N 1
ATOM 2537 C CA . ARG A 1 314 ? -23.839 -10.678 27.263 1.00 90.19 314 ARG A CA 1
ATOM 2538 C C . ARG A 1 314 ? -24.210 -9.332 27.890 1.00 90.19 314 ARG A C 1
ATOM 2540 O O . ARG A 1 314 ? -24.403 -9.267 29.105 1.00 90.19 314 ARG A O 1
ATOM 2547 N N . LEU A 1 315 ? -24.384 -8.298 27.066 1.00 91.44 315 LEU A N 1
ATOM 2548 C CA . LEU A 1 315 ? -24.714 -6.945 27.524 1.00 91.44 315 LEU A CA 1
ATOM 2549 C C . LEU A 1 315 ? -25.942 -6.927 28.441 1.00 91.44 315 LEU A C 1
ATOM 2551 O O . LEU A 1 315 ? -25.892 -6.317 29.502 1.00 91.44 315 LEU A O 1
ATOM 2555 N N . GLN A 1 316 ? -27.010 -7.654 28.092 1.00 91.38 316 GLN A N 1
ATOM 2556 C CA . GLN A 1 316 ? -28.223 -7.707 28.915 1.00 91.38 316 GLN A CA 1
ATOM 2557 C C . GLN A 1 316 ? -27.949 -8.260 30.316 1.00 91.38 316 GLN A C 1
ATOM 2559 O O . GLN A 1 316 ? -28.481 -7.757 31.300 1.00 91.38 316 GLN A O 1
ATOM 2564 N N . THR A 1 317 ? -27.102 -9.286 30.420 1.00 90.94 317 THR A N 1
ATOM 2565 C CA . THR A 1 317 ? -26.707 -9.845 31.716 1.00 90.94 317 THR A CA 1
ATOM 2566 C C . THR A 1 317 ? -25.991 -8.788 32.546 1.00 90.94 317 THR A C 1
ATOM 2568 O O . THR A 1 317 ? -26.316 -8.625 33.716 1.00 90.94 317 THR A O 1
ATOM 2571 N N . ARG A 1 318 ? -25.083 -8.021 31.930 1.00 92.88 318 ARG A N 1
ATOM 2572 C CA . ARG A 1 318 ? -24.371 -6.936 32.612 1.00 92.88 318 ARG A CA 1
ATOM 2573 C C . ARG A 1 318 ? -25.298 -5.792 33.034 1.00 92.88 318 ARG A C 1
ATOM 2575 O O . ARG A 1 318 ? -25.134 -5.258 34.123 1.00 92.88 318 ARG A O 1
ATOM 2582 N N . MET A 1 319 ? -26.290 -5.443 32.217 1.00 93.94 319 MET A N 1
ATOM 2583 C CA . MET A 1 319 ? -27.287 -4.420 32.561 1.00 93.94 319 MET A CA 1
ATOM 2584 C C . MET A 1 319 ? -28.149 -4.846 33.754 1.00 93.94 319 MET A C 1
ATOM 2586 O O . MET A 1 319 ? -28.340 -4.070 34.685 1.00 93.94 319 MET A O 1
ATOM 2590 N N . ASN A 1 320 ? -28.582 -6.108 33.782 1.00 91.00 320 ASN A N 1
ATOM 2591 C CA . ASN A 1 320 ? -29.336 -6.660 34.908 1.00 91.00 320 ASN A CA 1
ATOM 2592 C C . ASN A 1 320 ? -28.488 -6.736 36.195 1.00 91.00 320 ASN A C 1
ATOM 2594 O O . ASN A 1 320 ? -29.025 -6.611 37.295 1.00 91.00 320 ASN A O 1
ATOM 2598 N N . GLU A 1 321 ? -27.174 -6.969 36.077 1.00 91.88 321 GLU A N 1
ATOM 2599 C CA . GLU A 1 321 ? -26.237 -6.908 37.209 1.00 91.88 321 GLU A CA 1
ATOM 2600 C C . GLU A 1 321 ? -26.174 -5.490 37.795 1.00 91.88 321 GLU A C 1
ATOM 2602 O O . GLU A 1 321 ? -26.312 -5.346 39.009 1.00 91.88 321 GLU A O 1
ATOM 2607 N N . HIS A 1 322 ? -26.049 -4.455 36.954 1.00 91.12 322 HIS A N 1
ATOM 2608 C CA . HIS A 1 322 ? -26.073 -3.056 37.402 1.00 91.12 322 HIS A CA 1
ATOM 2609 C C . HIS A 1 322 ? -27.397 -2.681 38.063 1.00 91.12 322 HIS A C 1
ATOM 2611 O O . HIS A 1 322 ? -27.403 -2.130 39.160 1.00 91.12 322 HIS A O 1
ATOM 2617 N N . GLU A 1 323 ? -28.525 -3.040 37.452 1.00 90.00 323 GLU A N 1
ATOM 2618 C CA . GLU A 1 323 ? -29.847 -2.772 38.021 1.00 90.00 323 GLU A CA 1
ATOM 2619 C C . GLU A 1 323 ? -30.013 -3.436 39.398 1.00 90.00 323 GLU A C 1
ATOM 2621 O O . GLU A 1 323 ? -30.514 -2.829 40.347 1.00 90.00 323 GLU A O 1
ATOM 2626 N N . ARG A 1 324 ? -29.539 -4.679 39.541 1.00 91.00 324 ARG A N 1
ATOM 2627 C CA . ARG A 1 324 ? -29.547 -5.391 40.822 1.00 91.00 324 ARG A CA 1
ATOM 2628 C C . ARG A 1 324 ? -28.625 -4.730 41.850 1.00 91.00 324 ARG A C 1
ATOM 2630 O O . ARG A 1 324 ? -29.002 -4.682 43.018 1.00 91.00 324 ARG A O 1
ATOM 2637 N N . ALA A 1 325 ? -27.455 -4.245 41.438 1.00 90.12 325 ALA A N 1
ATOM 2638 C CA . ALA A 1 325 ? -26.516 -3.545 42.311 1.00 90.12 325 ALA A CA 1
ATOM 2639 C C . ALA A 1 325 ? -27.112 -2.234 42.847 1.00 90.12 325 ALA A C 1
ATOM 2641 O O . ALA A 1 325 ? -27.012 -1.972 44.044 1.00 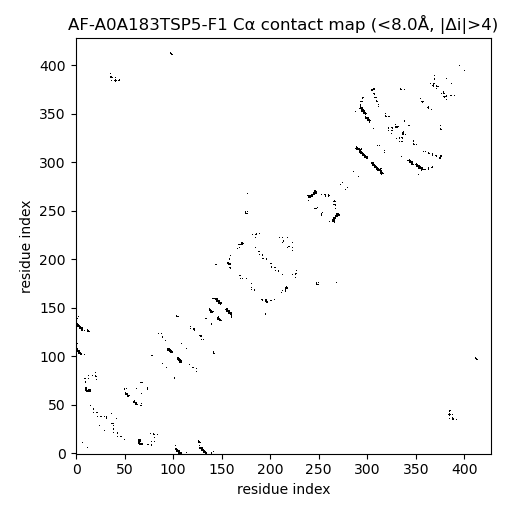90.12 325 ALA A O 1
ATOM 2642 N N . VAL A 1 326 ? -27.805 -1.464 41.998 1.00 88.62 326 VAL A N 1
ATOM 2643 C CA . VAL A 1 326 ? -28.506 -0.234 42.406 1.00 88.62 326 VAL A CA 1
ATOM 2644 C C . VAL A 1 326 ? -29.638 -0.554 43.382 1.00 88.62 326 VAL A C 1
ATOM 2646 O O . VAL A 1 326 ? -29.713 0.039 44.452 1.00 88.62 326 VAL A O 1
ATOM 2649 N N . ARG A 1 327 ? -30.476 -1.558 43.080 1.00 87.31 327 ARG A N 1
ATOM 2650 C CA . ARG A 1 327 ? -31.575 -1.981 43.975 1.00 87.31 327 ARG A CA 1
ATOM 2651 C C . ARG A 1 327 ? -31.092 -2.453 45.350 1.00 87.31 327 ARG A C 1
ATOM 2653 O O . ARG A 1 327 ? -31.832 -2.341 46.320 1.00 87.31 327 ARG A O 1
ATOM 2660 N N . ARG A 1 328 ? -29.886 -3.022 45.427 1.00 90.94 328 ARG A N 1
ATOM 2661 C CA . ARG A 1 328 ? -29.277 -3.518 46.672 1.00 90.94 328 ARG A CA 1
ATOM 2662 C C . ARG A 1 328 ? -28.413 -2.483 47.389 1.00 90.94 328 ARG A C 1
ATOM 2664 O O . ARG A 1 328 ? -27.901 -2.806 48.453 1.00 90.94 328 ARG A O 1
ATOM 2671 N N . MET A 1 329 ? -28.243 -1.287 46.821 1.00 85.69 329 MET A N 1
ATOM 2672 C CA . MET A 1 329 ? -27.319 -0.267 47.326 1.00 85.69 329 MET A CA 1
ATOM 2673 C C . MET A 1 329 ? -25.885 -0.804 47.517 1.00 85.69 329 MET A C 1
ATOM 2675 O O . MET A 1 329 ? -25.224 -0.518 48.511 1.00 85.69 329 MET A O 1
ATOM 2679 N N . ASP A 1 330 ? -25.406 -1.611 46.563 1.00 88.75 330 ASP A N 1
ATOM 2680 C CA . ASP A 1 330 ? -24.041 -2.147 46.568 1.00 88.75 330 ASP A CA 1
ATOM 2681 C C . ASP A 1 330 ? -22.995 -1.029 46.405 1.00 88.75 330 ASP A C 1
ATOM 2683 O O . ASP A 1 330 ? -22.903 -0.399 45.349 1.00 88.75 330 ASP A O 1
ATOM 2687 N N . GLN A 1 331 ? -22.184 -0.814 47.443 1.00 82.44 331 GLN A N 1
ATOM 2688 C CA . GLN A 1 331 ? -21.161 0.235 47.500 1.00 82.44 331 GLN A CA 1
ATOM 2689 C C . GLN A 1 331 ? -19.954 -0.022 46.583 1.00 82.44 331 GLN A C 1
ATOM 2691 O O . GLN A 1 331 ? -19.176 0.893 46.331 1.00 82.44 331 GLN A O 1
ATOM 2696 N N . LEU A 1 332 ? -19.777 -1.242 46.061 1.00 84.94 332 LEU A N 1
ATOM 2697 C CA . LEU A 1 332 ? -18.685 -1.556 45.128 1.00 84.94 332 LEU A CA 1
ATOM 2698 C C . LEU A 1 332 ? -18.984 -1.111 43.688 1.00 84.94 332 LEU A C 1
ATOM 2700 O O . LEU A 1 332 ? -18.092 -1.088 42.838 1.00 84.94 332 LEU A O 1
ATOM 2704 N N . SER A 1 333 ? -20.238 -0.766 43.396 1.00 87.06 333 SER A N 1
ATOM 2705 C CA . SER A 1 333 ? -20.679 -0.314 42.080 1.00 87.06 333 SER A CA 1
ATOM 2706 C C . SER A 1 333 ? -20.613 1.208 41.981 1.00 87.06 333 SER A C 1
ATOM 2708 O O . SER A 1 333 ? -21.372 1.915 42.641 1.00 87.06 333 SER A O 1
ATOM 2710 N N . LEU A 1 334 ? -19.773 1.719 41.074 1.00 86.44 334 LEU A N 1
ATOM 2711 C CA . LEU A 1 334 ? -19.663 3.162 40.803 1.00 86.44 334 LEU A CA 1
ATOM 2712 C C . LEU A 1 334 ? -20.990 3.773 40.330 1.00 86.44 334 LEU A C 1
ATOM 2714 O O . LEU A 1 334 ? -21.295 4.927 40.617 1.00 86.44 334 LEU A O 1
ATOM 2718 N N . VAL A 1 335 ? -21.800 2.989 39.614 1.00 87.31 335 VAL A N 1
ATOM 2719 C CA . VAL A 1 335 ? -23.135 3.409 39.173 1.00 87.31 335 VAL A CA 1
ATOM 2720 C C . VAL A 1 335 ? -24.061 3.577 40.378 1.00 87.31 335 VAL A C 1
ATOM 2722 O O . VAL A 1 335 ? -24.816 4.544 40.440 1.00 87.31 335 VAL A O 1
ATOM 2725 N N . THR A 1 336 ? -23.980 2.670 41.355 1.00 86.75 336 THR A N 1
ATOM 2726 C CA . THR A 1 336 ? -24.777 2.735 42.586 1.00 86.75 336 THR A CA 1
ATOM 2727 C C . THR A 1 336 ? -24.341 3.896 43.473 1.00 86.75 336 THR A C 1
ATOM 2729 O O . THR A 1 336 ? -25.190 4.646 43.945 1.00 86.75 336 THR A O 1
ATOM 2732 N N . GLU A 1 337 ? -23.031 4.085 43.644 1.00 87.62 337 GLU A N 1
ATOM 2733 C CA . GLU A 1 337 ? -22.447 5.223 44.363 1.00 87.62 337 GLU A CA 1
ATOM 2734 C C . GLU A 1 337 ? -22.926 6.555 43.761 1.00 87.62 337 GLU A C 1
ATOM 2736 O O . GLU A 1 337 ? -23.402 7.436 44.479 1.00 87.62 337 GLU A O 1
ATOM 2741 N N . HIS A 1 338 ? -22.922 6.669 42.428 1.00 87.50 338 HIS A N 1
ATOM 2742 C CA . HIS A 1 338 ? -23.452 7.841 41.737 1.00 87.50 338 HIS A CA 1
ATOM 2743 C C . HIS A 1 338 ? -24.964 8.028 41.939 1.00 87.50 338 HIS A C 1
ATOM 2745 O O . HIS A 1 338 ? -25.403 9.156 42.165 1.00 87.50 338 HIS A O 1
ATOM 2751 N N . CYS A 1 339 ? -25.771 6.960 41.875 1.00 85.44 339 CYS A N 1
ATOM 2752 C CA . CYS A 1 339 ? -27.216 7.038 42.142 1.00 85.44 339 CYS A CA 1
ATOM 2753 C C . CYS A 1 339 ? -27.495 7.543 43.563 1.00 85.44 339 CYS A C 1
ATOM 2755 O O . CYS A 1 339 ? -28.349 8.405 43.750 1.00 85.44 339 CYS A O 1
ATOM 2757 N N . ALA A 1 340 ? -26.755 7.037 44.554 1.00 84.38 340 ALA A N 1
ATOM 2758 C CA . ALA A 1 340 ? -26.900 7.436 45.950 1.00 84.38 340 ALA A CA 1
ATOM 2759 C C . ALA A 1 340 ? -26.527 8.912 46.174 1.00 84.38 340 ALA A C 1
ATOM 2761 O O . ALA A 1 340 ? -27.196 9.599 46.939 1.00 84.38 340 ALA A O 1
ATOM 2762 N N . ALA A 1 341 ? -25.497 9.411 45.481 1.00 83.06 341 ALA A N 1
ATOM 2763 C CA . ALA A 1 341 ? -25.044 10.796 45.606 1.00 83.06 341 ALA A CA 1
ATOM 2764 C C . ALA A 1 341 ? -25.917 11.808 44.841 1.00 83.06 341 ALA A C 1
ATOM 2766 O O . ALA A 1 341 ? -26.129 12.922 45.311 1.00 83.06 341 ALA A O 1
ATOM 2767 N N . SER A 1 342 ? -26.402 11.445 43.650 1.00 79.31 342 SER A N 1
ATOM 2768 C CA . SER A 1 342 ? -27.104 12.367 42.738 1.00 79.31 342 SER A CA 1
ATOM 2769 C C . SER A 1 342 ? -28.629 12.226 42.741 1.00 79.31 342 SER A C 1
ATOM 2771 O O . SER A 1 342 ? -29.312 13.019 42.096 1.00 79.31 342 SER A O 1
ATOM 2773 N N . GLY A 1 343 ? -29.173 11.187 43.386 1.00 76.06 343 GLY A N 1
ATOM 2774 C CA . GLY A 1 343 ? -30.587 10.806 43.266 1.00 76.06 343 GLY A CA 1
ATOM 2775 C C . GLY A 1 343 ? -30.987 10.361 41.851 1.00 76.06 343 GLY A C 1
ATOM 2776 O O . GLY A 1 343 ? -32.173 10.228 41.552 1.00 76.06 343 GLY A O 1
ATOM 2777 N N . GLY A 1 344 ? -30.010 10.173 40.959 1.00 75.25 344 GLY A N 1
ATOM 2778 C CA . GLY A 1 344 ? -30.227 9.840 39.561 1.00 75.25 344 GLY A CA 1
ATOM 2779 C C . GLY A 1 344 ? -30.647 8.402 39.321 1.00 75.25 344 GLY A C 1
ATOM 2780 O O . GLY A 1 344 ? -30.279 7.490 40.057 1.00 75.25 344 GLY A O 1
ATOM 2781 N N . THR A 1 345 ? -31.394 8.198 38.238 1.00 80.75 345 THR A N 1
ATOM 2782 C CA . THR A 1 345 ? -31.760 6.870 37.736 1.00 80.75 345 THR A CA 1
ATOM 2783 C C . THR A 1 345 ? -31.097 6.626 36.385 1.00 80.75 345 THR A C 1
ATOM 2785 O O . THR A 1 345 ? -30.966 7.538 35.569 1.00 80.75 345 THR A O 1
ATOM 2788 N N . PHE A 1 346 ? -30.652 5.394 36.142 1.00 83.88 346 PHE A N 1
ATOM 2789 C CA . PHE A 1 346 ? -30.066 4.991 34.863 1.00 83.88 346 PHE A CA 1
ATOM 2790 C C . PHE A 1 346 ? -31.092 4.240 34.026 1.00 83.88 346 PHE A C 1
ATOM 2792 O O . PHE A 1 346 ? -31.721 3.294 34.507 1.00 83.88 346 PHE A O 1
ATOM 2799 N N . SER A 1 347 ? -31.186 4.590 32.744 1.00 82.12 347 SER A N 1
ATOM 2800 C CA . SER A 1 347 ? -31.891 3.757 31.770 1.00 82.12 347 SER A CA 1
ATOM 2801 C C . SER A 1 347 ? -30.939 2.694 31.219 1.00 82.12 347 SER A C 1
ATOM 2803 O O . SER A 1 347 ? -30.304 2.862 30.179 1.00 82.12 347 SER A O 1
ATOM 2805 N N . PHE A 1 348 ? -30.802 1.575 31.934 1.00 85.31 348 PHE A N 1
ATOM 2806 C CA . PHE A 1 348 ? -29.926 0.471 31.511 1.00 85.31 348 PHE A CA 1
ATOM 2807 C C . PHE A 1 348 ? -30.385 -0.208 30.210 1.00 85.31 348 PHE A C 1
ATOM 2809 O O . PHE A 1 348 ? -29.589 -0.865 29.539 1.00 85.31 348 PHE A O 1
ATOM 2816 N N . GLN A 1 349 ? -31.660 -0.058 29.837 1.00 80.94 349 GLN A N 1
ATOM 2817 C CA . GLN A 1 349 ? -32.192 -0.592 28.579 1.00 80.94 349 GLN A CA 1
ATOM 2818 C C . GLN A 1 349 ? -31.646 0.159 27.356 1.00 80.94 349 GLN A C 1
ATOM 2820 O O . GLN A 1 349 ? -31.493 -0.440 26.291 1.00 80.94 349 GLN A O 1
ATOM 2825 N N . ASP A 1 350 ? -31.258 1.423 27.537 1.00 85.44 350 ASP A N 1
ATOM 2826 C CA . ASP A 1 350 ? -30.738 2.292 26.478 1.00 85.44 350 ASP A CA 1
ATOM 2827 C C . ASP A 1 350 ? -29.215 2.205 26.326 1.00 85.44 350 ASP A C 1
ATOM 2829 O O . ASP A 1 350 ? -28.605 3.021 25.637 1.00 85.44 350 ASP A O 1
ATOM 2833 N N . ALA A 1 351 ? -28.576 1.199 26.934 1.00 88.88 351 ALA A N 1
ATOM 2834 C CA . ALA A 1 351 ? -27.136 1.010 26.833 1.00 88.88 351 ALA A CA 1
ATOM 2835 C C . ALA A 1 351 ? -26.671 0.961 25.367 1.00 88.88 351 ALA A C 1
ATOM 2837 O O . ALA A 1 351 ? -27.155 0.171 24.540 1.00 88.88 351 ALA A O 1
ATOM 2838 N N . GLU A 1 352 ? -25.688 1.796 25.044 1.00 89.94 352 GLU A N 1
ATOM 2839 C CA . GLU A 1 352 ? -25.127 1.886 23.703 1.00 89.94 352 GLU A CA 1
ATOM 2840 C C . GLU A 1 352 ? -23.796 1.147 23.626 1.00 89.94 352 GLU A C 1
ATOM 2842 O O . GLU A 1 352 ? -22.892 1.372 24.431 1.00 89.94 352 GLU A O 1
ATOM 2847 N N . ILE A 1 353 ? -23.660 0.276 22.623 1.00 88.81 353 ILE A N 1
ATOM 2848 C CA . ILE A 1 353 ? -22.408 -0.432 22.345 1.00 88.81 353 ILE A CA 1
ATOM 2849 C C . ILE A 1 353 ? -21.483 0.503 21.567 1.00 88.81 353 ILE A C 1
ATOM 2851 O O . ILE A 1 353 ? -21.776 0.870 20.431 1.00 88.81 353 ILE A O 1
ATOM 2855 N N . LEU A 1 354 ? -20.341 0.824 22.166 1.00 88.19 354 LEU A N 1
ATOM 2856 C CA . LEU A 1 354 ? -19.275 1.628 21.567 1.00 88.19 354 LEU A CA 1
ATOM 2857 C C . LEU A 1 354 ? -18.311 0.776 20.737 1.00 88.19 354 LEU A C 1
ATOM 2859 O O . LEU A 1 354 ? -17.711 1.253 19.776 1.00 88.19 354 LEU A O 1
ATOM 2863 N N . GLY A 1 355 ? -18.159 -0.499 21.095 1.00 86.88 355 GLY A N 1
ATOM 2864 C CA . GLY A 1 355 ? -17.280 -1.425 20.393 1.00 86.88 355 GLY A CA 1
ATOM 2865 C C . GLY A 1 355 ? -17.408 -2.860 20.892 1.00 86.88 355 GLY A C 1
ATOM 2866 O O . GLY A 1 355 ? -18.056 -3.134 21.899 1.00 86.88 355 GLY A O 1
ATOM 2867 N N . GLN A 1 356 ? -16.771 -3.788 20.179 1.00 85.62 356 GLN A N 1
ATOM 2868 C CA . GLN A 1 356 ? -16.712 -5.204 20.545 1.00 85.62 356 GLN A CA 1
ATOM 2869 C C . GLN A 1 356 ? -15.282 -5.721 20.363 1.00 85.62 356 GLN A C 1
ATOM 2871 O O . GLN A 1 356 ? -14.684 -5.520 19.300 1.00 85.62 356 GLN A O 1
ATOM 2876 N N . ARG A 1 357 ? -14.711 -6.353 21.391 1.00 82.19 357 ARG A N 1
ATOM 2877 C CA . ARG A 1 357 ? -13.356 -6.931 21.385 1.00 82.19 357 ARG A CA 1
ATOM 2878 C C . ARG A 1 357 ? -13.334 -8.189 22.241 1.00 82.19 357 ARG A C 1
ATOM 2880 O O . ARG A 1 357 ? -13.710 -8.137 23.403 1.00 82.19 357 ARG A O 1
ATOM 2887 N N . ILE A 1 358 ? -12.891 -9.307 21.671 1.00 79.00 358 ILE A N 1
ATOM 2888 C CA . ILE A 1 358 ? -12.824 -10.604 22.369 1.00 79.00 358 ILE A CA 1
ATOM 2889 C C . ILE A 1 358 ? -11.790 -10.564 23.504 1.00 79.00 358 ILE A C 1
ATOM 2891 O O . ILE A 1 358 ? -12.042 -11.087 24.586 1.00 79.00 358 ILE A O 1
ATOM 2895 N N . ASP A 1 359 ? -10.669 -9.889 23.271 1.00 80.50 359 ASP A N 1
ATOM 2896 C CA . ASP A 1 359 ? -9.595 -9.707 24.244 1.00 80.50 359 ASP A CA 1
ATOM 2897 C C . ASP A 1 359 ? -9.984 -8.703 25.348 1.00 80.50 359 ASP A C 1
ATOM 2899 O O . ASP A 1 359 ? -10.526 -7.634 25.051 1.00 80.50 359 ASP A O 1
ATOM 2903 N N . GLN A 1 360 ? -9.733 -9.059 26.613 1.00 84.50 360 GLN A N 1
ATOM 2904 C CA . GLN A 1 360 ? -10.065 -8.227 27.776 1.00 84.50 360 GLN A CA 1
ATOM 2905 C C . GLN A 1 360 ? -9.241 -6.936 27.816 1.00 84.50 360 GLN A C 1
ATOM 2907 O O . GLN A 1 360 ? -9.823 -5.860 27.928 1.00 84.50 360 GLN A O 1
ATOM 2912 N N . THR A 1 361 ? -7.925 -7.019 27.623 1.00 81.75 361 THR A N 1
ATOM 2913 C CA . THR A 1 361 ? -7.016 -5.862 27.592 1.00 81.75 361 THR A CA 1
ATOM 2914 C C . THR A 1 361 ? -7.441 -4.853 26.525 1.00 81.75 361 THR A C 1
ATOM 2916 O O . THR A 1 361 ? -7.436 -3.639 26.743 1.00 81.75 361 THR A O 1
ATOM 2919 N N . ALA A 1 362 ? -7.864 -5.344 25.357 1.00 81.31 362 ALA A N 1
ATOM 2920 C CA . ALA A 1 362 ? -8.383 -4.505 24.284 1.00 81.31 362 ALA A CA 1
ATOM 2921 C C . ALA A 1 362 ? -9.701 -3.812 24.664 1.00 81.31 362 ALA A C 1
ATOM 2923 O O . ALA A 1 362 ? -9.926 -2.676 24.241 1.00 81.31 362 ALA A O 1
ATOM 2924 N N . ARG A 1 363 ? -10.575 -4.464 25.445 1.00 88.00 363 ARG A N 1
ATOM 2925 C CA . ARG A 1 363 ? -11.798 -3.831 25.959 1.00 88.00 363 ARG A CA 1
ATOM 2926 C C . ARG A 1 363 ? -11.495 -2.778 27.015 1.00 88.00 363 ARG A C 1
ATOM 2928 O O . ARG A 1 363 ? -12.000 -1.670 26.884 1.00 88.00 363 ARG A O 1
ATOM 2935 N N . GLU A 1 364 ? -10.637 -3.085 27.981 1.00 86.25 364 GLU A N 1
ATOM 2936 C CA . GLU A 1 364 ? -10.219 -2.155 29.039 1.00 86.25 364 GLU A CA 1
ATOM 2937 C C . GLU A 1 364 ? -9.544 -0.908 28.454 1.00 86.25 364 GLU A C 1
ATOM 2939 O O . GLU A 1 364 ? -9.875 0.218 28.817 1.00 86.25 364 GLU A O 1
ATOM 2944 N N . THR A 1 365 ? -8.665 -1.084 27.461 1.00 83.50 365 THR A N 1
ATOM 2945 C CA . THR A 1 365 ? -8.026 0.037 26.748 1.00 83.50 365 THR A CA 1
ATOM 2946 C C . THR A 1 365 ? -9.060 0.911 26.030 1.00 83.50 365 THR A C 1
ATOM 2948 O O . THR A 1 365 ? -8.943 2.136 26.002 1.00 83.50 365 THR A O 1
ATOM 2951 N N . HIS A 1 366 ? -10.092 0.299 25.446 1.00 84.44 366 HIS A N 1
ATOM 2952 C CA . HIS A 1 366 ? -11.149 1.018 24.737 1.00 84.44 366 HIS A CA 1
ATOM 2953 C C . HIS A 1 366 ? -12.124 1.707 25.705 1.00 84.44 366 HIS A C 1
ATOM 2955 O O . HIS A 1 366 ? -12.578 2.812 25.424 1.00 84.44 366 HIS A O 1
ATOM 2961 N N . GLU A 1 367 ? -12.413 1.108 26.862 1.00 87.50 367 GLU A N 1
ATOM 2962 C CA . GLU A 1 367 ? -13.122 1.768 27.963 1.00 87.50 367 GLU A CA 1
ATOM 2963 C C . GLU A 1 367 ? -12.339 3.000 28.439 1.00 87.50 367 GLU A C 1
ATOM 2965 O O . GLU A 1 367 ? -12.879 4.105 28.446 1.00 87.50 367 GLU A O 1
ATOM 2970 N N . ALA A 1 368 ? -11.044 2.842 28.731 1.00 86.25 368 ALA A N 1
ATOM 2971 C CA . ALA A 1 368 ? -10.145 3.924 29.133 1.00 86.25 368 ALA A CA 1
ATOM 2972 C C . ALA A 1 368 ? -10.092 5.071 28.112 1.00 86.25 368 ALA A C 1
ATOM 2974 O O . ALA A 1 368 ? -10.058 6.245 28.481 1.00 86.25 368 ALA A O 1
ATOM 2975 N N . TRP A 1 369 ? -10.121 4.740 26.818 1.00 85.06 369 TRP A N 1
ATOM 2976 C CA . TRP A 1 369 ? -10.168 5.718 25.731 1.00 85.06 369 TRP A CA 1
ATOM 2977 C C . TRP A 1 369 ? -11.437 6.586 25.764 1.00 85.06 369 TRP A C 1
ATOM 2979 O O . TRP A 1 369 ? -11.390 7.777 25.436 1.00 85.06 369 TRP A O 1
ATOM 2989 N N . HIS A 1 370 ? -12.572 6.010 26.166 1.00 84.31 370 HIS A N 1
ATOM 2990 C CA . HIS A 1 370 ? -13.848 6.717 26.241 1.00 84.31 370 HIS A CA 1
ATOM 2991 C C . HIS A 1 370 ? -14.063 7.455 27.566 1.00 84.31 370 HIS A C 1
ATOM 2993 O O . HIS A 1 370 ? -14.624 8.549 27.538 1.00 84.31 370 HIS A O 1
ATOM 2999 N N . THR A 1 371 ? -13.554 6.934 28.683 1.00 85.12 371 THR A N 1
ATOM 3000 C CA . THR A 1 371 ? -13.712 7.521 30.023 1.00 85.12 371 THR A CA 1
ATOM 3001 C C . THR A 1 371 ? -13.174 8.944 30.113 1.00 85.12 371 THR A C 1
ATOM 3003 O O . THR A 1 371 ? -11.986 9.188 29.920 1.00 85.12 371 THR A O 1
ATOM 3006 N N . GLU A 1 372 ? -14.036 9.916 30.382 1.00 78.88 372 GLU A N 1
ATOM 3007 C CA . GLU A 1 372 ? -13.703 11.339 30.531 1.00 78.88 372 GLU A CA 1
ATOM 3008 C C . GLU A 1 372 ? -13.489 11.718 32.003 1.00 78.88 372 GLU A C 1
ATOM 3010 O O . GLU A 1 372 ? -14.006 11.026 32.875 1.00 78.88 372 GLU A O 1
ATOM 3015 N N . PRO A 1 373 ? -12.831 12.854 32.306 1.00 76.00 373 PRO A N 1
ATOM 3016 C CA . PRO A 1 373 ? -12.809 13.395 33.669 1.00 76.00 373 PRO A CA 1
ATOM 3017 C C . PRO A 1 373 ? -14.208 13.650 34.258 1.00 76.00 373 PRO A C 1
ATOM 3019 O O . PRO A 1 373 ? -14.374 13.617 35.468 1.00 76.00 373 PRO A O 1
ATOM 3022 N N . SER A 1 374 ? -15.212 13.889 33.406 1.00 77.62 374 SER A N 1
ATOM 3023 C CA . SER A 1 374 ? -16.628 14.046 33.773 1.00 77.62 374 SER A CA 1
ATOM 3024 C C . SER A 1 374 ? -17.411 12.725 33.829 1.00 77.62 374 SER A C 1
ATOM 3026 O O . SER A 1 374 ? -18.618 12.728 34.065 1.00 77.62 374 SER A O 1
ATOM 3028 N N . SER A 1 375 ? -16.763 11.590 33.552 1.00 83.88 375 SER A N 1
ATOM 3029 C CA . SER A 1 375 ? -17.395 10.270 33.618 1.00 83.88 375 SER A CA 1
ATOM 3030 C C . SER A 1 375 ? -17.404 9.733 35.042 1.00 83.88 375 SER A C 1
ATOM 3032 O O . SER A 1 375 ? -16.566 10.083 35.863 1.00 83.88 375 SER A O 1
ATOM 3034 N N . ILE A 1 376 ? -18.339 8.827 35.312 1.00 83.56 376 ILE A N 1
ATOM 3035 C CA . ILE A 1 376 ? -18.505 8.195 36.630 1.00 83.56 376 ILE A CA 1
ATOM 3036 C C . ILE A 1 376 ? -17.359 7.215 36.931 1.00 83.56 376 ILE A C 1
ATOM 3038 O O . ILE A 1 376 ? -17.050 6.922 38.083 1.00 83.56 376 ILE A O 1
ATOM 3042 N N . ASN A 1 377 ? -16.724 6.682 35.887 1.00 84.38 377 ASN A N 1
ATOM 3043 C CA . ASN A 1 377 ? -15.591 5.773 35.991 1.00 84.38 377 ASN A CA 1
ATOM 3044 C C . ASN A 1 377 ? -14.442 6.377 36.802 1.00 84.38 377 ASN A C 1
ATOM 3046 O O . ASN A 1 377 ? -14.031 7.515 36.578 1.00 84.38 377 ASN A O 1
ATOM 3050 N N . ARG A 1 378 ? -13.812 5.552 37.643 1.00 69.31 378 ARG A N 1
ATOM 3051 C CA . ARG A 1 378 ? -12.465 5.845 38.143 1.00 69.31 378 ARG A CA 1
ATOM 3052 C C . ARG A 1 378 ? -11.536 5.826 36.930 1.00 69.31 378 ARG A C 1
ATOM 3054 O O . ARG A 1 378 ? -11.393 4.777 36.312 1.00 69.31 378 ARG A O 1
ATOM 3061 N N . CYS A 1 379 ? -11.004 6.987 36.541 1.00 58.59 379 CYS A N 1
ATOM 3062 C CA . CYS A 1 379 ? -10.264 7.182 35.291 1.00 58.59 379 CYS A CA 1
ATOM 3063 C C . CYS A 1 379 ? -9.199 6.080 35.101 1.00 58.59 379 CYS A C 1
ATOM 3065 O O . CYS A 1 379 ? -8.220 6.063 35.853 1.00 58.59 379 CYS A O 1
ATOM 3067 N N . PRO A 1 380 ? -9.369 5.137 34.151 1.00 58.53 380 PRO A N 1
ATOM 3068 C CA . PRO A 1 380 ? -8.376 4.098 33.943 1.00 58.53 380 PRO A CA 1
ATOM 3069 C C . PRO A 1 380 ? -7.089 4.735 33.417 1.00 58.53 380 PRO A C 1
ATOM 3071 O O . PRO A 1 380 ? -7.136 5.681 32.624 1.00 58.53 380 PRO A O 1
ATOM 3074 N N . ILE A 1 381 ? -5.934 4.216 33.838 1.00 62.59 381 ILE A N 1
ATOM 3075 C CA . ILE A 1 381 ? -4.622 4.726 33.423 1.00 62.59 381 ILE A CA 1
ATOM 3076 C C . ILE A 1 381 ? -4.420 4.410 31.936 1.00 62.59 381 ILE A C 1
ATOM 3078 O O . ILE A 1 381 ? -3.896 3.366 31.556 1.00 62.59 381 ILE A O 1
ATOM 3082 N N . LEU A 1 382 ? -4.856 5.322 31.070 1.00 72.50 382 LEU A N 1
ATOM 3083 C CA . LEU A 1 382 ? -4.524 5.289 29.655 1.00 72.50 382 LEU A CA 1
ATOM 3084 C C . LEU A 1 382 ? -3.048 5.678 29.505 1.00 72.50 382 LEU A C 1
ATOM 3086 O O . LEU A 1 382 ? -2.615 6.673 30.086 1.00 72.50 382 LEU A O 1
ATOM 3090 N N . LEU A 1 383 ? -2.272 4.921 28.728 1.00 74.75 383 LEU A N 1
ATOM 3091 C CA . LEU A 1 383 ? -0.854 5.216 28.504 1.00 74.75 383 LEU A CA 1
ATOM 3092 C C . LEU A 1 383 ? -0.665 6.651 27.975 1.00 74.75 383 LEU A C 1
ATOM 3094 O O . LEU A 1 383 ? -1.452 7.105 27.140 1.00 74.75 383 LEU A O 1
ATOM 3098 N N . ALA A 1 384 ? 0.401 7.341 28.393 1.00 78.12 384 ALA A N 1
ATOM 3099 C CA . ALA A 1 384 ? 0.656 8.742 28.029 1.00 78.12 384 ALA A CA 1
ATOM 3100 C C . ALA A 1 384 ? 0.591 9.002 26.510 1.00 78.12 384 ALA A C 1
ATOM 3102 O O . ALA A 1 384 ? 0.020 10.001 26.068 1.00 78.12 384 ALA A O 1
ATOM 3103 N N . ALA A 1 385 ? 1.086 8.066 25.692 1.00 78.81 385 ALA A N 1
ATOM 3104 C CA . ALA A 1 385 ? 1.005 8.181 24.239 1.00 78.81 385 ALA A CA 1
ATOM 3105 C C . ALA A 1 385 ? -0.437 8.162 23.697 1.00 78.81 385 ALA A C 1
ATOM 3107 O O . ALA A 1 385 ? -0.767 8.929 22.793 1.00 78.81 385 ALA A O 1
ATOM 3108 N N . PHE A 1 386 ? -1.319 7.339 24.269 1.00 78.38 386 PHE A N 1
ATOM 3109 C CA . PHE A 1 386 ? -2.738 7.320 23.906 1.00 78.38 386 PHE A CA 1
ATOM 3110 C C . PHE A 1 386 ? -3.470 8.567 24.420 1.00 78.38 386 PHE A C 1
ATOM 3112 O O . PHE A 1 386 ? -4.309 9.114 23.706 1.00 78.38 386 PHE A O 1
ATOM 3119 N N . GLN A 1 387 ? -3.116 9.076 25.604 1.00 78.94 387 GLN A N 1
ATOM 3120 C CA . GLN A 1 387 ? -3.655 10.346 26.107 1.00 78.94 387 GLN A CA 1
ATOM 3121 C C . GLN A 1 387 ? -3.313 11.514 25.171 1.00 78.94 387 GLN A C 1
ATOM 3123 O O . GLN A 1 387 ? -4.191 12.309 24.833 1.00 78.94 387 GLN A O 1
ATOM 3128 N N . ALA A 1 388 ? -2.073 11.575 24.678 1.00 77.56 388 ALA A N 1
ATOM 3129 C CA . ALA A 1 388 ? -1.640 12.606 23.737 1.00 77.56 388 ALA A CA 1
ATOM 3130 C C . ALA A 1 388 ? -2.403 12.562 22.395 1.00 77.56 388 ALA A C 1
ATOM 3132 O O . ALA A 1 388 ? -2.633 13.605 21.781 1.00 77.56 388 ALA A O 1
ATOM 3133 N N . LEU A 1 389 ? -2.838 11.374 21.951 1.00 78.50 389 LEU A N 1
ATOM 3134 C CA . LEU A 1 389 ? -3.659 11.207 20.745 1.00 78.50 389 LEU A CA 1
ATOM 3135 C C . LEU A 1 389 ? -5.139 11.550 20.944 1.00 78.50 389 LEU A C 1
ATOM 3137 O O . LEU A 1 389 ? -5.828 11.876 19.975 1.00 78.50 389 LEU A O 1
ATOM 3141 N N . ARG A 1 390 ? -5.647 11.478 22.175 1.00 73.44 390 ARG A N 1
ATOM 3142 C CA . ARG A 1 390 ? -7.079 11.622 22.460 1.00 73.44 390 ARG A CA 1
ATOM 3143 C C . ARG A 1 390 ? -7.636 12.990 22.062 1.00 73.44 390 ARG A C 1
ATOM 3145 O O . ARG A 1 390 ? -8.752 13.071 21.561 1.00 73.44 390 ARG A O 1
ATOM 3152 N N . GLY A 1 391 ? -6.855 14.055 22.251 1.00 66.88 391 GLY A N 1
ATOM 3153 C CA . GLY A 1 391 ? -7.242 15.425 21.902 1.00 66.88 391 GLY A CA 1
ATOM 3154 C C . GLY A 1 391 ? -7.570 15.624 20.411 1.00 66.88 391 GLY A C 1
ATOM 3155 O O . GLY A 1 391 ? -8.682 16.040 20.101 1.00 66.88 391 GLY A O 1
ATOM 3156 N N . PRO A 1 392 ? -6.635 15.356 19.479 1.00 61.47 392 PRO A N 1
ATOM 3157 C CA . PRO A 1 392 ? -6.851 15.592 18.046 1.00 61.47 392 PRO A CA 1
ATOM 3158 C C . PRO A 1 392 ? -7.816 14.615 17.350 1.00 61.47 392 PRO A C 1
ATOM 3160 O O . PRO A 1 392 ? -8.353 14.963 16.304 1.00 61.47 392 PRO A O 1
ATOM 3163 N N . TYR A 1 393 ? -8.055 13.416 17.897 1.00 59.25 393 TYR A N 1
ATOM 3164 C CA . TYR A 1 393 ? -8.868 12.373 17.243 1.00 59.25 393 TYR A CA 1
ATOM 3165 C C . TYR A 1 393 ? -10.257 12.167 17.853 1.00 59.25 393 TYR A C 1
ATOM 3167 O O . TYR A 1 393 ? -10.951 11.209 17.503 1.00 59.25 393 TYR A O 1
ATOM 3175 N N . ARG A 1 394 ? -10.698 13.054 18.748 1.00 55.12 394 ARG A N 1
ATOM 3176 C CA . ARG A 1 394 ? -12.072 13.016 19.242 1.00 55.12 394 ARG A CA 1
ATOM 3177 C C . ARG A 1 394 ? -13.012 13.511 18.135 1.00 55.12 394 ARG A C 1
ATOM 3179 O O . ARG A 1 394 ? -12.875 14.659 17.717 1.00 55.12 394 ARG A O 1
ATOM 3186 N N . PRO A 1 395 ? -13.960 12.697 17.641 1.00 40.94 395 PRO A N 1
ATOM 3187 C CA . PRO A 1 395 ? -14.938 13.199 16.691 1.00 40.94 395 PRO A CA 1
ATOM 3188 C C . PRO A 1 395 ? -15.809 14.250 17.386 1.00 40.94 395 PRO A C 1
ATOM 3190 O O . PRO A 1 395 ? -16.516 13.945 18.347 1.00 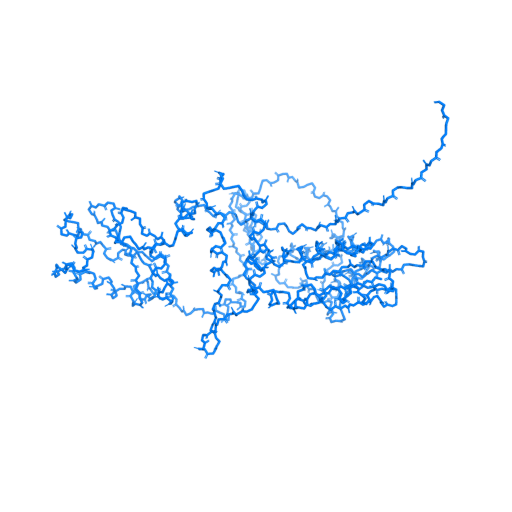40.94 395 PRO A O 1
ATOM 3193 N N . ALA A 1 396 ? -15.767 15.487 16.896 1.00 37.09 396 ALA A N 1
ATOM 3194 C CA . ALA A 1 396 ? -16.846 16.434 17.122 1.00 37.09 396 ALA A CA 1
ATOM 3195 C C . ALA A 1 396 ? -18.054 15.942 16.309 1.00 37.09 396 ALA A C 1
ATOM 3197 O O . ALA A 1 396 ? -18.090 16.115 15.095 1.00 37.09 396 ALA A O 1
ATOM 3198 N N . CYS A 1 397 ? -19.008 15.298 16.986 1.00 27.69 397 CYS A N 1
ATOM 3199 C CA . CYS A 1 397 ? -20.285 14.816 16.446 1.00 27.69 397 CYS A CA 1
ATOM 3200 C C . CYS A 1 397 ? -20.210 13.751 15.314 1.00 27.69 397 CYS A C 1
ATOM 3202 O O . CYS A 1 397 ? -19.249 13.666 14.545 1.00 27.69 397 CYS A O 1
ATOM 3204 N N . PRO A 1 398 ? -21.239 12.894 15.169 1.00 29.89 398 PRO A N 1
ATOM 3205 C CA . PRO A 1 398 ? -21.285 11.909 14.096 1.00 29.89 398 PRO A CA 1
ATOM 3206 C C . PRO A 1 398 ? -21.668 12.601 12.780 1.00 29.89 398 PRO A C 1
ATOM 3208 O O . PRO A 1 398 ? -22.821 12.969 12.577 1.00 29.89 398 PRO A O 1
ATOM 3211 N N . GLY A 1 399 ? -20.704 12.784 11.873 1.00 30.64 399 GLY A N 1
ATOM 3212 C CA . GLY A 1 399 ? -20.988 13.338 10.541 1.00 30.64 399 GLY A CA 1
ATOM 3213 C C . GLY A 1 399 ? -19.793 13.556 9.612 1.00 30.64 399 GLY A C 1
ATOM 3214 O O . GLY A 1 399 ? -19.973 13.571 8.397 1.00 30.64 399 GLY A O 1
ATOM 3215 N N . GLN A 1 400 ? -18.567 13.669 10.126 1.00 25.08 400 GLN A N 1
ATOM 3216 C CA . GLN A 1 400 ? -17.392 13.906 9.283 1.00 25.08 400 GLN A CA 1
ATOM 3217 C C . GLN A 1 400 ? -16.529 12.650 9.164 1.00 25.08 400 GLN A C 1
ATOM 3219 O O . GLN A 1 400 ? -15.718 12.329 10.026 1.00 25.08 400 GLN A O 1
ATOM 3224 N N . GLN A 1 401 ? -16.704 11.931 8.053 1.00 26.86 401 GLN A N 1
ATOM 3225 C CA . GLN A 1 401 ? -15.708 10.972 7.585 1.00 26.86 401 GLN A CA 1
ATOM 3226 C C . GLN A 1 401 ? -14.426 11.739 7.252 1.00 26.86 401 GLN A C 1
ATOM 3228 O O . GLN A 1 401 ? -14.384 12.514 6.295 1.00 26.86 401 GLN A O 1
ATOM 3233 N N . THR A 1 402 ? -13.371 11.518 8.030 1.00 26.89 402 THR A N 1
ATOM 3234 C CA . THR A 1 402 ? -12.023 11.960 7.685 1.00 26.89 402 THR A CA 1
ATOM 3235 C C . THR A 1 402 ? -11.606 11.290 6.377 1.00 26.89 402 THR A C 1
ATOM 3237 O O . THR A 1 402 ? -11.581 10.065 6.244 1.00 26.89 402 THR A O 1
ATOM 3240 N N . ARG A 1 403 ? -11.322 12.121 5.367 1.00 24.61 403 ARG A N 1
ATOM 3241 C CA . ARG A 1 403 ? -10.733 11.704 4.091 1.00 24.61 403 ARG A CA 1
ATOM 3242 C C . ARG A 1 403 ? -9.459 10.913 4.383 1.00 24.61 403 ARG A C 1
ATOM 3244 O O . ARG A 1 403 ? -8.515 11.460 4.943 1.00 24.61 403 ARG A O 1
ATOM 3251 N N . ALA A 1 404 ? -9.422 9.655 3.951 1.00 25.00 404 ALA A N 1
ATOM 3252 C CA . ALA A 1 404 ? -8.179 8.910 3.846 1.00 25.00 404 ALA A CA 1
ATOM 3253 C C . ALA A 1 404 ? -7.194 9.725 2.991 1.00 25.00 404 ALA A C 1
ATOM 3255 O O . ALA A 1 404 ? -7.471 10.002 1.819 1.00 25.00 404 ALA A O 1
ATOM 3256 N N . MET A 1 405 ? -6.072 10.138 3.586 1.00 23.78 405 MET A N 1
ATOM 3257 C CA . MET A 1 405 ? -4.931 10.657 2.841 1.00 23.78 405 MET A CA 1
ATOM 3258 C C . MET A 1 405 ? -4.489 9.565 1.868 1.00 23.78 405 MET A C 1
ATOM 3260 O O . MET A 1 405 ? -4.039 8.495 2.268 1.00 23.78 405 MET A O 1
ATOM 3264 N N . GLN A 1 406 ? -4.680 9.823 0.577 1.00 24.92 406 GLN A N 1
ATOM 3265 C CA . GLN A 1 406 ? -4.098 9.008 -0.477 1.00 24.92 406 GLN A CA 1
ATOM 3266 C C . GLN A 1 406 ? -2.580 9.137 -0.372 1.00 24.92 406 GLN A C 1
ATOM 3268 O O . GLN A 1 406 ? -2.027 10.213 -0.599 1.00 24.92 406 GLN A O 1
ATOM 3273 N N . THR A 1 407 ? -1.911 8.039 -0.038 1.00 25.03 407 THR A N 1
ATOM 3274 C CA . THR A 1 407 ? -0.472 7.890 -0.217 1.00 25.03 407 THR A CA 1
ATOM 3275 C C . THR A 1 407 ? -0.165 8.026 -1.707 1.00 25.03 407 THR A C 1
ATOM 3277 O O . THR A 1 407 ? -0.404 7.123 -2.508 1.00 25.03 407 THR A O 1
ATOM 3280 N N . ARG A 1 408 ? 0.334 9.197 -2.116 1.00 22.86 408 ARG A N 1
ATOM 3281 C CA . ARG A 1 408 ? 1.043 9.330 -3.389 1.00 22.86 408 ARG A CA 1
ATOM 3282 C C . ARG A 1 408 ? 2.367 8.592 -3.221 1.00 22.86 408 ARG A C 1
ATOM 3284 O O . ARG A 1 408 ? 3.251 9.082 -2.529 1.00 22.86 408 ARG A O 1
ATOM 3291 N N . SER A 1 409 ? 2.481 7.416 -3.833 1.00 26.06 409 SER A N 1
ATOM 3292 C CA . SER A 1 409 ? 3.780 6.803 -4.111 1.00 26.06 409 SER A CA 1
ATOM 3293 C C . SER A 1 409 ? 4.569 7.806 -4.957 1.00 26.06 409 SER A C 1
ATOM 3295 O O . SER A 1 409 ? 4.190 8.106 -6.091 1.00 26.06 409 SER A O 1
ATOM 3297 N N . MET A 1 410 ? 5.577 8.435 -4.352 1.00 25.50 410 MET A N 1
ATOM 3298 C CA . MET A 1 410 ? 6.517 9.290 -5.062 1.00 25.50 410 MET A CA 1
ATOM 3299 C C . MET A 1 410 ? 7.547 8.383 -5.721 1.00 25.50 410 MET A C 1
ATOM 3301 O O . MET A 1 410 ? 8.384 7.796 -5.046 1.00 25.50 410 MET A O 1
ATOM 3305 N N . THR A 1 411 ? 7.485 8.270 -7.044 1.00 28.48 411 THR A N 1
ATOM 3306 C CA . THR A 1 411 ? 8.595 7.744 -7.837 1.00 28.48 411 THR A CA 1
ATOM 3307 C C . THR A 1 411 ? 9.736 8.756 -7.750 1.00 28.48 411 THR A C 1
ATOM 3309 O O . THR A 1 411 ? 9.684 9.811 -8.380 1.00 28.48 411 THR A O 1
ATOM 3312 N N . LEU A 1 412 ? 10.741 8.476 -6.923 1.00 30.02 412 LEU A N 1
ATOM 3313 C CA . LEU A 1 412 ? 11.982 9.244 -6.893 1.00 30.02 412 LEU A CA 1
ATOM 3314 C C . LEU A 1 412 ? 12.870 8.752 -8.040 1.00 30.02 412 LEU A C 1
ATOM 3316 O O . LEU A 1 412 ? 13.575 7.758 -7.914 1.00 30.02 412 LEU A O 1
ATOM 3320 N N . ALA A 1 413 ? 12.825 9.451 -9.171 1.00 28.19 413 ALA A N 1
ATOM 3321 C CA . ALA A 1 413 ? 13.950 9.458 -10.095 1.00 28.19 413 ALA A CA 1
ATOM 3322 C C . ALA A 1 413 ? 14.920 10.529 -9.587 1.00 28.19 413 ALA A C 1
ATOM 3324 O O . ALA A 1 413 ? 14.560 11.704 -9.551 1.00 28.19 413 ALA A O 1
ATOM 3325 N N . ILE A 1 414 ? 16.114 10.132 -9.149 1.00 29.95 414 ILE A N 1
ATOM 3326 C CA . ILE A 1 414 ? 17.200 11.068 -8.845 1.00 29.95 414 ILE A CA 1
ATOM 3327 C C . ILE A 1 414 ? 18.033 11.192 -10.129 1.00 29.95 414 ILE A C 1
ATOM 3329 O O . ILE A 1 414 ? 18.740 10.242 -10.467 1.00 29.95 414 ILE A O 1
ATOM 3333 N N . PRO A 1 415 ? 17.969 12.309 -10.877 1.00 26.11 415 PRO A N 1
ATOM 3334 C CA . PRO A 1 415 ? 18.933 12.562 -11.933 1.00 26.11 415 PRO A CA 1
ATOM 3335 C C . PRO A 1 415 ? 20.244 12.994 -11.271 1.00 26.11 415 PRO A C 1
ATOM 3337 O O . PRO A 1 415 ? 20.315 14.047 -10.638 1.00 26.11 415 PRO A O 1
ATOM 3340 N N . ILE A 1 416 ? 21.278 12.164 -11.383 1.00 33.91 416 ILE A N 1
ATOM 3341 C CA . ILE A 1 416 ? 22.621 12.499 -10.907 1.00 33.91 416 ILE A CA 1
ATOM 3342 C C . ILE A 1 416 ? 23.290 13.338 -12.004 1.00 33.91 416 ILE A C 1
ATOM 3344 O O . ILE A 1 416 ? 23.492 12.858 -13.117 1.00 33.91 416 ILE A O 1
ATOM 3348 N N . GLN A 1 417 ? 23.582 14.610 -11.707 1.00 28.58 417 GLN A N 1
ATOM 3349 C CA . GLN A 1 417 ? 24.342 15.498 -12.592 1.00 28.58 417 GLN A CA 1
ATOM 3350 C C . GLN A 1 417 ? 25.719 14.889 -12.891 1.00 28.58 417 GLN A C 1
ATOM 3352 O O . GLN A 1 417 ? 26.446 14.501 -11.976 1.00 28.58 417 GLN A O 1
ATOM 3357 N N . HIS A 1 418 ? 26.080 14.827 -14.173 1.00 28.25 418 HIS A N 1
ATOM 3358 C CA . HIS A 1 418 ? 27.445 14.519 -14.588 1.00 28.25 418 HIS A CA 1
ATOM 3359 C C . HIS A 1 418 ? 28.393 15.638 -14.123 1.00 28.25 418 HIS A C 1
ATOM 3361 O O . HIS A 1 418 ? 28.035 16.812 -14.251 1.00 28.25 418 HIS A O 1
ATOM 3367 N N . PRO A 1 419 ? 29.597 15.316 -13.619 1.00 27.97 419 PRO A N 1
ATOM 3368 C CA . PRO A 1 419 ? 30.616 16.326 -13.391 1.00 27.97 419 PRO A CA 1
ATOM 3369 C C . PRO A 1 419 ? 31.052 16.874 -14.753 1.00 27.97 419 PRO A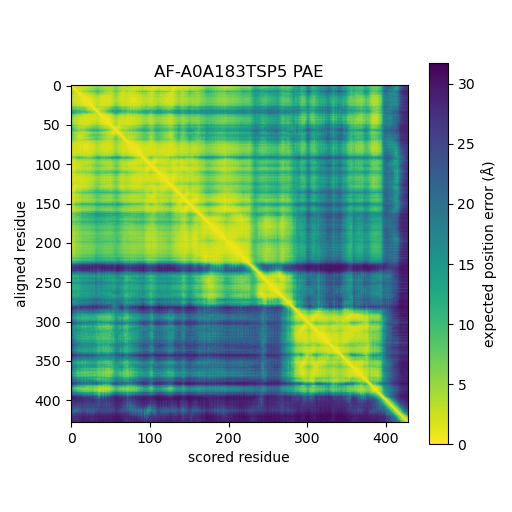 C 1
ATOM 3371 O O . PRO A 1 419 ? 31.590 16.146 -15.588 1.00 27.97 419 PRO A O 1
ATOM 3374 N N . GLY A 1 420 ? 30.739 18.149 -14.984 1.00 28.11 420 GLY A N 1
ATOM 3375 C CA . GLY A 1 420 ? 31.194 18.899 -16.143 1.00 28.11 420 GLY A CA 1
ATOM 3376 C C . GLY A 1 420 ? 32.715 18.967 -16.170 1.00 28.11 420 GLY A C 1
ATOM 3377 O O . GLY A 1 420 ? 33.366 19.177 -15.148 1.00 28.11 420 GLY A O 1
ATOM 3378 N N . GLU A 1 421 ? 33.236 18.748 -17.368 1.00 27.78 421 GLU A N 1
ATOM 3379 C CA . GLU A 1 421 ? 34.636 18.774 -17.751 1.00 27.78 421 GLU A CA 1
ATOM 3380 C C . GLU A 1 421 ? 35.373 19.999 -17.201 1.00 27.78 421 GLU A C 1
ATOM 3382 O O . GLU A 1 421 ? 34.952 21.146 -17.369 1.00 27.78 421 GLU A O 1
ATOM 3387 N N . ALA A 1 422 ? 36.536 19.745 -16.605 1.00 28.91 422 ALA A N 1
ATOM 3388 C CA . ALA A 1 422 ? 37.565 20.751 -16.445 1.00 28.91 422 ALA A CA 1
ATOM 3389 C C . ALA A 1 422 ? 37.969 21.276 -17.834 1.00 28.91 422 ALA A C 1
ATOM 3391 O O . ALA A 1 422 ? 38.531 20.541 -18.647 1.00 28.91 422 ALA A O 1
ATOM 3392 N N . ARG A 1 423 ? 37.713 22.559 -18.097 1.00 28.78 423 ARG A N 1
ATOM 3393 C CA . ARG A 1 423 ? 38.433 23.326 -19.116 1.00 28.78 423 ARG A CA 1
ATOM 3394 C C . ARG A 1 423 ? 39.140 24.489 -18.448 1.00 28.78 423 ARG A C 1
ATOM 3396 O O . ARG A 1 423 ? 38.538 25.476 -18.041 1.00 28.78 423 ARG A O 1
ATOM 3403 N N . GLU A 1 424 ? 40.441 24.305 -18.333 1.00 28.92 424 GLU A N 1
ATOM 3404 C CA . GLU A 1 424 ? 41.428 25.311 -17.996 1.00 28.92 424 GLU A CA 1
ATOM 3405 C C . GLU A 1 424 ? 41.785 26.129 -19.259 1.00 28.92 424 GLU A C 1
ATOM 3407 O O . GLU A 1 424 ? 41.841 25.571 -20.357 1.00 28.92 424 GLU A O 1
ATOM 3412 N N . LYS A 1 425 ? 42.121 27.411 -19.037 1.00 27.62 425 LYS A N 1
ATOM 3413 C CA . LYS A 1 425 ? 42.951 28.334 -19.851 1.00 27.62 425 LYS A CA 1
ATOM 3414 C C . LYS A 1 425 ? 42.296 29.315 -20.849 1.00 27.62 425 LYS A C 1
ATOM 3416 O O . LYS A 1 425 ? 41.945 28.966 -21.969 1.00 27.62 425 LYS A O 1
ATOM 3421 N N . ASN A 1 426 ? 42.395 30.587 -20.436 1.00 27.11 426 ASN A N 1
ATOM 3422 C CA . ASN A 1 426 ? 43.189 31.681 -21.040 1.00 27.11 426 ASN A CA 1
ATOM 3423 C C . ASN A 1 426 ? 42.481 32.874 -21.712 1.00 27.11 426 ASN A C 1
ATOM 3425 O O . ASN A 1 426 ? 41.699 32.706 -22.640 1.00 27.11 426 ASN A O 1
ATOM 3429 N N . ASN A 1 427 ? 43.001 34.054 -21.320 1.00 30.12 427 ASN A N 1
ATOM 3430 C CA . ASN A 1 427 ? 42.982 35.388 -21.945 1.00 30.12 427 ASN A CA 1
ATOM 3431 C C . ASN A 1 427 ? 41.616 36.104 -21.897 1.00 30.12 427 ASN A C 1
ATOM 3433 O O . ASN A 1 427 ? 40.621 35.550 -22.340 1.00 30.12 427 ASN A O 1
ATOM 3437 N N . GLN A 1 428 ? 41.466 37.321 -21.369 1.00 34.25 428 GLN A N 1
ATOM 3438 C CA . GLN A 1 428 ? 42.341 38.497 -21.251 1.00 34.25 428 GLN A CA 1
ATOM 3439 C C . GLN A 1 428 ? 41.991 39.299 -19.995 1.00 34.25 428 GLN A C 1
ATOM 3441 O O . GLN A 1 428 ? 40.817 39.206 -19.565 1.00 34.25 428 GLN A O 1
#

Radius of gyration: 30.38 Å; Cα contacts (8 Å, |Δi|>4): 536; chains: 1; bounding box: 77×62×82 Å

pLDDT: mean 81.87, std 18.26, range [22.86, 96.38]